Protein AF-A0A8D8Z5U1-F1 (afdb_monomer_lite)

Structure (mmCIF, N/CA/C/O backbone):
data_AF-A0A8D8Z5U1-F1
#
_entry.id   AF-A0A8D8Z5U1-F1
#
loop_
_atom_site.group_PDB
_atom_site.id
_atom_site.type_symbol
_atom_site.label_atom_id
_atom_site.label_alt_id
_atom_site.label_comp_id
_atom_site.label_asym_id
_atom_site.label_entity_id
_atom_site.label_seq_id
_atom_site.pdbx_PDB_ins_code
_atom_site.Cartn_x
_atom_site.Cartn_y
_atom_site.Cartn_z
_atom_site.occupancy
_atom_site.B_iso_or_equiv
_atom_site.auth_seq_id
_atom_site.auth_comp_id
_atom_site.auth_asym_id
_atom_site.auth_atom_id
_atom_site.pdbx_PDB_model_num
ATOM 1 N N . MET A 1 1 ? -35.116 -17.108 78.402 1.00 48.78 1 MET A N 1
ATOM 2 C CA . MET A 1 1 ? -35.406 -17.795 77.124 1.00 48.78 1 MET A CA 1
ATOM 3 C C . MET A 1 1 ? -36.488 -17.093 76.297 1.00 48.78 1 MET A C 1
ATOM 5 O O . MET A 1 1 ? -36.244 -16.897 75.119 1.00 48.78 1 MET A O 1
ATOM 9 N N . GLY A 1 2 ? -37.631 -16.667 76.864 1.00 62.28 2 GLY A N 1
ATOM 10 C CA . GLY A 1 2 ? -38.717 -16.031 76.081 1.00 62.28 2 GLY A CA 1
ATOM 11 C C . GLY A 1 2 ? -38.448 -14.607 75.559 1.00 62.28 2 GLY A C 1
ATOM 12 O O . GLY A 1 2 ? -38.815 -14.288 74.435 1.00 62.28 2 GLY A O 1
ATOM 13 N N . TYR A 1 3 ? -37.748 -13.762 76.324 1.00 72.00 3 TYR A N 1
ATOM 14 C CA . TYR A 1 3 ? -37.498 -12.361 75.933 1.00 72.00 3 TYR A CA 1
ATOM 15 C C . TYR A 1 3 ? -36.635 -12.203 74.670 1.00 72.00 3 TYR A C 1
ATOM 17 O O . TYR A 1 3 ? -36.807 -11.266 73.894 1.00 72.00 3 TYR A O 1
ATOM 25 N N . GLU A 1 4 ? -35.706 -13.130 74.447 1.00 79.31 4 GLU A N 1
ATOM 26 C CA . GLU A 1 4 ? -34.761 -13.072 73.330 1.00 79.31 4 GLU A CA 1
ATOM 27 C C . GLU A 1 4 ? -35.419 -13.520 72.016 1.00 79.31 4 GLU A C 1
ATOM 29 O O . GLU A 1 4 ? -35.236 -12.895 70.973 1.00 79.31 4 GLU A O 1
ATOM 34 N N . THR A 1 5 ? -36.270 -14.548 72.080 1.00 81.56 5 THR A N 1
ATOM 35 C CA . THR A 1 5 ? -37.083 -15.020 70.947 1.00 81.56 5 THR A CA 1
ATOM 36 C C . THR A 1 5 ? -38.137 -13.996 70.544 1.00 81.56 5 THR A C 1
ATOM 38 O O . THR A 1 5 ? -38.339 -13.766 69.354 1.00 81.56 5 THR A O 1
ATOM 41 N N . GLU A 1 6 ? -38.760 -13.325 71.515 1.00 84.50 6 GLU A N 1
ATOM 42 C CA . GLU A 1 6 ? -39.739 -12.267 71.257 1.00 84.50 6 GLU A CA 1
ATOM 43 C C . GLU A 1 6 ? -39.106 -11.047 70.563 1.00 84.50 6 GLU A C 1
ATOM 45 O O . GLU A 1 6 ? -39.680 -10.494 69.624 1.00 84.50 6 GLU A O 1
ATOM 50 N N . SER A 1 7 ? -37.891 -10.663 70.971 1.00 85.25 7 SER A N 1
ATOM 51 C CA . SER A 1 7 ? -37.119 -9.592 70.328 1.00 85.25 7 SER A CA 1
ATOM 52 C C . SER A 1 7 ? -36.749 -9.938 68.879 1.00 85.25 7 SER A C 1
ATOM 54 O O . SER A 1 7 ? -36.952 -9.137 67.963 1.00 85.25 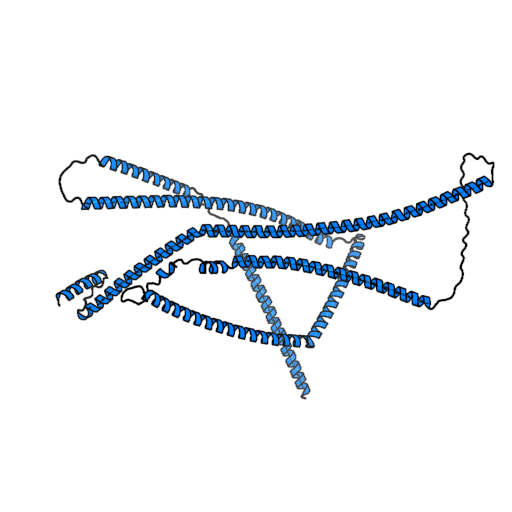7 SER A O 1
ATOM 56 N N . ILE A 1 8 ? -36.288 -11.173 68.644 1.00 86.19 8 ILE A N 1
ATOM 57 C CA . ILE A 1 8 ? -35.963 -11.677 67.303 1.00 86.19 8 ILE A CA 1
ATOM 58 C C . ILE A 1 8 ? -37.204 -11.709 66.406 1.00 86.19 8 ILE A C 1
ATOM 60 O O . ILE A 1 8 ? -37.123 -11.295 65.250 1.00 86.19 8 ILE A O 1
ATOM 64 N N . TYR A 1 9 ? -38.344 -12.164 66.931 1.00 89.25 9 TYR A N 1
ATOM 65 C CA . TYR A 1 9 ? -39.606 -12.193 66.197 1.00 89.25 9 TYR A CA 1
ATOM 66 C C . TYR A 1 9 ? -40.064 -10.788 65.807 1.00 89.25 9 TYR A C 1
ATOM 68 O O . TYR A 1 9 ? -40.373 -10.559 64.643 1.00 89.25 9 TYR A O 1
ATOM 76 N N . LYS A 1 10 ? -40.051 -9.827 66.741 1.00 88.88 10 LYS A N 1
ATOM 77 C CA . LYS A 1 10 ? -40.430 -8.429 66.468 1.00 88.88 10 LYS A CA 1
ATOM 78 C C . LYS A 1 10 ? -39.545 -7.791 65.394 1.00 88.88 10 LYS A C 1
ATOM 80 O O . LYS A 1 10 ? -40.064 -7.165 64.474 1.00 88.88 10 LYS A O 1
ATOM 85 N N . SER A 1 11 ? -38.228 -7.992 65.480 1.00 89.25 11 SER A N 1
ATOM 86 C CA . SER A 1 11 ? -37.275 -7.480 64.489 1.00 89.25 11 SER A CA 1
ATOM 87 C C . SER A 1 11 ? -37.485 -8.112 63.112 1.00 89.25 11 SER A C 1
ATOM 89 O O . SER A 1 11 ? -37.640 -7.384 62.136 1.00 89.25 11 SER A O 1
ATOM 91 N N . LEU A 1 12 ? -37.557 -9.445 63.032 1.00 91.25 12 LEU A N 1
ATOM 92 C CA . LEU A 1 12 ? -37.777 -10.147 61.767 1.00 91.25 12 LEU A CA 1
ATOM 93 C C . LEU A 1 12 ? -39.132 -9.786 61.155 1.00 91.25 12 LEU A C 1
ATOM 95 O O . LEU A 1 12 ? -39.240 -9.634 59.941 1.00 91.25 12 LEU A O 1
ATOM 99 N N . ARG A 1 13 ? -40.159 -9.629 61.994 1.00 92.50 13 ARG A N 1
ATOM 100 C CA . ARG A 1 13 ? -41.497 -9.260 61.550 1.00 92.50 13 ARG A CA 1
ATOM 101 C C . ARG A 1 13 ? -41.521 -7.871 60.923 1.00 92.50 13 ARG A C 1
ATOM 103 O O . ARG A 1 13 ? -42.068 -7.747 59.837 1.00 92.50 13 ARG A O 1
ATOM 110 N N . SER A 1 14 ? -40.877 -6.882 61.550 1.00 91.81 14 SER A N 1
ATOM 111 C CA . SER A 1 14 ? -40.728 -5.537 60.972 1.00 91.81 14 SER A CA 1
ATOM 112 C C . SER A 1 14 ? -40.068 -5.600 59.596 1.00 91.81 14 SER A C 1
ATOM 114 O O . SER A 1 14 ? -40.591 -5.049 58.635 1.00 91.81 14 SER A O 1
ATOM 116 N N . THR A 1 15 ? -38.966 -6.347 59.470 1.00 91.19 15 THR A N 1
ATOM 117 C CA . THR A 1 15 ? -38.246 -6.492 58.196 1.00 91.19 15 THR A CA 1
ATOM 118 C C . THR A 1 15 ? -39.082 -7.200 57.125 1.00 91.19 15 THR A C 1
ATOM 120 O O . THR A 1 15 ? -39.044 -6.815 55.962 1.00 91.19 15 THR A O 1
ATOM 123 N N . LEU A 1 16 ? -39.856 -8.226 57.487 1.00 91.81 16 LEU A N 1
ATOM 124 C CA . LEU A 1 16 ? -40.752 -8.916 56.553 1.00 91.81 16 LEU A CA 1
ATOM 125 C C . LEU A 1 16 ? -41.936 -8.038 56.132 1.00 91.81 16 LEU A C 1
ATOM 127 O O . LEU A 1 16 ? -42.289 -8.039 54.955 1.00 91.81 16 LEU A O 1
ATOM 131 N N . ASP A 1 17 ? -42.508 -7.263 57.056 1.00 92.94 17 ASP A N 1
ATOM 132 C CA . ASP A 1 17 ? -43.575 -6.305 56.758 1.00 92.94 17 ASP A CA 1
ATOM 133 C C . ASP A 1 17 ? -43.077 -5.180 55.834 1.00 92.94 17 ASP A C 1
ATOM 135 O O . ASP A 1 17 ? -43.774 -4.829 54.884 1.00 92.94 17 ASP A O 1
ATOM 139 N N . GLU A 1 18 ? -41.853 -4.675 56.036 1.00 92.00 18 GLU A N 1
ATOM 140 C CA . GLU A 1 18 ? -41.188 -3.723 55.127 1.00 92.00 18 GLU A CA 1
ATOM 141 C C . GLU A 1 18 ? -40.965 -4.306 53.722 1.00 92.00 18 GLU A C 1
ATOM 143 O O . GLU A 1 18 ? -41.016 -3.584 52.725 1.00 92.00 18 GLU A O 1
ATOM 148 N N . LEU A 1 19 ? -40.752 -5.621 53.630 1.00 90.06 19 LEU A N 1
ATOM 149 C CA . LEU A 1 19 ? -40.649 -6.361 52.370 1.00 90.06 19 LEU A CA 1
ATOM 150 C C . LEU A 1 19 ? -42.023 -6.742 51.776 1.00 90.06 19 LEU A C 1
ATOM 152 O O . LEU A 1 19 ? -42.067 -7.326 50.694 1.00 90.06 19 LEU A O 1
ATOM 156 N N . GLY A 1 20 ? -43.131 -6.415 52.453 1.00 91.81 20 GLY A N 1
ATOM 157 C CA . GLY A 1 20 ? -44.506 -6.680 52.008 1.00 91.81 20 GLY A CA 1
ATOM 158 C C . GLY A 1 20 ? -45.048 -8.076 52.343 1.00 91.81 20 GLY A C 1
ATOM 159 O O . GLY A 1 20 ? -46.109 -8.466 51.851 1.00 91.81 20 GLY A O 1
ATOM 160 N N . TYR A 1 21 ? -44.346 -8.851 53.173 1.00 92.06 21 TYR A N 1
ATOM 161 C CA . TYR A 1 21 ? -44.763 -10.191 53.592 1.00 92.06 21 TYR A CA 1
ATOM 162 C C . TYR A 1 21 ? -45.572 -10.138 54.887 1.00 92.06 21 TYR A C 1
ATOM 164 O O . TYR A 1 21 ? -45.038 -10.230 55.992 1.00 92.06 21 TYR A O 1
ATOM 172 N N . HIS A 1 22 ? -46.894 -10.042 54.747 1.00 91.38 22 HIS A N 1
ATOM 173 C CA . HIS A 1 22 ? -47.791 -9.878 55.891 1.00 91.38 22 HIS A CA 1
ATOM 174 C C . HIS A 1 22 ? -48.322 -11.192 56.495 1.00 91.38 22 HIS A C 1
ATOM 176 O O . HIS A 1 22 ? -49.024 -11.144 57.506 1.00 91.38 22 HIS A O 1
ATOM 182 N N . GLN A 1 23 ? -47.993 -12.366 55.940 1.00 89.88 23 GLN A N 1
ATOM 183 C CA . GLN A 1 23 ? -48.498 -13.657 56.441 1.00 89.88 23 GLN A CA 1
ATOM 184 C C . GLN A 1 23 ? -47.981 -13.971 57.854 1.00 89.88 23 GLN A C 1
ATOM 186 O O . GLN A 1 23 ? -46.846 -13.636 58.187 1.00 89.88 23 GLN A O 1
ATOM 191 N N . ALA A 1 24 ? -48.802 -14.609 58.695 1.00 84.19 24 ALA A N 1
ATOM 192 C CA . ALA A 1 24 ? -48.405 -14.993 60.051 1.00 84.19 24 ALA A CA 1
ATOM 193 C C . ALA A 1 24 ? -47.241 -16.003 60.025 1.00 84.19 24 ALA A C 1
ATOM 195 O O . ALA A 1 24 ? -47.270 -16.967 59.261 1.00 84.19 24 ALA A O 1
ATOM 196 N N . LEU A 1 25 ? -46.222 -15.783 60.862 1.00 83.75 25 LEU A N 1
ATOM 197 C CA . LEU A 1 25 ? -45.007 -16.597 60.898 1.00 83.75 25 LEU A CA 1
ATOM 198 C C . LEU A 1 25 ? -45.088 -17.639 62.023 1.00 83.75 25 LEU A C 1
ATOM 200 O O . LEU A 1 25 ? -45.347 -17.290 63.173 1.00 83.75 25 LEU A O 1
ATOM 204 N N . SER A 1 26 ? -44.833 -18.910 61.699 1.00 87.81 26 SER A N 1
ATOM 205 C CA . SER A 1 26 ? -44.782 -19.984 62.699 1.00 87.81 26 SER A CA 1
ATOM 206 C C . SER A 1 26 ? -43.502 -19.913 63.534 1.00 87.81 26 SER A C 1
ATOM 208 O O . SER A 1 26 ? -42.414 -19.669 63.001 1.00 87.81 26 SER A O 1
ATOM 210 N N . PHE A 1 27 ? -43.622 -20.190 64.834 1.00 83.50 27 PHE A N 1
ATOM 211 C CA . PHE A 1 27 ? -42.517 -20.132 65.793 1.00 83.50 27 PHE A CA 1
ATOM 212 C C . PHE A 1 27 ? -41.374 -21.100 65.439 1.00 83.50 27 PHE A C 1
ATOM 214 O O . PHE A 1 27 ? -40.207 -20.723 65.527 1.00 83.50 27 PHE A O 1
ATOM 221 N N . ASP A 1 28 ? -41.695 -22.294 64.929 1.00 87.19 28 ASP A N 1
ATOM 222 C CA . ASP A 1 28 ? -40.705 -23.323 64.564 1.00 87.19 28 ASP A CA 1
ATOM 223 C C . ASP A 1 28 ? -39.802 -22.901 63.392 1.00 87.19 28 ASP A C 1
ATOM 225 O O . ASP A 1 28 ? -38.666 -23.353 63.261 1.00 87.19 28 ASP A O 1
ATOM 229 N N . SER A 1 29 ? -40.291 -21.995 62.542 1.00 89.69 29 SER A N 1
ATOM 230 C CA . SER A 1 29 ? -39.574 -21.502 61.358 1.00 89.69 29 SER A CA 1
ATOM 231 C C . SER A 1 29 ? -38.756 -20.229 61.609 1.00 89.69 29 SER A C 1
ATOM 233 O O . SER A 1 29 ? -38.003 -19.795 60.736 1.00 89.69 29 SER A O 1
ATOM 235 N N . LEU A 1 30 ? -38.870 -19.637 62.804 1.00 88.69 30 LEU A N 1
ATOM 236 C CA . LEU A 1 30 ? -38.370 -18.297 63.122 1.00 88.69 30 LEU A CA 1
ATOM 237 C C . LEU A 1 30 ? -36.874 -18.116 62.821 1.00 88.69 30 LEU A C 1
ATOM 239 O O . LEU A 1 30 ? -36.477 -17.163 62.150 1.00 88.69 30 LEU A O 1
ATOM 243 N N . TYR A 1 31 ? -36.034 -19.034 63.300 1.00 90.00 31 TYR A N 1
ATOM 244 C CA . TYR A 1 31 ? -34.581 -18.927 63.147 1.00 90.00 31 TYR A CA 1
ATOM 245 C C . TYR A 1 31 ? -34.111 -19.165 61.710 1.00 90.00 31 TYR A C 1
ATOM 247 O O . TYR A 1 31 ? -33.179 -18.499 61.259 1.00 90.00 31 TYR A O 1
ATOM 255 N N . LEU A 1 32 ? -34.776 -20.062 60.979 1.00 91.44 32 LEU A N 1
ATOM 256 C CA . LEU A 1 32 ? -34.470 -20.320 59.574 1.00 91.44 32 LEU A CA 1
ATOM 257 C C . LEU A 1 32 ? -34.806 -19.100 58.714 1.00 91.44 32 LEU A C 1
ATOM 259 O O . LEU A 1 32 ? -33.978 -18.655 57.924 1.00 91.44 32 LEU A O 1
ATOM 263 N N . VAL A 1 33 ? -35.993 -18.518 58.905 1.00 92.94 33 VAL A N 1
ATOM 264 C CA . VAL A 1 33 ? -36.406 -17.323 58.159 1.00 92.94 33 VAL A CA 1
ATOM 265 C C . VAL A 1 33 ? -35.507 -16.134 58.500 1.00 92.94 33 VAL A C 1
ATOM 267 O O . VAL A 1 33 ? -35.115 -15.399 57.599 1.00 92.94 33 VAL A O 1
ATOM 270 N N . LYS A 1 34 ? -35.078 -15.988 59.761 1.00 90.75 34 LYS A N 1
ATOM 271 C CA . LYS A 1 34 ? -34.077 -14.981 60.146 1.00 90.75 34 LYS A CA 1
ATOM 272 C C . LYS A 1 34 ? -32.761 -15.144 59.381 1.00 90.75 34 LYS A C 1
ATOM 274 O O . LYS A 1 34 ? -32.233 -14.150 58.890 1.00 90.75 34 LYS A O 1
ATOM 279 N N . ALA A 1 35 ? -32.235 -16.367 59.293 1.00 92.44 35 ALA A N 1
ATOM 280 C CA . ALA A 1 35 ? -30.993 -16.644 58.574 1.00 92.44 35 ALA A CA 1
ATOM 281 C C . ALA A 1 35 ? -31.132 -16.339 57.074 1.00 92.44 35 ALA A C 1
ATOM 283 O O . ALA A 1 35 ? -30.309 -15.621 56.519 1.00 92.44 35 ALA A O 1
ATOM 284 N N . LEU A 1 36 ? -32.230 -16.773 56.447 1.00 94.06 36 LEU A N 1
ATOM 285 C CA . LEU A 1 36 ? -32.492 -16.515 55.027 1.00 94.06 36 LEU A CA 1
ATOM 286 C C . LEU A 1 36 ? -32.657 -15.025 54.714 1.00 94.06 36 LEU A C 1
ATOM 288 O O . LEU A 1 36 ? -32.159 -14.549 53.697 1.00 94.06 36 LEU A O 1
ATOM 292 N N . VAL A 1 37 ? -33.339 -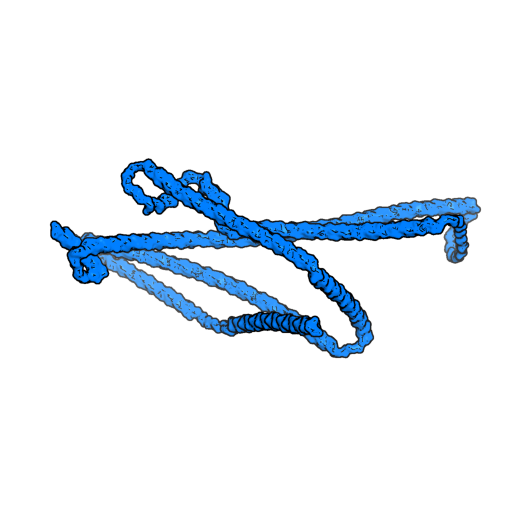14.272 55.580 1.00 92.69 37 VAL A N 1
ATOM 293 C CA . VAL A 1 37 ? -33.476 -12.817 55.422 1.00 92.69 37 VAL A CA 1
ATOM 294 C C . VAL A 1 37 ? -32.121 -12.128 55.593 1.00 92.69 37 VAL A C 1
ATOM 296 O O . VAL A 1 37 ? -31.803 -11.229 54.817 1.00 92.69 37 VAL A O 1
ATOM 299 N N . ALA A 1 38 ? -31.294 -12.566 56.547 1.00 92.56 38 ALA A N 1
ATOM 300 C CA . ALA A 1 38 ? -29.937 -12.047 56.710 1.00 92.56 38 ALA A CA 1
ATOM 301 C C . ALA A 1 38 ? -29.066 -12.316 55.467 1.00 92.56 38 ALA A C 1
ATOM 303 O O . ALA A 1 38 ? -28.442 -11.384 54.953 1.00 92.56 38 ALA A O 1
ATOM 304 N N . ASP A 1 39 ? -29.099 -13.539 54.927 1.00 96.31 39 ASP A N 1
ATOM 305 C CA . ASP A 1 39 ? -28.391 -13.913 53.697 1.00 96.31 39 ASP A CA 1
ATOM 306 C C . ASP A 1 39 ? -28.888 -13.102 52.492 1.00 96.31 39 ASP A C 1
ATOM 308 O O . ASP A 1 39 ? -28.094 -12.618 51.679 1.00 96.31 39 ASP A O 1
ATOM 312 N N . LEU A 1 40 ? -30.203 -12.888 52.378 1.00 94.25 40 LEU A N 1
ATOM 313 C CA . LEU A 1 40 ? -30.799 -12.085 51.309 1.00 94.25 40 LEU A CA 1
ATOM 314 C C . LEU A 1 40 ? -30.363 -10.617 51.392 1.00 94.25 40 LEU A C 1
ATOM 316 O O . LEU A 1 40 ? -30.019 -10.009 50.376 1.00 94.25 40 LEU A O 1
ATOM 320 N N . ILE A 1 41 ? -30.339 -10.042 52.595 1.00 92.12 41 ILE A N 1
ATOM 321 C CA . ILE A 1 41 ? -29.855 -8.677 52.819 1.00 92.12 41 ILE A CA 1
ATOM 322 C C . ILE A 1 41 ? -28.373 -8.583 52.439 1.00 92.12 41 ILE A C 1
ATOM 324 O O . ILE A 1 41 ? -27.999 -7.693 51.672 1.00 92.12 41 ILE A O 1
ATOM 328 N N . GLN A 1 42 ? -27.538 -9.518 52.902 1.00 95.94 42 GLN A N 1
ATOM 329 C CA . GLN A 1 42 ? -26.101 -9.528 52.620 1.00 95.94 42 GLN A CA 1
ATOM 330 C C . GLN A 1 42 ? -25.801 -9.691 51.123 1.00 95.94 42 GLN A C 1
ATOM 332 O O . GLN A 1 42 ? -24.988 -8.947 50.563 1.00 95.94 42 GLN A O 1
ATOM 337 N N . THR A 1 43 ? -26.463 -10.637 50.453 1.00 96.31 43 THR A N 1
ATOM 338 C CA . THR A 1 43 ? -26.307 -10.866 49.007 1.00 96.31 43 THR A CA 1
ATOM 339 C C . THR A 1 43 ? -26.789 -9.666 48.199 1.00 96.31 43 THR A C 1
ATOM 341 O O . THR A 1 43 ? -26.100 -9.244 47.270 1.00 96.31 43 THR A O 1
ATOM 344 N N . THR A 1 44 ? -27.898 -9.032 48.592 1.00 94.50 44 THR A N 1
ATOM 345 C CA . THR A 1 44 ? -28.399 -7.811 47.943 1.00 94.50 44 THR A CA 1
ATOM 346 C C . THR A 1 44 ? -27.445 -6.629 48.133 1.00 94.50 44 THR A C 1
ATOM 348 O O . THR A 1 44 ? -27.205 -5.874 47.189 1.00 94.50 44 THR A O 1
ATOM 351 N N . GLN A 1 45 ? -26.863 -6.461 49.324 1.00 95.00 45 GLN A N 1
ATOM 352 C CA . GLN A 1 45 ? -25.864 -5.420 49.595 1.00 95.00 45 GLN A CA 1
ATOM 353 C C . GLN A 1 45 ? -24.576 -5.650 48.797 1.00 95.00 45 GLN A C 1
ATOM 355 O O . GLN A 1 45 ? -24.063 -4.718 48.179 1.00 95.00 45 GLN A O 1
ATOM 360 N N . SER A 1 46 ? -24.100 -6.895 48.737 1.00 95.00 46 SER A N 1
ATOM 361 C CA . SER A 1 46 ? -22.938 -7.273 47.928 1.00 95.00 46 SER A CA 1
ATOM 362 C C . SER A 1 46 ? -23.199 -7.044 46.439 1.00 95.00 46 SER A C 1
ATOM 364 O O . SER A 1 46 ? -22.367 -6.462 45.749 1.00 95.00 46 SER A O 1
ATOM 366 N N . LEU A 1 47 ? -24.382 -7.412 45.940 1.00 95.88 47 LEU A N 1
ATOM 367 C CA . LEU A 1 47 ? -24.773 -7.162 44.554 1.00 95.88 47 LEU A CA 1
ATOM 368 C C . LEU A 1 47 ? -24.813 -5.662 44.234 1.00 95.88 47 LEU A C 1
ATOM 370 O O . LEU A 1 47 ? -24.288 -5.250 43.200 1.00 95.88 47 LEU A O 1
ATOM 374 N N . LYS A 1 48 ? -25.390 -4.835 45.119 1.00 96.44 48 LYS A N 1
ATOM 375 C CA . LYS A 1 48 ? -25.373 -3.369 44.976 1.00 96.44 48 LYS A CA 1
ATOM 376 C C . LYS A 1 48 ? -23.940 -2.836 44.917 1.00 96.44 48 LYS A C 1
ATOM 378 O O . LYS A 1 48 ? -23.621 -2.081 44.002 1.00 96.44 48 LYS A O 1
ATOM 383 N N . HIS A 1 49 ? -23.069 -3.293 45.818 1.00 95.50 49 HIS A N 1
ATOM 384 C CA . HIS A 1 49 ? -21.659 -2.909 45.840 1.00 95.50 49 HIS A CA 1
ATOM 385 C C . HIS A 1 49 ? -20.935 -3.259 44.529 1.00 95.50 49 HIS A C 1
ATOM 387 O O . HIS A 1 49 ? -20.297 -2.396 43.925 1.00 95.50 49 HIS A O 1
ATOM 393 N N . TYR A 1 50 ? -21.072 -4.496 44.039 1.00 95.31 50 TYR A N 1
ATOM 394 C CA . TYR A 1 50 ? -20.443 -4.913 42.782 1.00 95.31 50 TYR A CA 1
ATOM 395 C C . TYR A 1 50 ? -21.024 -4.191 41.567 1.00 95.31 50 TYR A C 1
ATOM 397 O O . TYR A 1 50 ? -20.279 -3.848 40.648 1.00 95.31 50 TYR A O 1
ATOM 405 N N . LYS A 1 51 ? -22.328 -3.897 41.568 1.00 95.81 51 LYS A N 1
ATOM 406 C CA . LYS A 1 51 ? -22.961 -3.099 40.516 1.0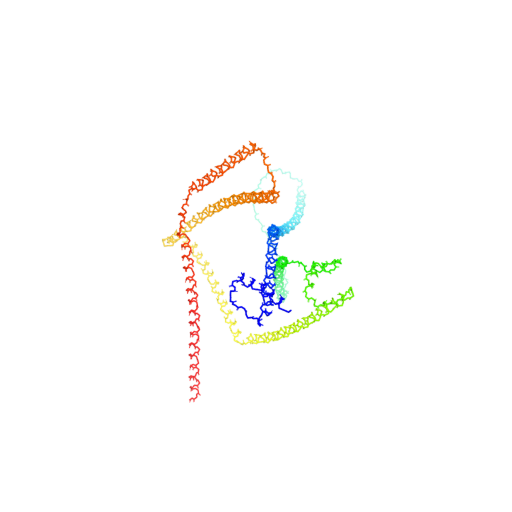0 95.81 51 LYS A CA 1
ATOM 407 C C . LYS A 1 51 ? -22.368 -1.691 40.467 1.00 95.81 51 LYS A C 1
ATOM 409 O O . LYS A 1 51 ? -21.942 -1.261 39.398 1.00 95.81 51 LYS A O 1
ATOM 414 N N . GLU A 1 52 ? -22.257 -1.010 41.605 1.00 96.12 52 GLU A N 1
ATOM 415 C CA . GLU A 1 52 ? -21.626 0.313 41.685 1.00 96.12 52 GLU A CA 1
ATOM 416 C C . GLU A 1 52 ? -20.150 0.284 41.279 1.00 96.12 52 GLU A C 1
ATOM 418 O O . GLU A 1 52 ? -19.690 1.167 40.555 1.00 96.12 52 GLU A O 1
ATOM 423 N N . LEU A 1 53 ? -19.399 -0.734 41.711 1.00 94.81 53 LEU A N 1
ATOM 424 C CA . LEU A 1 53 ? -17.998 -0.898 41.331 1.00 94.81 53 LEU A CA 1
ATOM 425 C C . LEU A 1 53 ? -17.850 -1.118 39.820 1.00 94.81 53 LEU A C 1
ATOM 427 O O . LEU A 1 53 ? -16.982 -0.506 39.195 1.00 94.81 53 LEU A O 1
ATOM 431 N N . SER A 1 54 ? -18.714 -1.945 39.225 1.00 93.62 54 SER A N 1
ATOM 432 C CA . SER A 1 54 ? -18.736 -2.177 37.778 1.00 93.62 54 SER A CA 1
ATOM 433 C C . SER A 1 54 ? -19.042 -0.891 37.014 1.00 93.62 54 SER A C 1
ATOM 435 O O . SER A 1 54 ? -18.327 -0.559 36.074 1.00 93.62 54 SER A O 1
ATOM 437 N N . GLN A 1 55 ? -20.019 -0.108 37.479 1.00 96.44 55 GLN A N 1
ATOM 438 C CA . GLN A 1 55 ? -20.399 1.156 36.863 1.00 96.44 55 GLN A CA 1
ATOM 439 C C . GLN A 1 55 ? -19.266 2.182 36.957 1.00 96.44 55 GLN A C 1
ATOM 441 O O . GLN A 1 55 ? -18.914 2.789 35.952 1.00 96.44 55 GLN A O 1
ATOM 446 N N . LYS A 1 56 ? -18.626 2.318 38.126 1.00 95.44 56 LYS A N 1
ATOM 447 C CA . LYS A 1 56 ? -17.448 3.184 38.308 1.00 95.44 56 LYS A CA 1
ATOM 448 C C . LYS A 1 56 ? -16.283 2.768 37.412 1.00 95.44 56 LYS A C 1
ATOM 450 O O . LYS A 1 56 ? -15.584 3.626 36.882 1.00 95.44 56 LYS A O 1
ATOM 455 N N . THR A 1 57 ? -16.061 1.465 37.255 1.00 93.69 57 THR A N 1
ATOM 456 C CA . THR A 1 57 ? -15.003 0.935 36.385 1.00 93.69 57 THR A CA 1
ATOM 457 C C . THR A 1 57 ? -15.310 1.246 34.923 1.00 93.69 57 THR A C 1
ATOM 459 O O . THR A 1 57 ? -14.435 1.735 34.218 1.00 93.69 57 THR A O 1
ATOM 462 N N . LEU A 1 58 ? -16.560 1.057 34.493 1.00 93.81 58 LEU A N 1
ATOM 463 C CA . LEU A 1 58 ? -17.001 1.364 33.135 1.00 93.81 58 LEU A CA 1
ATOM 464 C C . LEU A 1 58 ? -16.870 2.862 32.818 1.00 93.81 58 LEU A C 1
ATOM 466 O O . LEU A 1 58 ? -16.346 3.216 31.768 1.00 93.81 58 LEU A O 1
ATOM 470 N N . SER A 1 59 ? -17.267 3.741 33.746 1.00 94.25 59 SER A N 1
ATOM 471 C CA . SER A 1 59 ? -17.093 5.192 33.605 1.00 94.25 59 SER A CA 1
ATOM 472 C C . SER A 1 59 ? -15.624 5.577 33.436 1.00 94.25 59 SER A C 1
ATOM 474 O O . SER A 1 59 ? -15.298 6.308 32.508 1.00 94.25 59 SER A O 1
ATOM 476 N N . LYS A 1 60 ? -14.720 5.016 34.252 1.00 93.75 60 LYS A N 1
ATOM 477 C CA . LYS A 1 60 ? -13.274 5.250 34.108 1.00 93.75 60 LYS A CA 1
ATOM 478 C C . LYS A 1 60 ? -12.723 4.726 32.782 1.00 93.75 60 LYS A C 1
ATOM 480 O O . LYS A 1 60 ? -11.876 5.377 32.181 1.00 93.75 60 LYS A O 1
ATOM 485 N N . CYS A 1 61 ? -13.183 3.564 32.316 1.00 91.50 61 CYS A N 1
ATOM 486 C CA . CYS A 1 61 ? -12.805 3.045 31.001 1.00 91.50 61 CYS A CA 1
ATOM 487 C C . CYS A 1 61 ? -13.256 3.986 29.878 1.00 91.50 61 CYS A C 1
ATOM 489 O O . CYS A 1 61 ? -12.458 4.274 28.992 1.00 91.50 61 CYS A O 1
ATOM 491 N N . ASN A 1 62 ? -14.479 4.513 29.951 1.00 92.88 62 ASN A N 1
ATOM 492 C CA . ASN A 1 62 ? -14.992 5.472 28.972 1.00 92.88 62 ASN A CA 1
ATOM 493 C C . ASN A 1 62 ? -14.210 6.793 29.004 1.00 92.88 62 ASN A C 1
ATOM 495 O O . ASN A 1 62 ? -13.852 7.314 27.955 1.00 92.88 62 ASN A O 1
ATOM 499 N N . GLU A 1 63 ? -13.894 7.320 30.189 1.00 94.12 63 GLU A N 1
ATOM 500 C CA . GLU A 1 63 ? -13.055 8.519 30.340 1.00 94.12 63 GLU A CA 1
ATOM 501 C C . GLU A 1 63 ? -11.663 8.318 29.726 1.00 94.12 63 GLU A C 1
ATOM 503 O O . GLU A 1 63 ? -11.174 9.177 28.991 1.00 94.12 63 GLU A O 1
ATOM 508 N N . LEU A 1 64 ? -11.039 7.162 29.976 1.00 93.25 64 LEU A N 1
ATOM 509 C CA . LEU A 1 64 ? -9.763 6.800 29.360 1.00 93.25 64 LEU A CA 1
ATOM 510 C C . LEU A 1 64 ? -9.887 6.668 27.841 1.00 93.25 64 LEU A C 1
ATOM 512 O O . LEU A 1 64 ? -8.998 7.112 27.121 1.00 93.25 64 LEU A O 1
ATOM 516 N N . GLU A 1 65 ? -10.971 6.084 27.335 1.00 91.62 65 GLU A N 1
ATOM 517 C CA . GLU A 1 65 ? -11.196 5.948 25.898 1.00 91.62 65 GLU A CA 1
ATOM 518 C C . GLU A 1 65 ? -11.352 7.308 25.208 1.00 91.62 65 GLU A C 1
ATOM 520 O O . GLU A 1 65 ? -10.710 7.542 24.182 1.00 91.62 65 GLU A O 1
ATOM 525 N N . VAL A 1 66 ? -12.105 8.231 25.814 1.00 92.38 66 VAL A N 1
ATOM 526 C CA . VAL A 1 66 ? -12.222 9.621 25.347 1.00 92.38 66 VAL A CA 1
ATOM 527 C C . VAL A 1 66 ? -10.863 10.326 25.392 1.00 92.38 66 VAL A C 1
ATOM 529 O O . VAL A 1 66 ? -10.493 11.000 24.433 1.00 92.38 66 VAL A O 1
ATOM 532 N N . GLY A 1 67 ? -10.074 10.125 26.452 1.00 90.06 67 GLY A N 1
ATOM 533 C CA . GLY A 1 67 ? -8.717 10.672 26.556 1.00 90.06 67 GLY A CA 1
ATOM 534 C C . GLY A 1 67 ? -7.726 10.092 25.536 1.00 90.06 67 GLY A C 1
ATOM 535 O O . GLY A 1 67 ? -6.806 10.785 25.105 1.00 90.06 67 GLY A O 1
ATOM 536 N N . LEU A 1 68 ? -7.913 8.839 25.109 1.00 92.12 68 LEU A N 1
ATOM 537 C CA . LEU A 1 68 ? -7.086 8.173 24.094 1.00 92.12 68 LEU A CA 1
ATOM 538 C C . LEU A 1 68 ? -7.479 8.539 22.658 1.00 92.12 68 LEU A C 1
ATOM 540 O O . LEU A 1 68 ? -6.654 8.403 21.753 1.00 92.12 68 LEU A O 1
ATOM 544 N N . GLN A 1 69 ? -8.710 8.995 22.437 1.00 90.44 69 GLN A N 1
ATOM 545 C CA . GLN A 1 69 ? -9.226 9.368 21.124 1.00 90.44 69 GLN A CA 1
ATOM 546 C C . GLN A 1 69 ? -8.332 10.356 20.344 1.00 90.44 69 GLN A C 1
ATOM 548 O O . GLN A 1 69 ? -7.986 10.033 19.204 1.00 90.44 69 GLN A O 1
ATOM 553 N N . PRO A 1 70 ? -7.856 11.485 20.915 1.00 91.62 70 PRO A N 1
ATOM 554 C CA . PRO A 1 70 ? -6.970 12.397 20.189 1.00 91.62 70 PRO A CA 1
ATOM 555 C C . PRO A 1 70 ? -5.658 11.727 19.763 1.00 91.62 70 PRO A C 1
ATOM 557 O O . PRO A 1 70 ? -5.182 11.957 18.655 1.00 91.62 70 PRO A O 1
ATOM 560 N N . TYR A 1 71 ? -5.101 10.839 20.592 1.00 90.88 71 TYR A N 1
ATOM 561 C CA . TYR A 1 71 ? -3.887 10.094 20.250 1.00 90.88 71 TYR A CA 1
ATOM 562 C C . TYR A 1 71 ? -4.127 9.054 19.154 1.00 90.88 71 TYR A C 1
ATOM 564 O O . TYR A 1 71 ? -3.259 8.844 18.310 1.00 90.88 71 TYR A O 1
ATOM 572 N N . LYS A 1 72 ? -5.294 8.395 19.139 1.00 90.38 72 LYS A N 1
ATOM 573 C CA . LYS A 1 72 ? -5.679 7.480 18.052 1.00 90.38 72 LYS A CA 1
ATOM 574 C C . LYS A 1 72 ? -5.800 8.236 16.728 1.00 90.38 72 LYS A C 1
ATOM 576 O O . LYS A 1 72 ? -5.285 7.771 15.714 1.00 90.38 72 LYS A O 1
ATOM 581 N N . GLU A 1 73 ? -6.440 9.402 16.743 1.00 89.25 73 GLU A N 1
ATOM 582 C CA . GLU A 1 73 ? -6.615 10.249 15.561 1.00 89.25 73 GLU A CA 1
ATOM 583 C C . GLU A 1 73 ? -5.297 10.833 15.054 1.00 89.25 73 GLU A C 1
ATOM 585 O O . GLU A 1 73 ? -5.072 10.890 13.844 1.00 89.25 73 GLU A O 1
ATOM 590 N N . ASP A 1 74 ? -4.418 11.263 15.958 1.00 92.75 74 ASP A N 1
ATOM 591 C CA . ASP A 1 74 ? -3.109 11.795 15.592 1.00 92.75 74 ASP A CA 1
ATOM 592 C C . ASP A 1 74 ? -2.188 10.691 15.058 1.00 92.75 74 ASP A C 1
ATOM 594 O O . ASP A 1 74 ? -1.616 10.830 13.980 1.00 92.75 74 ASP A O 1
ATOM 598 N N . ASN A 1 75 ? -2.148 9.521 15.707 1.00 90.12 75 ASN A N 1
ATOM 599 C CA . ASN A 1 75 ? -1.421 8.363 15.181 1.00 90.12 75 ASN A CA 1
ATOM 600 C C . ASN A 1 75 ? -1.954 7.922 13.813 1.00 90.12 75 ASN A C 1
ATOM 602 O O . ASN A 1 75 ? -1.162 7.618 12.922 1.00 90.12 75 ASN A O 1
ATOM 606 N N . ALA A 1 76 ? -3.274 7.916 13.605 1.00 87.12 76 ALA A N 1
ATOM 607 C CA . ALA A 1 76 ? -3.853 7.605 12.300 1.00 87.12 76 ALA A CA 1
ATOM 608 C C . ALA A 1 76 ? -3.394 8.607 11.227 1.00 87.12 76 ALA A C 1
ATOM 610 O O . ALA A 1 76 ? -2.984 8.195 10.138 1.00 87.12 76 ALA A O 1
ATOM 611 N N . ARG A 1 77 ? -3.388 9.908 11.548 1.00 93.56 77 ARG A N 1
ATOM 612 C CA . ARG A 1 77 ? -2.876 10.968 10.665 1.00 93.56 77 ARG A CA 1
ATOM 613 C C . ARG A 1 77 ? -1.385 10.805 10.370 1.00 93.56 77 ARG A C 1
ATOM 615 O O . ARG A 1 77 ? -0.990 10.837 9.206 1.00 93.56 77 ARG A O 1
ATOM 622 N N . LEU A 1 78 ? -0.563 10.571 11.390 1.00 92.12 78 LEU A N 1
ATOM 623 C CA . LEU A 1 78 ? 0.881 10.373 11.245 1.00 92.12 78 LEU A CA 1
ATOM 624 C C . LEU A 1 78 ? 1.207 9.136 10.406 1.00 92.12 78 LEU A C 1
ATOM 626 O O . LEU A 1 78 ? 2.077 9.194 9.540 1.00 92.12 78 LEU A O 1
ATOM 630 N N . VAL A 1 79 ? 0.490 8.029 10.604 1.00 87.81 79 VAL A N 1
ATOM 631 C CA . VAL A 1 79 ? 0.663 6.811 9.801 1.00 87.81 79 VAL A CA 1
ATOM 632 C C . VAL A 1 79 ? 0.278 7.060 8.342 1.00 87.81 79 VAL A C 1
ATOM 634 O O . VAL A 1 79 ? 1.001 6.631 7.439 1.00 87.81 79 VAL A O 1
ATOM 637 N N . GLN A 1 80 ? -0.817 7.781 8.083 1.00 89.81 80 GLN A N 1
ATOM 638 C CA . GLN A 1 80 ? -1.208 8.165 6.722 1.00 89.81 80 GLN A CA 1
ATOM 639 C C . GLN A 1 80 ? -0.143 9.038 6.053 1.00 89.81 80 GLN A C 1
ATOM 641 O O . GLN A 1 80 ? 0.257 8.756 4.921 1.00 89.81 80 GLN A O 1
ATOM 646 N N . GLU A 1 81 ? 0.356 10.053 6.757 1.00 93.38 81 GLU A N 1
ATOM 647 C CA . GLU A 1 81 ? 1.381 10.957 6.243 1.00 93.38 81 GLU A CA 1
ATOM 648 C C . GLU A 1 81 ? 2.707 10.229 5.998 1.00 93.38 81 GLU A C 1
ATOM 650 O O . GLU A 1 81 ? 3.287 10.349 4.919 1.00 93.38 81 GLU A O 1
ATOM 655 N N . CYS A 1 82 ? 3.145 9.391 6.939 1.00 91.25 82 CYS A N 1
ATOM 656 C CA . CYS A 1 82 ? 4.351 8.577 6.810 1.00 91.25 82 CYS A CA 1
ATOM 657 C C . CYS A 1 82 ? 4.262 7.642 5.595 1.00 91.25 82 CYS A C 1
ATOM 659 O O . CYS A 1 82 ? 5.171 7.602 4.765 1.00 91.25 82 CYS A O 1
ATOM 661 N N . ASN A 1 83 ? 3.124 6.967 5.407 1.00 85.62 83 ASN A N 1
ATOM 662 C CA . ASN A 1 83 ? 2.894 6.118 4.239 1.00 85.62 83 ASN A CA 1
ATOM 663 C C . ASN A 1 83 ? 2.853 6.922 2.932 1.00 85.62 83 ASN A C 1
ATOM 665 O O . ASN A 1 83 ? 3.396 6.483 1.915 1.00 85.62 83 ASN A O 1
ATOM 669 N N . ARG A 1 84 ? 2.234 8.107 2.935 1.00 92.50 84 ARG A N 1
ATOM 670 C CA . ARG A 1 84 ? 2.193 8.997 1.768 1.00 92.50 84 ARG A CA 1
ATOM 671 C C . ARG A 1 84 ? 3.592 9.473 1.384 1.00 92.50 84 ARG A C 1
ATOM 673 O O . ARG A 1 84 ? 3.934 9.463 0.202 1.00 92.50 84 ARG A O 1
ATOM 680 N N . LEU A 1 85 ? 4.389 9.906 2.358 1.00 93.31 85 LEU A N 1
ATOM 681 C CA . LEU A 1 85 ? 5.767 10.346 2.148 1.00 93.31 85 LEU A CA 1
ATOM 682 C C . LEU A 1 85 ? 6.648 9.195 1.670 1.00 93.31 85 LEU A C 1
ATOM 684 O O . LEU A 1 85 ? 7.389 9.374 0.708 1.00 93.31 85 LEU A O 1
ATOM 688 N N . HIS A 1 86 ? 6.507 8.007 2.256 1.00 89.50 86 HIS A N 1
ATOM 689 C CA . HIS A 1 86 ? 7.255 6.828 1.833 1.00 89.50 86 HIS A CA 1
ATOM 690 C C . HIS A 1 86 ? 6.975 6.469 0.365 1.00 89.50 86 HIS A C 1
ATOM 692 O O . HIS A 1 86 ? 7.907 6.302 -0.419 1.00 89.50 86 HIS A O 1
ATOM 698 N N . LYS A 1 87 ? 5.699 6.468 -0.051 1.00 86.50 87 LYS A N 1
ATOM 699 C CA . LYS A 1 87 ? 5.315 6.263 -1.460 1.00 86.50 87 LYS A CA 1
ATOM 700 C C . LYS A 1 87 ? 5.908 7.323 -2.391 1.00 86.50 87 LYS A C 1
ATOM 702 O O . LYS A 1 87 ? 6.398 6.978 -3.463 1.00 86.50 87 LYS A O 1
ATOM 707 N N . LYS A 1 88 ? 5.885 8.601 -1.990 1.00 92.81 88 LYS A N 1
ATOM 708 C CA . LYS A 1 88 ? 6.507 9.689 -2.766 1.00 92.81 88 LYS A CA 1
ATOM 709 C C . LYS A 1 88 ? 8.018 9.500 -2.897 1.00 92.81 88 LYS A C 1
ATOM 711 O O . LYS A 1 88 ? 8.547 9.712 -3.981 1.00 92.81 88 LYS A O 1
ATOM 716 N N . LEU A 1 89 ? 8.690 9.079 -1.826 1.00 92.94 89 LEU A N 1
ATOM 717 C CA . LEU A 1 89 ? 10.133 8.844 -1.816 1.00 92.94 89 LEU A CA 1
ATOM 718 C C . LEU A 1 89 ? 10.511 7.686 -2.744 1.00 92.94 89 LEU A C 1
ATOM 720 O O . LEU A 1 89 ? 11.432 7.837 -3.541 1.00 92.94 89 LEU A O 1
ATOM 724 N N . ILE A 1 90 ? 9.767 6.574 -2.706 1.00 88.19 90 ILE A N 1
ATOM 725 C CA . ILE A 1 90 ? 9.950 5.458 -3.650 1.00 88.19 90 ILE A CA 1
ATOM 726 C C . ILE A 1 90 ? 9.786 5.951 -5.092 1.00 88.19 90 ILE A C 1
ATOM 728 O O . ILE A 1 90 ? 10.676 5.742 -5.907 1.00 88.19 90 ILE A O 1
ATOM 732 N N . ALA A 1 91 ? 8.701 6.668 -5.395 1.00 91.62 91 ALA A N 1
ATOM 733 C CA . ALA A 1 91 ? 8.455 7.169 -6.746 1.00 91.62 91 ALA A CA 1
ATOM 734 C C . ALA A 1 91 ? 9.548 8.140 -7.228 1.00 91.62 91 ALA A C 1
ATOM 736 O O . ALA A 1 91 ? 9.979 8.073 -8.376 1.00 91.62 91 ALA A O 1
ATOM 737 N N . GLN A 1 92 ? 10.027 9.034 -6.357 1.00 94.06 92 GLN A N 1
ATOM 738 C CA . GLN A 1 92 ? 11.146 9.917 -6.686 1.00 94.06 92 GLN A CA 1
ATOM 739 C C . GLN A 1 92 ? 12.431 9.130 -6.939 1.00 94.06 92 GLN A C 1
ATOM 741 O O . GLN A 1 92 ? 13.135 9.430 -7.900 1.00 94.06 92 GLN A O 1
ATOM 746 N N . LYS A 1 93 ? 12.728 8.118 -6.118 1.00 93.81 93 LYS A N 1
ATOM 747 C CA . LYS A 1 93 ? 13.896 7.255 -6.306 1.00 93.81 93 LYS A CA 1
ATOM 748 C C . LYS A 1 93 ? 13.838 6.524 -7.649 1.00 93.81 93 LYS A C 1
ATOM 750 O O . LYS A 1 93 ? 14.810 6.595 -8.392 1.00 93.81 93 LYS A O 1
ATOM 755 N N . ASP A 1 94 ? 12.704 5.912 -7.983 1.00 89.75 94 ASP A N 1
ATOM 756 C CA . ASP A 1 94 ? 12.509 5.218 -9.261 1.00 89.75 94 ASP A CA 1
ATOM 757 C C . ASP A 1 94 ? 12.705 6.182 -10.448 1.00 89.75 94 ASP A C 1
ATOM 759 O O . ASP A 1 94 ? 13.471 5.893 -11.365 1.00 89.75 94 ASP A O 1
ATOM 763 N N . ASN A 1 95 ? 12.114 7.383 -10.386 1.00 93.25 95 ASN A N 1
ATOM 764 C CA . ASN A 1 95 ? 12.290 8.411 -11.418 1.00 93.25 95 ASN A CA 1
ATOM 765 C C . ASN A 1 95 ? 13.756 8.854 -11.565 1.00 93.25 95 ASN A C 1
ATOM 767 O O . ASN A 1 95 ? 14.231 9.079 -12.679 1.00 93.25 95 ASN A O 1
ATOM 771 N N . HIS A 1 96 ? 14.483 8.999 -10.452 1.00 93.19 96 HIS A N 1
ATOM 772 C CA . HIS A 1 96 ? 15.904 9.341 -10.477 1.00 93.19 96 HIS A CA 1
ATOM 773 C C . HIS A 1 96 ? 16.755 8.215 -11.070 1.00 93.19 96 HIS A C 1
ATOM 775 O O . HIS A 1 96 ? 17.665 8.496 -11.850 1.00 93.19 96 HIS A O 1
ATOM 781 N N . GLU A 1 97 ? 16.465 6.958 -10.735 1.00 92.69 97 GLU A N 1
ATOM 782 C CA . GLU A 1 97 ? 17.151 5.798 -11.307 1.00 92.69 97 GLU A CA 1
ATOM 783 C C . GLU A 1 97 ? 16.902 5.684 -12.816 1.00 92.69 97 GLU A C 1
ATOM 785 O O . GLU A 1 97 ? 17.846 5.446 -13.574 1.00 92.69 97 GLU A O 1
ATOM 790 N N . ASP A 1 98 ? 15.671 5.913 -13.272 1.00 91.38 98 ASP A N 1
ATOM 791 C CA . ASP A 1 98 ? 15.325 5.897 -14.695 1.00 91.38 98 ASP A CA 1
ATOM 792 C C . ASP A 1 98 ? 16.003 7.047 -15.456 1.00 91.38 98 ASP A C 1
ATOM 794 O O . ASP A 1 98 ? 16.641 6.811 -16.486 1.00 91.38 98 ASP A O 1
ATOM 798 N N . ALA A 1 99 ? 15.992 8.267 -14.908 1.00 93.56 99 ALA A N 1
ATOM 799 C CA . ALA A 1 99 ? 16.723 9.399 -15.483 1.00 93.56 99 ALA A CA 1
ATOM 800 C C . ALA A 1 99 ? 18.239 9.134 -15.541 1.00 93.56 99 ALA A C 1
ATOM 802 O O . ALA A 1 99 ? 18.903 9.457 -16.529 1.00 93.56 99 ALA A O 1
ATOM 803 N N . GLN A 1 100 ? 18.807 8.503 -14.509 1.00 93.50 100 GLN A N 1
ATOM 804 C CA . GLN A 1 100 ? 20.220 8.133 -14.490 1.00 93.50 100 GLN A CA 1
ATOM 805 C C . GLN A 1 100 ? 20.544 7.079 -15.559 1.00 93.50 100 GLN A C 1
ATOM 807 O O . GLN A 1 100 ? 21.595 7.163 -16.201 1.00 93.50 100 GLN A O 1
ATOM 812 N N . LYS A 1 101 ? 19.664 6.090 -15.768 1.00 91.38 101 LYS A N 1
ATOM 813 C CA . LYS A 1 101 ? 19.808 5.086 -16.835 1.00 91.38 101 LYS A CA 1
ATOM 814 C C . LYS A 1 101 ? 19.758 5.741 -18.215 1.00 91.38 101 LYS A C 1
ATOM 816 O O . LYS A 1 101 ? 20.623 5.454 -19.040 1.00 91.38 101 LYS A O 1
ATOM 821 N N . GLU A 1 102 ? 18.818 6.656 -18.443 1.00 94.38 102 GLU A N 1
ATOM 822 C CA . GLU A 1 102 ? 18.695 7.387 -19.708 1.00 94.38 102 GLU A CA 1
ATOM 823 C C . GLU A 1 102 ? 19.939 8.240 -20.000 1.00 94.38 102 GLU A C 1
ATOM 825 O O . GLU A 1 102 ? 20.484 8.191 -21.103 1.00 94.38 102 GLU A O 1
ATOM 830 N N . LEU A 1 103 ? 20.443 8.976 -19.005 1.00 93.56 103 LEU A N 1
ATOM 831 C CA . LEU A 1 103 ? 21.662 9.776 -19.157 1.00 93.56 103 LEU A CA 1
ATOM 832 C C . LEU A 1 103 ? 22.891 8.907 -19.446 1.00 93.56 103 LEU A C 1
ATOM 834 O O . LEU A 1 103 ? 23.682 9.248 -20.323 1.00 93.56 103 LEU A O 1
ATOM 838 N N . LYS A 1 104 ? 23.041 7.760 -18.769 1.00 95.06 104 LYS A N 1
ATOM 839 C CA . LYS A 1 104 ? 24.127 6.804 -19.055 1.00 95.06 104 LYS A CA 1
ATOM 840 C C . LYS A 1 104 ? 24.024 6.219 -20.463 1.00 95.06 104 LYS A C 1
ATOM 842 O O . LYS A 1 104 ? 25.049 6.019 -21.107 1.00 95.06 104 LYS A O 1
ATOM 847 N N . PHE A 1 105 ? 22.811 5.947 -20.942 1.00 93.62 105 PHE A N 1
ATOM 848 C CA . PHE A 1 105 ? 22.591 5.486 -22.311 1.00 93.62 105 PHE A CA 1
ATOM 849 C C . PHE A 1 105 ? 23.008 6.554 -23.331 1.00 93.62 105 PHE A C 1
ATOM 851 O O . PHE A 1 105 ? 23.804 6.259 -24.221 1.00 93.62 105 PHE A O 1
ATOM 858 N N . LYS A 1 106 ? 22.552 7.803 -23.154 1.00 93.38 106 LYS A N 1
ATOM 859 C CA . LYS A 1 106 ? 22.933 8.936 -24.016 1.00 93.38 106 LYS A CA 1
ATOM 860 C C . LYS A 1 106 ? 24.441 9.187 -24.012 1.00 93.38 106 LYS A C 1
ATOM 862 O O . LYS A 1 106 ? 25.009 9.464 -25.063 1.00 93.38 106 LYS A O 1
ATOM 867 N N . LEU A 1 107 ? 25.092 9.051 -22.855 1.00 94.06 107 LEU A N 1
ATOM 868 C CA . LEU A 1 107 ? 26.545 9.174 -22.738 1.00 94.06 107 LEU A CA 1
ATOM 869 C C . LEU A 1 107 ? 27.258 8.120 -23.594 1.00 94.06 107 LEU A C 1
ATOM 871 O O . LEU A 1 107 ? 28.053 8.486 -24.449 1.00 94.06 107 LEU A O 1
ATOM 875 N N . ARG A 1 108 ? 26.906 6.837 -23.438 1.00 94.81 108 ARG A N 1
ATOM 876 C CA . ARG A 1 108 ? 27.496 5.741 -24.229 1.00 94.81 108 ARG A CA 1
ATOM 877 C C . ARG A 1 108 ? 27.257 5.901 -25.728 1.00 94.81 108 ARG A C 1
ATOM 879 O O . ARG A 1 108 ? 28.132 5.592 -26.529 1.00 94.81 108 ARG A O 1
ATOM 886 N N . GLN A 1 109 ? 26.071 6.375 -26.111 1.00 94.25 109 GLN A N 1
ATOM 887 C CA . GLN A 1 109 ? 25.761 6.670 -27.506 1.00 94.25 109 GLN A CA 1
ATOM 888 C C . GLN A 1 109 ? 26.681 7.770 -28.049 1.00 94.25 109 GLN A C 1
ATOM 890 O O . GLN A 1 109 ? 27.316 7.580 -29.083 1.00 94.25 109 GLN A O 1
ATOM 895 N N . SER A 1 110 ? 26.805 8.885 -27.325 1.00 91.50 110 SER A N 1
ATOM 896 C CA . SER A 1 110 ? 27.678 9.993 -27.719 1.00 91.50 110 SER A CA 1
ATOM 897 C C . SER A 1 110 ? 29.158 9.595 -27.744 1.00 91.50 110 SER A C 1
ATOM 899 O O . SER A 1 110 ? 29.891 10.065 -28.611 1.00 91.50 110 SER A O 1
ATOM 901 N N . GLU A 1 111 ? 29.604 8.734 -26.828 1.00 94.81 111 GLU A N 1
ATOM 902 C CA . GLU A 1 111 ? 30.960 8.172 -26.817 1.00 94.81 111 GLU A CA 1
ATOM 903 C C . GLU A 1 111 ? 31.212 7.309 -28.061 1.00 94.81 111 GLU A C 1
ATOM 905 O O . GLU A 1 111 ? 32.209 7.510 -28.747 1.00 94.81 111 GLU A O 1
ATOM 910 N N . SER A 1 112 ? 30.277 6.425 -28.424 1.00 94.56 112 SER A N 1
ATOM 911 C CA . SER A 1 112 ? 30.391 5.594 -29.631 1.00 94.56 112 SER A CA 1
ATOM 912 C C . SER A 1 112 ? 30.379 6.417 -30.928 1.00 94.56 112 SER A C 1
ATOM 914 O O . SER A 1 112 ? 31.133 6.128 -31.863 1.00 94.56 112 SER A O 1
ATOM 916 N N . GLU A 1 113 ? 29.555 7.466 -30.992 1.00 95.44 113 GLU A N 1
ATOM 917 C CA . GLU A 1 113 ? 29.545 8.415 -32.112 1.00 95.44 113 GLU A CA 1
ATOM 918 C C . GLU A 1 113 ? 30.878 9.169 -32.209 1.00 95.44 113 GLU A C 1
ATOM 920 O O . GLU A 1 113 ? 31.436 9.295 -33.301 1.00 95.44 113 GLU A O 1
ATOM 925 N N . LYS A 1 114 ? 31.430 9.609 -31.070 1.00 95.25 114 LYS A N 1
ATOM 926 C CA . LYS A 1 114 ? 32.747 10.249 -31.002 1.00 95.25 114 LYS A CA 1
ATOM 927 C C . LYS A 1 114 ? 33.851 9.313 -31.496 1.00 95.25 114 LYS A C 1
ATOM 929 O O . LYS A 1 114 ? 34.619 9.719 -32.360 1.00 95.25 114 LYS A O 1
ATOM 934 N N . GLU A 1 115 ? 33.907 8.075 -31.009 1.00 96.12 115 GLU A N 1
ATOM 935 C CA . GLU A 1 115 ? 34.894 7.077 -31.449 1.00 96.12 115 GLU A CA 1
ATOM 936 C C . GLU A 1 115 ? 34.805 6.819 -32.963 1.00 96.12 115 GLU A C 1
ATOM 938 O O . GLU A 1 115 ? 35.821 6.753 -33.655 1.00 96.12 115 GLU A O 1
ATOM 943 N N . SER A 1 116 ? 33.586 6.743 -33.507 1.00 95.75 116 SER A N 1
ATOM 944 C CA . SER A 1 116 ? 33.356 6.559 -34.947 1.00 95.75 116 SER A CA 1
ATOM 945 C C . SER A 1 116 ? 33.834 7.761 -35.772 1.00 95.75 116 SER A C 1
ATOM 947 O O . SER A 1 116 ? 34.422 7.597 -36.843 1.00 95.75 116 SER A O 1
ATOM 949 N N . LEU A 1 117 ? 33.601 8.983 -35.284 1.00 95.19 117 LEU A N 1
ATOM 950 C CA . LEU A 1 117 ? 34.076 10.210 -35.927 1.00 95.19 117 LEU A CA 1
ATOM 951 C C . LEU A 1 117 ? 35.600 10.352 -35.843 1.00 95.19 117 LEU A C 1
ATOM 953 O O . LEU A 1 117 ? 36.223 10.757 -36.826 1.00 95.19 117 LEU A O 1
ATOM 957 N N . GLU A 1 118 ? 36.207 10.003 -34.708 1.00 96.62 118 GLU A N 1
ATOM 958 C CA . GLU A 1 118 ? 37.663 9.976 -34.536 1.00 96.62 118 GLU A CA 1
ATOM 959 C C . GLU A 1 118 ? 38.307 8.970 -35.497 1.00 96.62 118 GLU A C 1
ATOM 961 O O . GLU A 1 118 ? 39.281 9.312 -36.172 1.00 96.62 118 GLU A O 1
ATOM 966 N N . PHE A 1 119 ? 37.713 7.782 -35.650 1.00 96.69 119 PHE A N 1
ATOM 967 C CA . PHE A 1 119 ? 38.148 6.787 -36.631 1.00 96.69 119 PHE A CA 1
ATOM 968 C C . PHE A 1 119 ? 38.087 7.327 -38.070 1.00 96.69 119 PHE A C 1
ATOM 970 O O . PHE A 1 119 ? 39.093 7.301 -38.779 1.00 96.69 119 PHE A O 1
ATOM 977 N N . ASN A 1 120 ? 36.946 7.889 -38.487 1.00 95.50 120 ASN A N 1
ATOM 978 C CA . ASN A 1 120 ? 36.783 8.460 -39.831 1.00 95.50 120 ASN A CA 1
ATOM 979 C C . ASN A 1 120 ? 37.748 9.626 -40.089 1.00 95.50 120 ASN A C 1
ATOM 981 O O . ASN A 1 120 ? 38.289 9.768 -41.185 1.00 95.50 120 ASN A O 1
ATOM 985 N N . THR A 1 121 ? 37.985 10.465 -39.080 1.00 95.69 121 THR A N 1
ATOM 986 C CA . THR A 1 121 ? 38.952 11.566 -39.172 1.00 95.69 121 THR A CA 1
ATOM 987 C C . THR A 1 121 ? 40.372 11.020 -39.333 1.00 95.69 121 THR A C 1
ATOM 989 O O . THR A 1 121 ? 41.134 11.514 -40.165 1.00 95.69 121 THR A O 1
ATOM 992 N N . GLY A 1 122 ? 40.724 9.960 -38.600 1.00 96.25 122 GLY A N 1
ATOM 993 C CA . GLY A 1 122 ? 41.977 9.224 -38.773 1.00 96.25 122 GLY A CA 1
ATOM 994 C C . GLY A 1 122 ? 42.154 8.654 -40.187 1.00 96.25 122 GLY A C 1
ATOM 995 O O . GLY A 1 122 ? 43.215 8.796 -40.790 1.00 96.25 122 GLY A O 1
ATOM 996 N N . GLU A 1 123 ? 41.105 8.070 -40.768 1.00 96.94 123 GLU A N 1
ATOM 997 C CA . GLU A 1 123 ? 41.148 7.537 -42.136 1.00 96.94 123 GLU A CA 1
ATOM 998 C C . GLU A 1 123 ? 41.304 8.650 -43.188 1.00 96.94 123 GLU A C 1
ATOM 1000 O O . GLU A 1 123 ? 42.132 8.554 -44.099 1.00 96.94 123 GLU A O 1
ATOM 1005 N N . LEU A 1 124 ? 40.550 9.745 -43.049 1.00 95.38 124 LEU A N 1
ATOM 1006 C CA . LEU A 1 124 ? 40.629 10.890 -43.959 1.00 95.38 124 LEU A CA 1
ATOM 1007 C C . LEU A 1 124 ? 41.985 11.596 -43.886 1.00 95.38 124 LEU A C 1
ATOM 1009 O O . LEU A 1 124 ? 42.517 11.993 -44.923 1.00 95.38 124 LEU A O 1
ATOM 1013 N N . THR A 1 125 ? 42.564 11.733 -42.692 1.00 97.06 125 THR A N 1
ATOM 1014 C CA . THR A 1 125 ? 43.901 12.323 -42.526 1.00 97.06 125 THR A CA 1
ATOM 1015 C C . THR A 1 125 ? 44.984 11.461 -43.170 1.00 97.06 125 THR A C 1
ATOM 1017 O O . THR A 1 125 ? 45.825 11.997 -43.891 1.00 97.06 125 THR A O 1
ATOM 1020 N N . ALA A 1 126 ? 44.931 10.134 -43.011 1.00 96.38 126 ALA A N 1
ATOM 1021 C CA . ALA A 1 126 ? 45.843 9.224 -43.704 1.00 96.38 126 ALA A CA 1
ATOM 1022 C C . ALA A 1 126 ? 45.711 9.342 -45.233 1.00 96.38 126 ALA A C 1
ATOM 1024 O O . ALA A 1 126 ? 46.707 9.478 -45.946 1.00 96.38 126 ALA A O 1
ATOM 1025 N N . ARG A 1 127 ? 44.474 9.387 -45.742 1.00 96.81 127 ARG A N 1
ATOM 1026 C CA . ARG A 1 127 ? 44.206 9.545 -47.176 1.00 96.81 127 ARG A CA 1
ATOM 1027 C C . ARG A 1 127 ? 44.689 10.887 -47.730 1.00 96.81 127 ARG A C 1
ATOM 1029 O O . ARG A 1 127 ? 45.189 10.929 -48.853 1.00 96.81 127 ARG A O 1
ATOM 1036 N N . LEU A 1 128 ? 44.552 11.976 -46.972 1.00 95.50 128 LEU A N 1
ATOM 1037 C CA . LEU A 1 128 ? 45.109 13.279 -47.348 1.00 95.50 128 LEU A CA 1
ATOM 1038 C C . LEU A 1 128 ? 46.634 13.214 -47.464 1.00 95.50 128 LEU A C 1
ATOM 1040 O O . LEU A 1 128 ? 47.167 13.659 -48.477 1.00 95.50 128 LEU A O 1
ATOM 1044 N N . ALA A 1 129 ? 47.318 12.591 -46.500 1.00 96.75 129 ALA A N 1
ATOM 1045 C CA . ALA A 1 129 ? 48.771 12.427 -46.544 1.00 96.75 129 ALA A CA 1
ATOM 1046 C C . ALA A 1 129 ? 49.236 11.628 -47.780 1.00 96.75 129 ALA A C 1
ATOM 1048 O O . ALA A 1 129 ? 50.233 11.980 -48.419 1.00 96.75 129 ALA A O 1
ATOM 1049 N N . ASP A 1 130 ? 48.495 10.586 -48.169 1.00 95.69 130 ASP A N 1
ATOM 1050 C CA . ASP A 1 130 ? 48.777 9.826 -49.391 1.00 95.69 130 ASP A CA 1
ATOM 1051 C C . ASP A 1 130 ? 48.610 10.681 -50.656 1.00 95.69 130 ASP A C 1
ATOM 1053 O O . ASP A 1 130 ? 49.484 10.678 -51.530 1.00 95.69 130 ASP A O 1
ATOM 1057 N N . VAL A 1 131 ? 47.530 11.466 -50.744 1.00 96.00 131 VAL A N 1
ATOM 1058 C CA . VAL A 1 131 ? 47.287 12.380 -51.873 1.00 96.00 131 VAL A CA 1
ATOM 1059 C C . VAL A 1 131 ? 48.354 13.474 -51.941 1.00 96.00 131 VAL A C 1
ATOM 1061 O O . VAL A 1 131 ? 48.860 13.764 -53.025 1.00 96.00 131 VAL A O 1
ATOM 1064 N N . GLU A 1 132 ? 48.752 14.057 -50.812 1.00 95.50 132 GLU A N 1
ATOM 1065 C CA . GLU A 1 132 ? 49.842 15.037 -50.746 1.00 95.50 132 GLU A CA 1
ATOM 1066 C C . GLU A 1 132 ? 51.157 14.442 -51.262 1.00 95.50 132 GLU A C 1
ATOM 1068 O O . GLU A 1 132 ? 51.845 15.054 -52.085 1.00 95.50 132 GLU A O 1
ATOM 1073 N N . LYS A 1 133 ? 51.476 13.205 -50.864 1.00 95.75 133 LYS A N 1
ATOM 1074 C CA . LYS A 1 133 ? 52.652 12.475 -51.351 1.00 95.75 133 LYS A CA 1
ATOM 1075 C C . LYS A 1 133 ? 52.585 12.211 -52.855 1.00 95.75 133 LYS A C 1
ATOM 1077 O O . LYS A 1 133 ? 53.601 12.338 -53.544 1.00 95.75 133 LYS A O 1
ATOM 1082 N N . GLU A 1 134 ? 51.421 11.854 -53.393 1.00 95.56 134 GLU A N 1
ATOM 1083 C CA . GLU A 1 134 ? 51.228 11.720 -54.840 1.00 95.56 134 GLU A CA 1
ATOM 1084 C C . GLU A 1 134 ? 51.381 13.052 -55.580 1.00 95.56 134 GLU A C 1
ATOM 1086 O O . GLU A 1 134 ? 52.031 13.099 -56.627 1.00 95.56 134 GLU A O 1
ATOM 1091 N N . CYS A 1 135 ? 50.820 14.136 -55.043 1.00 94.25 135 CYS A N 1
ATOM 1092 C CA . CYS A 1 135 ? 50.945 15.482 -55.596 1.00 94.25 135 CYS A CA 1
ATOM 1093 C C . CYS A 1 135 ? 52.408 15.932 -55.642 1.00 94.25 135 CYS A C 1
ATOM 1095 O O . CYS A 1 135 ? 52.861 16.422 -56.677 1.00 94.25 135 CYS A O 1
ATOM 1097 N N . LEU A 1 136 ? 53.177 15.695 -54.574 1.00 96.12 136 LEU A N 1
ATOM 1098 C CA . LEU A 1 136 ? 54.614 15.977 -54.542 1.00 96.12 136 LEU A CA 1
ATOM 1099 C C . LEU A 1 136 ? 55.371 15.199 -55.627 1.00 96.12 136 LEU A C 1
ATOM 1101 O O . LEU A 1 136 ? 56.153 15.797 -56.366 1.00 96.12 136 LEU A O 1
ATOM 1105 N N . LYS A 1 137 ? 55.096 13.898 -55.790 1.00 95.44 137 LYS A N 1
ATOM 1106 C CA . LYS A 1 137 ? 55.700 13.079 -56.859 1.00 95.44 137 LYS A CA 1
ATOM 1107 C C . LYS A 1 137 ? 55.343 13.595 -58.256 1.00 95.44 137 LYS A C 1
ATOM 1109 O O . LYS A 1 137 ? 56.210 13.674 -59.123 1.00 95.44 137 LYS A O 1
ATOM 1114 N N . LYS A 1 138 ? 54.076 13.958 -58.490 1.00 94.38 138 LYS A N 1
ATOM 1115 C CA . LYS A 1 138 ? 53.621 14.519 -59.774 1.00 94.38 138 LYS A CA 1
ATOM 1116 C C . LYS A 1 138 ? 54.292 15.864 -60.061 1.00 94.38 138 LYS A C 1
ATOM 1118 O O . LYS A 1 138 ? 54.769 16.061 -61.173 1.00 94.38 138 LYS A O 1
ATOM 1123 N N . ASN A 1 139 ? 54.406 16.744 -59.066 1.00 94.44 139 ASN A N 1
ATOM 1124 C CA . ASN A 1 139 ? 55.109 18.023 -59.201 1.00 94.44 139 ASN A CA 1
ATOM 1125 C C . ASN A 1 139 ? 56.601 17.834 -59.500 1.00 94.44 139 ASN A C 1
ATOM 1127 O O . ASN A 1 139 ? 57.124 18.470 -60.413 1.00 94.44 139 ASN A O 1
ATOM 1131 N N . GLN A 1 140 ? 57.276 16.915 -58.804 1.00 93.69 140 GLN A N 1
ATOM 1132 C CA . GLN A 1 140 ? 58.662 16.542 -59.115 1.00 93.69 140 GLN A CA 1
ATOM 1133 C C . GLN A 1 140 ? 58.788 16.054 -60.562 1.00 93.69 140 GLN A C 1
ATOM 1135 O O . GLN A 1 140 ? 59.643 16.534 -61.305 1.00 93.69 140 GLN A O 1
ATOM 1140 N N . ARG A 1 141 ? 57.875 15.181 -61.005 1.00 93.31 141 ARG A N 1
ATOM 1141 C CA . ARG A 1 141 ? 57.857 14.683 -62.382 1.00 93.31 141 ARG A CA 1
ATOM 1142 C C . ARG A 1 141 ? 57.635 15.791 -63.412 1.00 93.31 141 ARG A C 1
ATOM 1144 O O . ARG A 1 141 ? 58.271 15.781 -64.463 1.00 93.31 141 ARG A O 1
ATOM 1151 N N . ILE A 1 142 ? 56.757 16.752 -63.129 1.00 91.62 142 ILE A N 1
ATOM 1152 C CA . ILE A 1 142 ? 56.545 17.923 -63.991 1.00 91.62 142 ILE A CA 1
ATOM 1153 C C . ILE A 1 142 ? 57.834 18.739 -64.097 1.00 91.62 142 ILE A C 1
ATOM 1155 O O . ILE A 1 142 ? 58.237 19.072 -65.210 1.00 91.62 142 ILE A O 1
ATOM 1159 N N . HIS A 1 143 ? 58.514 19.013 -62.982 1.00 90.06 143 HIS A N 1
ATOM 1160 C CA . HIS A 1 143 ? 59.784 19.741 -62.994 1.00 90.06 143 HIS A CA 1
ATOM 1161 C C . HIS A 1 143 ? 60.877 19.007 -63.778 1.00 90.06 143 HIS A C 1
ATOM 1163 O O . HIS A 1 143 ? 61.586 19.627 -64.570 1.00 90.06 143 HIS A O 1
ATOM 1169 N N . GLU A 1 144 ? 60.999 17.688 -63.625 1.00 90.81 144 GLU A N 1
ATOM 1170 C CA . GLU A 1 144 ? 61.906 16.873 -64.443 1.00 90.81 144 GLU A CA 1
ATOM 1171 C C . GLU A 1 144 ? 61.607 17.021 -65.939 1.00 90.81 144 GLU A C 1
ATOM 1173 O O . GLU A 1 144 ? 62.516 17.261 -66.735 1.00 90.81 144 GLU A O 1
ATOM 1178 N N . LEU A 1 145 ? 60.334 16.912 -66.329 1.00 87.06 145 LEU A N 1
ATOM 1179 C CA . LEU A 1 145 ? 59.910 17.033 -67.724 1.00 87.06 145 LEU A CA 1
ATOM 1180 C C . LEU A 1 145 ? 60.139 18.448 -68.273 1.00 87.06 145 LEU A C 1
ATOM 1182 O O . LEU A 1 145 ? 60.636 18.589 -69.390 1.00 87.06 145 LEU A O 1
ATOM 1186 N N . GLN A 1 146 ? 59.858 19.492 -67.490 1.00 82.12 146 GLN A N 1
ATOM 1187 C CA . GLN A 1 146 ? 60.171 20.882 -67.841 1.00 82.12 146 GLN A CA 1
ATOM 1188 C C . GLN A 1 146 ? 61.676 21.081 -68.055 1.00 82.12 146 GLN A C 1
ATOM 1190 O O . GLN A 1 146 ? 62.079 21.680 -69.050 1.00 82.12 146 GLN A O 1
ATOM 1195 N N . ASN A 1 147 ? 62.514 20.515 -67.182 1.00 78.31 147 ASN A N 1
ATOM 1196 C CA . ASN A 1 147 ? 63.969 20.561 -67.320 1.00 78.31 147 ASN A CA 1
ATOM 1197 C C . ASN A 1 147 ? 64.460 19.821 -68.576 1.00 78.31 147 ASN A C 1
ATOM 1199 O O . ASN A 1 147 ? 65.401 20.275 -69.228 1.00 78.31 147 ASN A O 1
ATOM 1203 N N . VAL A 1 148 ? 63.824 18.706 -68.953 1.00 78.56 148 VAL A N 1
ATOM 1204 C CA . VAL A 1 148 ? 64.111 17.999 -70.215 1.00 78.56 148 VAL A CA 1
ATOM 1205 C C . VAL A 1 148 ? 63.725 18.847 -71.433 1.00 78.56 148 VAL A C 1
ATOM 1207 O O . VAL A 1 148 ? 64.476 18.880 -72.408 1.00 78.56 148 VAL A O 1
ATOM 1210 N N . ILE A 1 149 ? 62.593 19.556 -71.384 1.00 72.31 149 ILE A N 1
ATOM 1211 C CA . ILE A 1 149 ? 62.150 20.461 -72.458 1.00 72.31 149 ILE A CA 1
ATOM 1212 C C . ILE A 1 149 ? 63.116 21.648 -72.602 1.00 72.31 149 ILE A C 1
ATOM 1214 O O . ILE A 1 149 ? 63.578 21.924 -73.709 1.00 72.31 149 ILE A O 1
ATOM 1218 N N . LEU A 1 150 ? 63.490 22.291 -71.490 1.00 68.38 150 LEU A N 1
ATOM 1219 C CA . LEU A 1 150 ? 64.451 23.403 -71.454 1.00 68.38 150 LEU A CA 1
ATOM 1220 C C . LEU A 1 150 ? 65.832 23.001 -71.993 1.00 68.38 150 LEU A C 1
ATOM 1222 O O . LEU A 1 150 ? 66.452 23.762 -72.732 1.00 68.38 150 LEU A O 1
ATOM 1226 N N . LYS A 1 151 ? 66.301 21.783 -71.690 1.00 64.44 151 LYS A N 1
ATOM 1227 C CA . LYS A 1 151 ? 67.574 21.255 -72.214 1.00 64.44 151 LYS A CA 1
ATOM 1228 C C . LYS A 1 151 ? 67.523 20.882 -73.700 1.00 64.44 151 LYS A C 1
ATOM 1230 O O . LYS A 1 151 ? 68.567 20.871 -74.343 1.00 64.44 151 LYS A O 1
ATOM 1235 N N . ARG A 1 152 ? 66.345 20.572 -74.258 1.00 57.84 152 ARG A N 1
ATOM 1236 C CA . ARG A 1 152 ? 66.178 20.245 -75.689 1.00 57.84 152 ARG A CA 1
ATOM 1237 C C . ARG A 1 152 ? 66.035 21.474 -76.594 1.00 57.84 152 ARG A C 1
ATOM 1239 O O . ARG A 1 152 ? 66.344 21.361 -77.775 1.00 57.84 152 ARG A O 1
ATOM 1246 N N . HIS A 1 153 ? 65.630 22.634 -76.070 1.00 53.59 153 HIS A N 1
ATOM 1247 C CA . HIS A 1 153 ? 65.501 23.873 -76.848 1.00 53.59 153 HIS A CA 1
ATOM 1248 C C . HIS A 1 153 ? 65.931 25.108 -76.027 1.00 53.59 153 HIS A C 1
ATOM 1250 O O . HIS A 1 153 ? 65.092 25.708 -75.357 1.00 53.59 153 HIS A O 1
ATOM 1256 N N . PRO A 1 154 ? 67.208 25.542 -76.096 1.00 51.16 154 PRO A N 1
ATOM 1257 C CA . PRO A 1 154 ? 67.721 26.628 -75.252 1.00 51.16 154 PRO A CA 1
ATOM 1258 C C . PRO A 1 154 ? 67.253 28.033 -75.673 1.00 51.16 154 PRO A C 1
ATOM 1260 O O . PRO A 1 154 ? 67.472 28.995 -74.944 1.00 51.16 154 PRO A O 1
ATOM 1263 N N . HIS A 1 155 ? 66.583 28.176 -76.822 1.00 48.03 155 HIS A N 1
ATOM 1264 C CA . HIS A 1 155 ? 66.133 29.472 -77.329 1.00 48.03 155 HIS A CA 1
ATOM 1265 C C . HIS A 1 155 ? 64.733 29.382 -77.934 1.00 48.03 155 HIS A C 1
ATOM 1267 O O . HIS A 1 155 ? 64.565 29.211 -79.140 1.00 48.03 155 HIS A O 1
ATOM 1273 N N . ARG A 1 156 ? 63.702 29.533 -77.101 1.00 44.47 156 ARG A N 1
ATOM 1274 C CA . ARG A 1 156 ? 62.402 30.005 -77.585 1.00 44.47 156 ARG A CA 1
ATOM 1275 C C . ARG A 1 156 ? 61.664 30.752 -76.478 1.00 44.47 156 ARG A C 1
ATOM 1277 O O . ARG A 1 156 ? 60.976 30.163 -75.654 1.00 44.47 156 ARG A O 1
ATOM 1284 N N . ASN A 1 157 ? 61.819 32.074 -76.488 1.00 47.06 157 ASN A N 1
ATOM 1285 C CA . ASN A 1 157 ? 60.880 32.986 -75.847 1.00 47.06 157 ASN A CA 1
ATOM 1286 C C . ASN A 1 157 ? 59.511 32.779 -76.498 1.00 47.06 157 ASN A C 1
ATOM 1288 O O . ASN A 1 157 ? 59.382 33.046 -77.692 1.00 47.06 157 ASN A O 1
ATOM 1292 N N . LEU A 1 158 ? 58.499 32.339 -75.750 1.00 46.47 158 LEU A N 1
ATOM 1293 C CA . LEU A 1 158 ? 57.114 32.525 -76.172 1.00 46.47 158 LEU A CA 1
ATOM 1294 C C . LEU A 1 158 ? 56.231 32.987 -75.017 1.00 46.47 158 LEU A C 1
ATOM 1296 O O . LEU A 1 158 ? 55.911 32.266 -74.075 1.00 46.47 158 LEU A O 1
ATOM 1300 N N . THR A 1 159 ? 55.839 34.239 -75.189 1.00 37.78 159 THR A N 1
ATOM 1301 C CA . THR A 1 159 ? 54.654 34.913 -74.694 1.00 37.78 159 THR A CA 1
ATOM 1302 C C . THR A 1 159 ? 53.366 34.131 -74.974 1.00 37.78 159 THR A C 1
ATOM 1304 O O . THR A 1 159 ? 53.232 33.475 -76.003 1.00 37.78 159 THR A O 1
ATOM 1307 N N . SER A 1 160 ? 52.408 34.292 -74.058 1.00 41.97 160 SER A N 1
ATOM 1308 C CA . SER A 1 160 ? 50.955 34.101 -74.184 1.00 41.97 160 SER A CA 1
ATOM 1309 C C . SER A 1 160 ? 50.388 33.901 -75.604 1.00 41.97 160 SER A C 1
ATOM 1311 O O . SER A 1 160 ? 50.474 34.811 -76.428 1.00 41.97 160 SER A O 1
ATOM 1313 N N . SER A 1 161 ? 49.694 32.775 -75.843 1.00 35.69 161 SER A N 1
ATOM 1314 C CA . SER A 1 161 ? 48.315 32.755 -76.384 1.00 35.69 161 SER A CA 1
ATOM 1315 C C . SER A 1 161 ? 47.754 31.343 -76.636 1.00 35.69 161 SER A C 1
ATOM 1317 O O . SER A 1 161 ? 48.383 30.500 -77.263 1.00 35.69 161 SER A O 1
ATOM 1319 N N . LYS A 1 162 ? 46.516 31.153 -76.156 1.00 43.41 162 LYS A N 1
ATOM 1320 C CA . LYS A 1 162 ? 45.371 30.388 -76.707 1.00 43.41 162 LYS A CA 1
ATOM 1321 C C . LYS A 1 162 ? 45.579 29.494 -77.955 1.00 43.41 162 LYS A C 1
ATOM 1323 O O . LYS A 1 162 ? 45.824 30.001 -79.041 1.00 43.41 162 LYS A O 1
ATOM 1328 N N . SER A 1 163 ? 45.243 28.205 -77.826 1.00 37.41 163 SER A N 1
ATOM 1329 C CA . SER A 1 163 ? 44.351 27.394 -78.707 1.00 37.41 163 SER A CA 1
ATOM 1330 C C . SER A 1 163 ? 44.211 25.995 -78.060 1.00 37.41 163 SER A C 1
ATOM 1332 O O . SER A 1 163 ? 45.172 25.516 -77.474 1.00 37.41 163 SER A O 1
ATOM 1334 N N . THR A 1 164 ? 43.028 25.434 -77.770 1.00 38.09 164 THR A N 1
ATOM 1335 C CA . THR A 1 164 ? 42.006 24.770 -78.619 1.00 38.09 164 THR A CA 1
ATOM 1336 C C . THR A 1 164 ? 42.526 23.575 -79.433 1.00 38.09 164 THR A C 1
ATOM 1338 O O . THR A 1 164 ? 43.552 23.698 -80.087 1.00 38.09 164 THR A O 1
ATOM 1341 N N . TRP A 1 165 ? 41.728 22.489 -79.431 1.00 34.19 165 TRP A N 1
ATOM 1342 C CA . TRP A 1 165 ? 41.866 21.183 -80.120 1.00 34.19 165 TRP A CA 1
ATOM 1343 C C . TRP A 1 165 ? 42.771 20.181 -79.372 1.00 34.19 165 TRP A C 1
ATOM 1345 O O . TRP A 1 165 ? 43.889 20.506 -79.011 1.00 34.19 165 TRP A O 1
ATOM 1355 N N . GLY A 1 166 ? 42.357 18.968 -78.989 1.00 32.44 166 GLY A N 1
ATOM 1356 C CA . GLY A 1 166 ? 41.425 18.027 -79.612 1.00 32.44 166 GLY A CA 1
ATOM 1357 C C . GLY A 1 166 ? 42.247 16.893 -80.240 1.00 32.44 166 GLY A C 1
ATOM 1358 O O . GLY A 1 166 ? 43.022 17.165 -81.146 1.00 32.44 166 GLY A O 1
ATOM 1359 N N . GLY A 1 167 ? 42.103 15.643 -79.782 1.00 32.69 167 GLY A N 1
ATOM 1360 C CA . GLY A 1 167 ? 42.735 14.501 -80.460 1.00 32.69 167 GLY A CA 1
ATOM 1361 C C . GLY A 1 167 ? 43.032 13.281 -79.587 1.00 32.69 167 GLY A C 1
ATOM 1362 O O . GLY A 1 167 ? 43.829 13.347 -78.663 1.00 32.69 167 GLY A O 1
ATOM 1363 N N . LYS A 1 168 ? 42.367 12.177 -79.939 1.00 41.41 168 LYS A N 1
ATOM 1364 C CA . LYS A 1 168 ? 42.481 10.789 -79.462 1.00 41.41 168 LYS A CA 1
ATOM 1365 C C . LYS A 1 168 ? 43.901 10.204 -79.535 1.00 41.41 168 LYS A C 1
ATOM 1367 O O . LYS A 1 168 ? 44.693 10.613 -80.378 1.00 41.41 168 LYS A O 1
ATOM 1372 N N . GLY A 1 169 ? 44.133 9.133 -78.774 1.00 34.06 169 GLY A N 1
ATOM 1373 C CA . GLY A 1 169 ? 45.226 8.190 -79.018 1.00 34.06 169 GLY A CA 1
ATOM 1374 C C . GLY A 1 169 ? 45.280 7.071 -77.981 1.00 34.06 169 GLY A C 1
ATOM 1375 O O . GLY A 1 169 ? 45.831 7.265 -76.903 1.00 34.06 169 GLY A O 1
ATOM 1376 N N . ASP A 1 170 ? 44.687 5.929 -78.325 1.00 34.88 170 ASP A N 1
ATOM 1377 C CA . ASP A 1 170 ? 44.788 4.639 -77.637 1.00 34.88 170 ASP A CA 1
ATOM 1378 C C . ASP A 1 170 ? 46.244 4.174 -77.466 1.00 34.88 170 ASP A C 1
ATOM 1380 O O . ASP A 1 170 ? 47.077 4.440 -78.330 1.00 34.88 170 ASP A O 1
ATOM 1384 N N . SER A 1 171 ? 46.526 3.385 -76.422 1.00 36.66 171 SER A N 1
ATOM 1385 C CA . SER A 1 171 ? 47.124 2.050 -76.602 1.00 36.66 171 SER A CA 1
ATOM 1386 C C . SER A 1 171 ? 47.183 1.293 -75.273 1.00 36.66 171 SER A C 1
ATOM 1388 O O . SER A 1 171 ? 47.908 1.661 -74.347 1.00 36.66 171 SER A O 1
ATOM 1390 N N . ALA A 1 172 ? 46.396 0.222 -75.192 1.00 35.12 172 ALA A N 1
ATOM 1391 C CA . ALA A 1 172 ? 46.468 -0.793 -74.156 1.00 35.12 172 ALA A CA 1
ATOM 1392 C C . ALA A 1 172 ? 47.654 -1.731 -74.425 1.00 35.12 172 ALA A C 1
ATOM 1394 O O . ALA A 1 172 ? 47.848 -2.183 -75.551 1.00 35.12 172 ALA A O 1
ATOM 1395 N N . VAL A 1 173 ? 48.406 -2.081 -73.380 1.00 36.81 173 VAL A N 1
ATOM 1396 C CA . VAL A 1 173 ? 49.340 -3.214 -73.409 1.00 36.81 173 VAL A CA 1
ATOM 1397 C C . VAL A 1 173 ? 48.975 -4.148 -72.262 1.00 36.81 173 VAL A C 1
ATOM 1399 O O . VAL A 1 173 ? 49.279 -3.897 -71.099 1.00 36.81 173 VAL A O 1
ATOM 1402 N N . THR A 1 174 ? 48.272 -5.218 -72.615 1.00 33.31 174 THR A N 1
ATOM 1403 C CA . THR A 1 174 ? 47.981 -6.387 -71.783 1.00 33.31 174 THR A CA 1
ATOM 1404 C C . THR A 1 174 ? 49.160 -7.355 -71.834 1.00 33.31 174 THR A C 1
ATOM 1406 O O . THR A 1 174 ? 49.531 -7.819 -72.911 1.00 33.31 174 THR A O 1
ATOM 1409 N N . PHE A 1 175 ? 49.729 -7.689 -70.675 1.00 36.38 175 PHE A N 1
ATOM 1410 C CA . PHE A 1 175 ? 50.718 -8.756 -70.522 1.00 36.38 175 PHE A CA 1
ATOM 1411 C C . PHE A 1 175 ? 50.079 -9.903 -69.732 1.00 36.38 175 PHE A C 1
ATOM 1413 O O . PHE A 1 175 ? 50.017 -9.867 -68.506 1.00 36.38 175 PHE A O 1
ATOM 1420 N N . GLU A 1 176 ? 49.571 -10.913 -70.438 1.00 34.69 176 GLU A N 1
ATOM 1421 C CA . GLU A 1 176 ? 49.157 -12.183 -69.841 1.00 34.69 176 GLU A CA 1
ATOM 1422 C C . GLU A 1 176 ? 50.306 -13.190 -69.936 1.00 34.69 176 GLU A C 1
ATOM 1424 O O . GLU A 1 176 ? 50.753 -13.550 -71.025 1.00 34.69 176 GLU A O 1
ATOM 1429 N N . SER A 1 177 ? 50.764 -13.683 -68.784 1.00 38.59 177 SER A N 1
ATOM 1430 C CA . SER A 1 177 ? 51.644 -14.848 -68.689 1.00 38.59 177 SER A CA 1
ATOM 1431 C C . SER A 1 177 ? 50.901 -16.001 -68.023 1.00 38.59 177 SER A C 1
ATOM 1433 O O . SER A 1 177 ? 50.439 -15.909 -66.889 1.00 38.59 177 SER A O 1
ATOM 1435 N N . LYS A 1 178 ? 50.789 -17.090 -68.784 1.00 42.00 178 LYS A N 1
ATOM 1436 C CA . LYS A 1 178 ? 50.165 -18.370 -68.448 1.00 42.00 178 LYS A CA 1
ATOM 1437 C C . LYS A 1 178 ? 50.899 -19.073 -67.300 1.00 42.00 178 LYS A C 1
ATOM 1439 O O . LYS A 1 178 ? 52.063 -19.422 -67.455 1.00 42.00 178 LYS A O 1
ATOM 1444 N N . LEU A 1 179 ? 50.171 -19.436 -66.246 1.00 42.34 179 LEU A N 1
ATOM 1445 C CA . LEU A 1 179 ? 50.506 -20.553 -65.357 1.00 42.34 179 LEU A CA 1
ATOM 1446 C C . LEU A 1 179 ? 49.248 -21.412 -65.173 1.00 42.34 179 LEU A C 1
ATOM 1448 O O . LEU A 1 179 ? 48.337 -21.068 -64.430 1.00 42.34 179 LEU A O 1
ATOM 1452 N N . LYS A 1 180 ? 49.183 -22.526 -65.911 1.00 46.62 180 LYS A N 1
ATOM 1453 C CA . LYS A 1 180 ? 48.192 -23.592 -65.723 1.00 46.62 180 LYS A CA 1
ATOM 1454 C C . LYS A 1 180 ? 48.763 -24.605 -64.734 1.00 46.62 180 LYS A C 1
ATOM 1456 O O . LYS A 1 180 ? 49.451 -25.535 -65.136 1.00 46.62 180 LYS A O 1
ATOM 1461 N N . ALA A 1 181 ? 48.468 -24.417 -63.458 1.00 47.59 181 ALA A N 1
ATOM 1462 C CA . ALA A 1 181 ? 48.579 -25.451 -62.440 1.00 47.59 181 ALA A CA 1
ATOM 1463 C C . ALA A 1 181 ? 47.584 -25.107 -61.333 1.00 47.59 181 ALA A C 1
ATOM 1465 O O . ALA A 1 181 ? 47.864 -24.217 -60.543 1.00 47.59 181 ALA A O 1
ATOM 1466 N N . SER A 1 182 ? 46.420 -25.768 -61.342 1.00 47.22 182 SER A N 1
ATOM 1467 C CA . SER A 1 182 ? 45.492 -25.934 -60.213 1.00 47.22 182 SER A CA 1
ATOM 1468 C C . SER A 1 182 ? 44.037 -25.948 -60.694 1.00 47.22 182 SER A C 1
ATOM 1470 O O . SER A 1 182 ? 43.397 -24.913 -60.803 1.00 47.22 182 SER A O 1
ATOM 1472 N N . THR A 1 183 ? 43.469 -27.126 -60.916 1.00 55.03 183 THR A N 1
ATOM 1473 C CA . THR A 1 183 ? 42.010 -27.317 -60.799 1.00 55.03 183 THR A CA 1
ATOM 1474 C C . THR A 1 183 ? 41.635 -27.954 -59.454 1.00 55.03 183 THR A C 1
ATOM 1476 O O . THR A 1 183 ? 40.468 -27.972 -59.079 1.00 55.03 183 THR A O 1
ATOM 1479 N N . SER A 1 184 ? 42.629 -28.429 -58.689 1.00 53.75 184 SER A N 1
ATOM 1480 C CA . SER A 1 184 ? 42.461 -29.029 -57.356 1.00 53.75 184 SER A CA 1
ATOM 1481 C C . SER A 1 184 ? 42.527 -27.996 -56.216 1.00 53.75 184 SER A C 1
ATOM 1483 O O . SER A 1 184 ? 41.760 -28.097 -55.259 1.00 53.75 184 SER A O 1
ATOM 1485 N N . LEU A 1 185 ? 43.368 -26.954 -56.330 1.00 56.16 185 LEU A N 1
ATOM 1486 C CA . LEU A 1 185 ? 43.455 -25.880 -55.327 1.00 56.16 185 LEU A CA 1
ATOM 1487 C C . LEU A 1 185 ? 42.232 -24.948 -55.390 1.00 56.16 185 LEU A C 1
ATOM 1489 O O . LEU A 1 185 ? 41.821 -24.422 -54.369 1.00 56.16 185 LEU A O 1
ATOM 1493 N N . ASP A 1 186 ? 41.605 -24.768 -56.556 1.00 61.47 186 ASP A N 1
ATOM 1494 C CA . ASP A 1 186 ? 40.436 -23.881 -56.691 1.00 61.47 186 ASP A CA 1
ATOM 1495 C C . ASP A 1 186 ? 39.197 -24.442 -55.974 1.00 61.47 186 ASP A C 1
ATOM 1497 O O . ASP A 1 186 ? 38.439 -23.693 -55.355 1.00 61.47 186 ASP A O 1
ATOM 1501 N N . SER A 1 187 ? 39.026 -25.769 -55.984 1.00 67.25 187 SER A N 1
ATOM 1502 C CA . SER A 1 187 ? 37.947 -26.452 -55.258 1.00 67.25 187 SER A CA 1
ATOM 1503 C C . SER A 1 187 ? 38.154 -26.388 -53.739 1.00 67.25 187 SER A C 1
ATOM 1505 O O . SER A 1 187 ? 37.223 -26.084 -52.989 1.00 67.25 187 SER A O 1
ATOM 1507 N N . THR A 1 188 ? 39.392 -26.580 -53.266 1.00 72.00 188 THR A N 1
ATOM 1508 C CA . THR A 1 188 ? 39.725 -26.451 -51.838 1.00 72.00 188 THR A CA 1
ATOM 1509 C C . THR A 1 188 ? 39.669 -25.000 -51.358 1.00 72.00 188 THR A C 1
ATOM 1511 O O . THR A 1 188 ? 39.167 -24.747 -50.267 1.00 72.00 188 THR A O 1
ATOM 1514 N N . VAL A 1 189 ? 40.074 -24.027 -52.179 1.00 77.81 189 VAL A N 1
ATOM 1515 C CA . VAL A 1 189 ? 39.929 -22.590 -51.888 1.00 77.81 189 VAL A CA 1
ATOM 1516 C C . VAL A 1 189 ? 38.455 -22.176 -51.831 1.00 77.81 189 VAL A C 1
ATOM 1518 O O . VAL A 1 189 ? 38.085 -21.374 -50.974 1.00 77.81 189 VAL A O 1
ATOM 1521 N N . HIS A 1 190 ? 37.591 -22.720 -52.692 1.00 78.06 190 HIS A N 1
ATOM 1522 C CA . HIS A 1 190 ? 36.152 -22.449 -52.641 1.00 78.06 190 HIS A CA 1
ATOM 1523 C C . HIS A 1 190 ? 35.494 -23.042 -51.383 1.00 78.06 190 HIS A C 1
ATOM 1525 O O . HIS A 1 190 ? 34.726 -22.353 -50.712 1.00 78.06 190 HIS A O 1
ATOM 1531 N N . LEU A 1 191 ? 35.842 -24.280 -51.012 1.00 81.38 191 LEU A N 1
ATOM 1532 C CA . LEU A 1 191 ? 35.394 -24.913 -49.765 1.00 81.38 191 LEU A CA 1
ATOM 1533 C C . LEU A 1 191 ? 35.873 -24.155 -48.521 1.00 81.38 191 LEU A C 1
ATOM 1535 O O . LEU A 1 191 ? 35.093 -23.965 -47.591 1.00 81.38 191 LEU A O 1
ATOM 1539 N N . LEU A 1 192 ? 37.116 -23.666 -48.516 1.00 82.88 192 LEU A N 1
ATOM 1540 C CA . LEU A 1 192 ? 37.648 -22.834 -47.433 1.00 82.88 192 LEU A CA 1
ATOM 1541 C C . LEU A 1 192 ? 36.916 -21.493 -47.335 1.00 82.88 192 LEU A C 1
ATOM 1543 O O . LEU A 1 192 ? 36.497 -21.114 -46.249 1.00 82.88 192 LEU A O 1
ATOM 1547 N N . LYS A 1 193 ? 36.658 -20.812 -48.460 1.00 84.44 193 LYS A N 1
ATOM 1548 C CA . LYS A 1 193 ? 35.855 -19.575 -48.477 1.00 84.44 193 LYS A CA 1
ATOM 1549 C C . LYS A 1 193 ? 34.429 -19.799 -47.975 1.00 84.44 193 LYS A C 1
ATOM 1551 O O . LYS A 1 193 ? 33.883 -18.947 -47.276 1.00 84.44 193 LYS A O 1
ATOM 1556 N N . GLN A 1 194 ? 33.825 -20.937 -48.314 1.00 87.56 194 GLN A N 1
ATOM 1557 C CA . GLN A 1 194 ? 32.500 -21.308 -47.829 1.00 87.56 194 GLN A CA 1
ATOM 1558 C C . GLN A 1 194 ? 32.518 -21.628 -46.327 1.00 87.56 194 GLN A C 1
ATOM 1560 O O . GLN A 1 194 ? 31.641 -21.172 -45.597 1.00 87.56 194 GLN A O 1
ATOM 1565 N N . ALA A 1 195 ? 33.541 -22.338 -45.844 1.00 85.00 195 ALA A N 1
ATOM 1566 C CA . ALA A 1 195 ? 33.747 -22.585 -44.422 1.00 85.00 195 ALA A CA 1
ATOM 1567 C C . ALA A 1 195 ? 33.988 -21.278 -43.646 1.00 85.00 195 ALA A C 1
ATOM 1569 O O . ALA A 1 195 ? 33.382 -21.080 -42.596 1.00 85.00 195 ALA A O 1
ATOM 1570 N N . ASP A 1 196 ? 34.779 -20.345 -44.175 1.00 89.12 196 ASP A N 1
ATOM 1571 C CA . ASP A 1 196 ? 35.013 -19.027 -43.576 1.00 89.12 196 ASP A CA 1
ATOM 1572 C C . ASP A 1 196 ? 33.740 -18.178 -43.542 1.00 89.12 196 ASP A C 1
ATOM 1574 O O . ASP A 1 196 ? 33.449 -17.534 -42.530 1.00 89.12 196 ASP A O 1
ATOM 1578 N N . SER A 1 197 ? 32.945 -18.209 -44.616 1.00 87.88 197 SER A N 1
ATOM 1579 C CA . SER A 1 197 ? 31.642 -17.542 -44.680 1.00 87.88 197 SER A CA 1
ATOM 1580 C C . SER A 1 197 ? 30.676 -18.106 -43.634 1.00 87.88 197 SER A C 1
ATOM 1582 O O . SER A 1 197 ? 30.107 -17.340 -42.855 1.00 87.88 197 SER A O 1
ATOM 1584 N N . ASN A 1 198 ? 30.580 -19.434 -43.526 1.00 90.50 198 ASN A N 1
ATOM 1585 C CA . ASN A 1 198 ? 29.768 -20.107 -42.512 1.00 90.50 198 ASN A CA 1
ATOM 1586 C C . ASN A 1 198 ? 30.261 -19.798 -41.096 1.00 90.50 198 ASN A C 1
ATOM 1588 O O . ASN A 1 198 ? 29.465 -19.499 -40.213 1.00 90.50 198 ASN A O 1
ATOM 1592 N N . THR A 1 199 ? 31.576 -19.800 -40.871 1.00 91.00 199 THR A N 1
ATOM 1593 C CA . THR A 1 199 ? 32.144 -19.488 -39.555 1.00 91.00 199 THR A CA 1
ATOM 1594 C C . THR A 1 199 ? 31.916 -18.018 -39.194 1.00 91.00 199 THR A C 1
ATOM 1596 O O . THR A 1 199 ? 31.709 -17.693 -38.028 1.00 91.00 199 THR A O 1
ATOM 1599 N N . LYS A 1 200 ? 31.910 -17.104 -40.171 1.00 89.88 200 LYS A N 1
ATOM 1600 C CA . LYS A 1 200 ? 31.550 -15.694 -39.965 1.00 89.88 200 LYS A CA 1
ATOM 1601 C C . LYS A 1 200 ? 30.060 -15.528 -39.651 1.00 89.88 200 LYS A C 1
ATOM 1603 O O . LYS A 1 200 ? 29.737 -14.758 -38.751 1.00 89.88 200 LYS A O 1
ATOM 1608 N N . ALA A 1 201 ? 29.183 -16.260 -40.338 1.00 90.31 201 ALA A N 1
ATOM 1609 C CA . ALA A 1 201 ? 27.744 -16.262 -40.074 1.00 90.31 201 ALA A CA 1
ATOM 1610 C C . ALA A 1 201 ? 27.431 -16.807 -38.671 1.00 90.31 201 ALA A C 1
ATOM 1612 O O . ALA A 1 201 ? 26.778 -16.123 -37.889 1.00 90.31 201 ALA A O 1
ATOM 1613 N N . LEU A 1 202 ? 28.002 -17.961 -38.308 1.00 90.56 202 LEU A N 1
ATOM 1614 C CA . LEU A 1 202 ? 27.866 -18.554 -36.974 1.00 90.56 202 LEU A CA 1
ATOM 1615 C C . LEU A 1 202 ? 28.437 -17.645 -35.880 1.00 90.56 202 LEU A C 1
ATOM 1617 O O . LEU A 1 202 ? 27.826 -17.492 -34.830 1.00 90.56 202 LEU A O 1
ATOM 1621 N N . ARG A 1 203 ? 29.576 -16.977 -36.116 1.00 89.94 203 ARG A N 1
ATOM 1622 C CA . ARG A 1 203 ? 30.100 -15.962 -35.183 1.00 89.94 203 ARG A CA 1
ATOM 1623 C C . ARG A 1 203 ? 29.150 -14.770 -35.022 1.00 89.94 203 ARG A C 1
ATOM 1625 O O . ARG A 1 203 ? 29.054 -14.227 -33.925 1.00 89.94 203 ARG A O 1
ATOM 1632 N N . GLY A 1 204 ? 28.465 -14.366 -36.092 1.00 91.31 204 GLY A N 1
ATOM 1633 C CA . GLY A 1 204 ? 27.422 -13.340 -36.048 1.00 91.31 204 GLY A CA 1
ATOM 1634 C C . GLY A 1 204 ? 26.224 -13.776 -35.208 1.00 91.31 204 GLY A C 1
ATOM 1635 O O . GLY A 1 204 ? 25.817 -13.044 -34.312 1.00 91.31 204 GLY A O 1
ATOM 1636 N N . GLU A 1 205 ? 25.731 -14.993 -35.429 1.00 93.31 205 GLU A N 1
ATOM 1637 C CA . GLU A 1 205 ? 24.611 -15.570 -34.681 1.00 93.31 205 GLU A CA 1
ATOM 1638 C C . GLU A 1 205 ? 24.948 -15.758 -33.195 1.00 93.31 205 GLU A C 1
ATOM 1640 O O . GLU A 1 205 ? 24.161 -15.379 -32.334 1.00 93.31 205 GLU A O 1
ATOM 1645 N N . VAL A 1 206 ? 26.153 -16.240 -32.871 1.00 92.12 206 VAL A N 1
ATOM 1646 C CA . VAL A 1 206 ? 26.640 -16.323 -31.483 1.00 92.12 206 VAL A CA 1
ATOM 1647 C C . VAL A 1 206 ? 26.674 -14.940 -30.832 1.00 92.12 206 VAL A C 1
ATOM 1649 O O . VAL A 1 206 ? 26.254 -14.797 -29.688 1.00 92.12 206 VAL A O 1
ATOM 1652 N N . LYS A 1 207 ? 27.121 -13.904 -31.552 1.00 90.62 207 LYS A N 1
ATOM 1653 C CA . LYS A 1 207 ? 27.141 -12.528 -31.038 1.00 90.62 207 LYS A CA 1
ATOM 1654 C C . LYS A 1 207 ? 25.728 -11.977 -30.814 1.00 90.62 207 LYS A C 1
ATOM 1656 O O . LYS A 1 207 ? 25.493 -11.302 -29.815 1.00 90.62 207 LYS A O 1
ATOM 1661 N N . GLU A 1 208 ? 24.790 -12.275 -31.707 1.00 91.38 208 GLU A N 1
ATOM 1662 C CA . GLU A 1 208 ? 23.390 -11.865 -31.575 1.00 91.38 208 GLU A CA 1
ATOM 1663 C C . GLU A 1 208 ? 22.688 -12.593 -30.419 1.00 91.38 208 GLU A C 1
ATOM 1665 O O . GLU A 1 208 ? 21.983 -11.970 -29.623 1.00 91.38 208 GLU A O 1
ATOM 1670 N N . LEU A 1 209 ? 22.921 -13.900 -30.274 1.00 90.50 209 LEU A N 1
ATOM 1671 C CA . LEU A 1 209 ? 22.424 -14.690 -29.149 1.00 90.50 209 LEU A CA 1
ATOM 1672 C C . LEU A 1 209 ? 23.013 -14.208 -27.821 1.00 90.50 209 LEU A C 1
ATOM 1674 O O . LEU A 1 209 ? 22.261 -14.079 -26.857 1.00 90.50 209 LEU A O 1
ATOM 1678 N N . GLN A 1 210 ? 24.304 -13.869 -27.784 1.00 92.00 210 GLN A N 1
ATOM 1679 C CA . GLN A 1 210 ? 24.943 -13.279 -26.608 1.00 92.00 210 GLN A CA 1
ATOM 1680 C C . GLN A 1 210 ? 24.293 -11.939 -26.244 1.00 92.00 210 GLN A C 1
ATOM 1682 O O . GLN A 1 210 ? 23.863 -11.752 -25.113 1.00 92.00 210 GLN A O 1
ATOM 1687 N N . GLN A 1 211 ? 24.093 -11.044 -27.215 1.00 89.62 211 GLN A N 1
ATOM 1688 C CA . GLN A 1 211 ? 23.425 -9.763 -26.976 1.00 89.62 211 GLN A CA 1
ATOM 1689 C C . GLN A 1 211 ? 21.974 -9.938 -26.495 1.00 89.62 211 GLN A C 1
ATOM 1691 O O . GLN A 1 211 ? 21.481 -9.177 -25.659 1.00 89.62 211 GLN A O 1
ATOM 1696 N N . ARG A 1 212 ? 21.260 -10.947 -27.010 1.00 88.75 212 ARG A N 1
ATOM 1697 C CA . ARG A 1 212 ? 19.914 -11.295 -26.534 1.00 88.75 212 ARG A CA 1
ATOM 1698 C C . ARG A 1 212 ? 19.938 -11.838 -25.109 1.00 88.75 212 ARG A C 1
ATOM 1700 O O . ARG A 1 212 ? 19.020 -11.506 -24.363 1.00 88.75 212 ARG A O 1
ATOM 1707 N N . LEU A 1 213 ? 20.935 -12.642 -24.743 1.00 91.19 213 LEU A N 1
ATOM 1708 C CA . LEU A 1 213 ? 21.112 -13.151 -23.384 1.00 91.19 213 LEU A CA 1
ATOM 1709 C C . LEU A 1 213 ? 21.375 -11.998 -22.410 1.00 91.19 213 LEU A C 1
ATOM 1711 O O . LEU A 1 213 ? 20.600 -11.835 -21.471 1.00 91.19 213 LEU A O 1
ATOM 1715 N N . ASP A 1 214 ? 22.340 -11.130 -22.715 1.00 90.00 214 ASP A N 1
ATOM 1716 C CA . ASP A 1 214 ? 22.694 -9.969 -21.889 1.00 90.00 214 ASP A CA 1
ATOM 1717 C C . ASP A 1 214 ? 21.475 -9.046 -21.665 1.00 90.00 214 ASP A C 1
ATOM 1719 O O . ASP A 1 214 ? 21.207 -8.578 -20.557 1.00 90.00 214 ASP A O 1
ATOM 1723 N N . ASN A 1 215 ? 20.659 -8.827 -22.705 1.00 89.06 215 ASN A N 1
ATOM 1724 C CA . ASN A 1 215 ? 19.415 -8.058 -22.594 1.00 89.06 215 ASN A CA 1
ATOM 1725 C C . ASN A 1 215 ? 18.380 -8.728 -21.677 1.00 89.06 215 ASN A C 1
ATOM 1727 O O . ASN A 1 215 ? 17.635 -8.043 -20.974 1.00 89.06 215 ASN A O 1
ATOM 1731 N N . LYS A 1 216 ? 18.280 -10.062 -21.702 1.00 88.44 216 LYS A N 1
ATOM 1732 C CA . LYS A 1 216 ? 17.349 -10.807 -20.843 1.00 88.44 216 LYS A CA 1
ATOM 1733 C C . LYS A 1 216 ? 17.826 -10.819 -19.395 1.00 88.44 216 LYS A C 1
ATOM 1735 O O . LYS A 1 216 ? 16.999 -10.593 -18.516 1.00 88.44 216 LYS A O 1
ATOM 1740 N N . GLU A 1 217 ? 19.121 -10.998 -19.161 1.00 91.88 217 GLU A N 1
ATOM 1741 C CA . GLU A 1 217 ? 19.742 -10.893 -17.836 1.00 91.88 217 GLU A CA 1
ATOM 1742 C C . GLU A 1 217 ? 19.524 -9.498 -17.236 1.00 91.88 217 GLU A C 1
ATOM 1744 O O . GLU A 1 217 ? 19.015 -9.379 -16.124 1.00 91.88 217 GLU A O 1
ATOM 1749 N N . TYR A 1 218 ? 19.729 -8.434 -18.020 1.00 89.62 218 TYR A N 1
ATOM 1750 C CA . TYR A 1 218 ? 19.445 -7.060 -17.591 1.00 89.62 218 TYR A CA 1
ATOM 1751 C C . TYR A 1 218 ? 17.976 -6.832 -17.181 1.00 89.62 218 TYR A C 1
ATOM 1753 O O . TYR A 1 218 ? 17.680 -6.121 -16.214 1.00 89.62 218 TYR A O 1
ATOM 1761 N N . VAL A 1 219 ? 17.023 -7.419 -17.914 1.00 89.00 219 VAL A N 1
ATOM 1762 C CA . VAL A 1 219 ? 15.594 -7.333 -17.568 1.00 89.00 219 VAL A CA 1
ATOM 1763 C C . VAL A 1 219 ? 15.293 -8.114 -16.288 1.00 89.00 219 VAL A C 1
ATOM 1765 O O . VAL A 1 219 ? 14.536 -7.620 -15.450 1.00 89.00 219 VAL A O 1
ATOM 1768 N N . ILE A 1 220 ? 15.888 -9.297 -16.117 1.00 90.00 220 ILE A N 1
ATOM 1769 C CA . ILE A 1 220 ? 15.739 -10.116 -14.909 1.00 90.00 220 ILE A CA 1
ATOM 1770 C C . ILE A 1 220 ? 16.255 -9.355 -13.684 1.00 90.00 220 ILE A C 1
ATOM 1772 O O . ILE A 1 220 ? 15.514 -9.241 -12.710 1.00 90.00 220 ILE A O 1
ATOM 1776 N N . ASP A 1 221 ? 17.440 -8.752 -13.753 1.00 90.25 221 ASP A N 1
ATOM 1777 C CA . ASP A 1 221 ? 18.021 -7.981 -12.645 1.00 90.25 221 ASP A CA 1
ATOM 1778 C C . ASP A 1 221 ? 17.157 -6.771 -12.257 1.00 90.25 221 ASP A C 1
ATOM 1780 O O . ASP A 1 221 ? 16.903 -6.510 -11.074 1.00 90.25 221 ASP A O 1
ATOM 1784 N N . ASN A 1 222 ? 16.621 -6.045 -13.245 1.00 85.38 222 ASN A N 1
ATOM 1785 C CA . ASN A 1 222 ? 15.683 -4.948 -12.990 1.00 85.38 222 ASN A CA 1
ATOM 1786 C C . ASN A 1 222 ? 14.402 -5.443 -12.296 1.00 85.38 222 ASN A C 1
ATOM 1788 O O . ASN A 1 222 ? 13.910 -4.799 -11.365 1.00 85.38 222 ASN A O 1
ATOM 1792 N N . LEU A 1 223 ? 13.847 -6.575 -12.736 1.00 87.69 223 LEU A N 1
ATOM 1793 C CA . LEU A 1 223 ? 12.652 -7.161 -12.125 1.00 87.69 223 LEU A CA 1
ATOM 1794 C C . LEU A 1 223 ? 12.930 -7.678 -10.711 1.00 87.69 223 LEU A C 1
ATOM 1796 O O . LEU A 1 223 ? 12.119 -7.442 -9.819 1.00 87.69 223 LEU A O 1
ATOM 1800 N N . GLN A 1 224 ? 14.079 -8.312 -10.475 1.00 92.00 224 GLN A N 1
ATOM 1801 C CA . GLN A 1 224 ? 14.509 -8.741 -9.143 1.00 92.00 224 GLN A CA 1
ATOM 1802 C C . GLN A 1 224 ? 14.662 -7.550 -8.192 1.00 92.00 224 GLN A C 1
ATOM 1804 O O . GLN A 1 224 ? 14.181 -7.597 -7.062 1.00 92.00 224 GLN A O 1
ATOM 1809 N N . THR A 1 225 ? 15.236 -6.441 -8.661 1.00 87.69 225 THR A N 1
ATOM 1810 C CA . THR A 1 225 ? 15.353 -5.207 -7.867 1.00 87.69 225 THR A CA 1
ATOM 1811 C C . THR A 1 225 ? 13.974 -4.638 -7.500 1.00 87.69 225 THR A C 1
ATOM 1813 O O . THR A 1 225 ? 13.728 -4.274 -6.345 1.00 87.69 225 THR A O 1
ATOM 1816 N N . LYS A 1 226 ? 13.023 -4.636 -8.444 1.00 87.06 226 LYS A N 1
ATOM 1817 C CA . LYS A 1 226 ? 11.624 -4.234 -8.193 1.00 87.06 226 LYS A CA 1
ATOM 1818 C C . LYS A 1 226 ? 10.889 -5.187 -7.243 1.00 87.06 226 LYS A C 1
ATOM 1820 O O . LYS A 1 226 ? 10.104 -4.741 -6.410 1.00 87.06 226 LYS A O 1
ATOM 1825 N N . LEU A 1 227 ? 11.139 -6.491 -7.332 1.00 90.94 227 LEU A N 1
ATOM 1826 C CA . LEU A 1 227 ? 10.576 -7.472 -6.403 1.00 90.94 227 LEU A CA 1
ATOM 1827 C C . LEU A 1 227 ? 11.132 -7.291 -4.991 1.00 90.94 227 LEU A C 1
ATOM 1829 O O . LEU A 1 227 ? 10.367 -7.311 -4.032 1.00 90.94 227 LEU A O 1
ATOM 1833 N N . ASN A 1 228 ? 12.433 -7.045 -4.853 1.00 90.31 228 ASN A N 1
ATOM 1834 C CA . ASN A 1 228 ? 13.062 -6.821 -3.555 1.00 90.31 228 ASN A CA 1
ATOM 1835 C C . ASN A 1 228 ? 12.509 -5.569 -2.867 1.00 90.31 228 ASN A C 1
ATOM 1837 O O . ASN A 1 228 ? 12.149 -5.637 -1.696 1.00 90.31 228 ASN A O 1
ATOM 1841 N N . THR A 1 229 ? 12.354 -4.457 -3.592 1.00 84.69 229 THR A N 1
ATOM 1842 C CA . THR A 1 229 ? 11.746 -3.229 -3.041 1.00 84.69 229 THR A CA 1
ATOM 1843 C C . THR A 1 229 ? 10.284 -3.435 -2.628 1.00 84.69 229 THR A C 1
ATOM 1845 O O . THR A 1 229 ? 9.860 -2.974 -1.565 1.00 84.69 229 THR A O 1
ATOM 1848 N N . ARG A 1 230 ? 9.509 -4.193 -3.413 1.00 87.69 230 ARG A N 1
ATOM 1849 C CA . ARG A 1 230 ? 8.139 -4.595 -3.051 1.00 87.69 230 ARG A CA 1
ATOM 1850 C C . ARG A 1 230 ? 8.114 -5.482 -1.807 1.00 87.69 230 ARG A C 1
ATOM 1852 O O . ARG A 1 230 ? 7.318 -5.222 -0.913 1.00 87.69 230 ARG A O 1
ATOM 1859 N N . ASN A 1 231 ? 8.997 -6.473 -1.710 1.00 89.12 231 ASN A N 1
ATOM 1860 C CA . ASN A 1 231 ? 9.093 -7.362 -0.551 1.00 89.12 231 ASN A CA 1
ATOM 1861 C C . ASN A 1 231 ? 9.493 -6.607 0.719 1.00 89.12 231 ASN A C 1
ATOM 1863 O O . ASN A 1 231 ? 8.897 -6.836 1.766 1.00 89.12 231 ASN A O 1
ATOM 1867 N N . THR A 1 232 ? 10.433 -5.660 0.637 1.00 88.75 232 THR A N 1
ATOM 1868 C CA . THR A 1 232 ? 10.772 -4.807 1.787 1.00 88.75 232 THR A CA 1
ATOM 1869 C C . THR A 1 232 ? 9.580 -3.975 2.251 1.00 88.75 232 THR A C 1
ATOM 1871 O O . THR A 1 232 ? 9.374 -3.821 3.453 1.00 88.75 232 THR A O 1
ATOM 1874 N N . GLU A 1 233 ? 8.758 -3.493 1.315 1.00 85.44 233 GLU A N 1
ATOM 1875 C CA . GLU A 1 233 ? 7.553 -2.736 1.650 1.00 85.44 233 GLU A CA 1
ATOM 1876 C C . GLU A 1 233 ? 6.456 -3.630 2.234 1.00 85.44 233 GLU A C 1
ATOM 1878 O O . GLU A 1 233 ? 5.795 -3.236 3.190 1.00 85.44 233 GLU A O 1
ATOM 1883 N N . ILE A 1 234 ? 6.298 -4.858 1.732 1.00 86.06 234 ILE A N 1
ATOM 1884 C CA . ILE A 1 234 ? 5.394 -5.850 2.326 1.00 86.06 234 ILE A CA 1
ATOM 1885 C C . ILE A 1 234 ? 5.806 -6.129 3.770 1.00 86.06 234 ILE A C 1
ATOM 1887 O O . ILE A 1 234 ? 4.951 -6.086 4.649 1.00 86.06 234 ILE A O 1
ATOM 1891 N N . THR A 1 235 ? 7.094 -6.339 4.050 1.00 84.88 235 THR A N 1
ATOM 1892 C CA . THR A 1 235 ? 7.584 -6.554 5.420 1.00 84.88 235 THR A CA 1
ATOM 1893 C C . THR A 1 235 ? 7.316 -5.342 6.316 1.00 84.88 235 THR A C 1
ATOM 1895 O O . THR A 1 235 ? 6.816 -5.508 7.426 1.00 84.88 235 THR A O 1
ATOM 1898 N N . ARG A 1 236 ? 7.573 -4.116 5.832 1.00 86.62 236 ARG A N 1
ATOM 1899 C CA . ARG A 1 236 ? 7.301 -2.874 6.580 1.00 86.62 236 ARG A CA 1
ATOM 1900 C C . ARG A 1 236 ? 5.809 -2.685 6.869 1.00 86.62 236 ARG A C 1
ATOM 1902 O O . ARG A 1 236 ? 5.430 -2.325 7.981 1.00 86.62 236 ARG A O 1
ATOM 1909 N N . LEU A 1 237 ? 4.950 -2.902 5.875 1.00 83.75 237 LEU A N 1
ATOM 1910 C CA . LEU A 1 237 ? 3.500 -2.804 6.045 1.00 83.75 237 LEU A CA 1
ATOM 1911 C C . LEU A 1 237 ? 2.985 -3.899 6.980 1.00 83.75 237 LEU A C 1
ATOM 1913 O O . LEU A 1 237 ? 2.172 -3.611 7.849 1.00 83.75 237 LEU A O 1
ATOM 1917 N N . THR A 1 238 ? 3.506 -5.121 6.864 1.00 81.38 238 THR A N 1
ATOM 1918 C CA . THR A 1 238 ? 3.165 -6.236 7.759 1.00 81.38 238 THR A CA 1
ATOM 1919 C C . THR A 1 238 ? 3.524 -5.896 9.205 1.00 81.38 238 THR A C 1
ATOM 1921 O O . THR A 1 238 ? 2.669 -6.022 10.075 1.00 81.38 238 THR A O 1
ATOM 1924 N N . SER A 1 239 ? 4.713 -5.334 9.464 1.00 79.12 239 SER A N 1
ATOM 1925 C CA . SER A 1 239 ? 5.098 -4.927 10.824 1.00 79.12 239 SER A CA 1
ATOM 1926 C C . SER A 1 239 ? 4.233 -3.793 11.390 1.00 79.12 239 SER A C 1
ATOM 1928 O O . SER A 1 239 ? 4.065 -3.692 12.600 1.00 79.12 239 SER A O 1
ATOM 1930 N N . LEU A 1 240 ? 3.688 -2.917 10.537 1.00 75.62 240 LEU A N 1
ATOM 1931 C CA . LEU A 1 240 ? 2.745 -1.870 10.956 1.00 75.62 240 LEU A CA 1
ATOM 1932 C C . LEU A 1 240 ? 1.337 -2.420 11.228 1.00 75.62 240 LEU A C 1
ATOM 1934 O O . LEU A 1 240 ? 0.611 -1.856 12.045 1.00 75.62 240 LEU A O 1
ATOM 1938 N N . LEU A 1 241 ? 0.951 -3.498 10.543 1.00 74.06 241 LEU A N 1
ATOM 1939 C CA . LEU A 1 241 ? -0.357 -4.144 10.674 1.00 74.06 241 LEU A CA 1
ATOM 1940 C C . LEU A 1 241 ? -0.427 -5.145 11.837 1.00 74.06 241 LEU A C 1
ATOM 1942 O O . LEU A 1 241 ? -1.527 -5.444 12.293 1.00 74.06 241 LEU A O 1
ATOM 1946 N N . GLU A 1 242 ? 0.708 -5.636 12.339 1.00 73.69 242 GLU A N 1
ATOM 1947 C CA . GLU A 1 242 ? 0.766 -6.632 13.420 1.00 73.69 242 GLU A CA 1
ATOM 1948 C C . GLU A 1 242 ? 0.199 -6.158 14.768 1.00 73.69 242 GLU A C 1
ATOM 1950 O O . GLU A 1 242 ? -0.061 -7.004 15.613 1.00 73.69 242 GLU A O 1
ATOM 1955 N N . GLY A 1 243 ? -0.054 -4.855 14.959 1.00 61.06 243 GLY A N 1
ATOM 1956 C CA . GLY A 1 243 ? -0.879 -4.315 16.049 1.00 61.06 243 GLY A CA 1
ATOM 1957 C C . GLY A 1 243 ? -0.532 -4.817 17.461 1.00 61.06 243 GLY A C 1
ATOM 1958 O O . GLY A 1 243 ? -1.021 -5.845 17.915 1.00 61.06 243 GLY A O 1
ATOM 1959 N N . GLY A 1 244 ? 0.226 -4.036 18.230 1.00 60.47 244 GLY A N 1
ATOM 1960 C CA . GLY A 1 244 ? 0.549 -4.353 19.626 1.00 60.47 244 GLY A CA 1
ATOM 1961 C C . GLY A 1 244 ? 1.926 -3.840 20.032 1.00 60.47 244 GLY A C 1
ATOM 1962 O O . GLY A 1 244 ? 2.648 -3.260 19.220 1.00 60.47 244 GLY A O 1
ATOM 1963 N N . ARG A 1 245 ? 2.302 -4.023 21.306 1.00 59.06 245 ARG A N 1
ATOM 1964 C CA . ARG A 1 245 ? 3.674 -3.727 21.752 1.00 59.06 245 ARG A CA 1
ATOM 1965 C C . ARG A 1 245 ? 4.643 -4.733 21.113 1.00 59.06 245 ARG A C 1
ATOM 1967 O O . ARG A 1 245 ? 4.363 -5.930 21.167 1.00 59.06 245 ARG A O 1
ATOM 1974 N N . PRO A 1 246 ? 5.792 -4.286 20.575 1.00 63.09 246 PRO A N 1
ATOM 1975 C CA . PRO A 1 246 ? 6.812 -5.185 20.051 1.00 63.09 246 PRO A CA 1
ATOM 1976 C C . PRO A 1 246 ? 7.245 -6.194 21.115 1.00 63.09 246 PRO A C 1
ATOM 1978 O O . PRO A 1 246 ? 7.490 -5.815 22.262 1.00 63.09 246 PRO A O 1
ATOM 1981 N N . VAL A 1 247 ? 7.408 -7.461 20.729 1.00 60.78 247 VAL A N 1
ATOM 1982 C CA . VAL A 1 247 ? 7.847 -8.543 21.632 1.00 60.78 247 VAL A CA 1
ATOM 1983 C C . VAL A 1 247 ? 9.150 -8.178 22.357 1.00 60.78 247 VAL A C 1
ATOM 1985 O O . VAL A 1 247 ? 9.306 -8.475 23.536 1.00 60.78 247 VAL A O 1
ATOM 1988 N N . ALA A 1 248 ? 10.047 -7.444 21.695 1.00 65.19 248 ALA A N 1
ATOM 1989 C CA . ALA A 1 248 ? 11.278 -6.934 22.296 1.00 65.19 248 ALA A CA 1
ATOM 1990 C C . ALA A 1 248 ? 11.037 -5.961 23.471 1.00 65.19 248 ALA A C 1
ATOM 1992 O O . ALA A 1 248 ? 11.733 -6.045 24.479 1.00 65.19 248 ALA A O 1
ATOM 1993 N N . ALA A 1 249 ? 10.034 -5.082 23.373 1.00 60.12 249 ALA A N 1
ATOM 1994 C CA . ALA A 1 249 ? 9.676 -4.151 24.445 1.00 60.12 249 ALA A CA 1
ATOM 1995 C C . ALA A 1 249 ? 9.018 -4.880 25.628 1.00 60.12 249 ALA A C 1
ATOM 1997 O O . ALA A 1 249 ? 9.312 -4.584 26.780 1.00 60.12 249 ALA A O 1
ATOM 1998 N N . VAL A 1 250 ? 8.192 -5.893 25.343 1.00 59.50 250 VAL A N 1
ATOM 1999 C CA . VAL A 1 250 ? 7.584 -6.755 26.371 1.00 59.50 250 VAL A CA 1
ATOM 2000 C C . VAL A 1 250 ? 8.657 -7.512 27.159 1.00 59.50 250 VAL A C 1
ATOM 2002 O O . VAL A 1 250 ? 8.572 -7.610 28.376 1.00 59.50 250 VAL A O 1
ATOM 2005 N N . ILE A 1 251 ? 9.702 -8.002 26.489 1.00 63.31 251 ILE A N 1
ATOM 2006 C CA . ILE A 1 251 ? 10.814 -8.703 27.145 1.00 63.31 251 ILE A CA 1
ATOM 2007 C C . ILE A 1 251 ? 11.639 -7.750 28.026 1.00 63.31 251 ILE A C 1
ATOM 2009 O O . ILE A 1 251 ? 12.031 -8.136 29.126 1.00 63.31 251 ILE A O 1
ATOM 2013 N N . GLN A 1 252 ? 11.870 -6.507 27.588 1.00 56.53 252 GLN A N 1
ATOM 2014 C CA . GLN A 1 252 ? 12.631 -5.521 28.366 1.00 56.53 252 GLN A CA 1
ATOM 2015 C C . 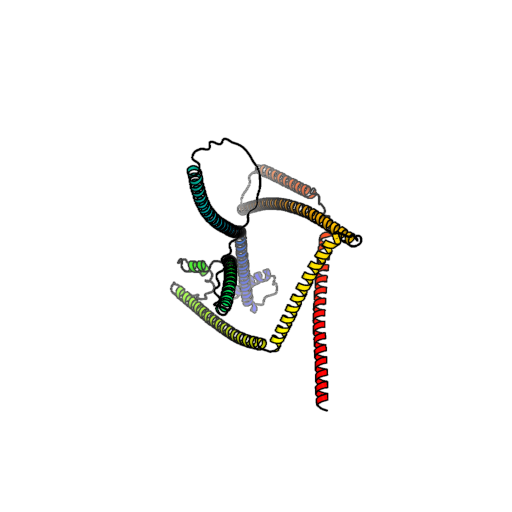GLN A 1 252 ? 11.920 -5.103 29.661 1.00 56.53 252 GLN A C 1
ATOM 2017 O O . GLN A 1 252 ? 12.569 -5.061 30.709 1.00 56.53 252 GLN A O 1
ATOM 2022 N N . ASP A 1 253 ? 10.597 -4.918 29.620 1.00 55.44 253 ASP A N 1
ATOM 2023 C CA . ASP A 1 253 ? 9.763 -4.603 30.793 1.00 55.44 253 ASP A CA 1
ATOM 2024 C C . ASP A 1 253 ? 9.769 -5.721 31.860 1.00 55.44 253 ASP A C 1
ATOM 2026 O O . ASP A 1 253 ? 9.301 -5.522 32.977 1.00 55.44 253 ASP A O 1
ATOM 2030 N N . HIS A 1 254 ? 10.239 -6.931 31.530 1.00 53.31 254 HIS A N 1
ATOM 2031 C CA . HIS A 1 254 ? 10.284 -8.079 32.452 1.00 53.31 254 HIS A CA 1
ATOM 2032 C C . HIS A 1 254 ? 11.667 -8.294 33.074 1.00 53.31 254 HIS A C 1
ATOM 2034 O O . HIS A 1 254 ? 11.811 -9.085 34.006 1.00 53.31 254 HIS A O 1
ATOM 2040 N N . THR A 1 255 ? 12.685 -7.607 32.554 1.00 48.22 255 THR A N 1
ATOM 2041 C CA . THR A 1 255 ? 14.080 -7.736 33.000 1.00 48.22 255 THR A CA 1
ATOM 2042 C C . THR A 1 255 ? 14.616 -6.485 33.692 1.00 48.22 255 THR A C 1
ATOM 2044 O O . THR A 1 255 ? 15.628 -6.573 34.384 1.00 48.22 255 THR A O 1
ATOM 2047 N N . GLY A 1 256 ? 13.943 -5.343 33.533 1.00 45.16 256 GLY A N 1
ATOM 2048 C CA . GLY A 1 256 ? 14.233 -4.109 34.254 1.00 45.16 256 GLY A CA 1
ATOM 2049 C C . GLY A 1 256 ? 13.257 -3.916 35.410 1.00 45.16 256 GLY A C 1
ATOM 2050 O O . GLY A 1 256 ? 12.052 -3.893 35.206 1.00 45.16 256 GLY A O 1
ATOM 2051 N N . ASP A 1 257 ? 13.806 -3.740 36.603 1.00 40.97 257 ASP A N 1
ATOM 2052 C CA . ASP A 1 257 ? 13.159 -3.210 37.801 1.00 40.97 257 ASP A CA 1
ATOM 2053 C C . ASP A 1 257 ? 12.341 -4.172 38.680 1.00 40.97 257 ASP A C 1
ATOM 2055 O O . ASP A 1 257 ? 11.161 -4.477 38.506 1.00 40.97 257 ASP A O 1
ATOM 2059 N N . THR A 1 258 ? 13.006 -4.534 39.778 1.00 49.44 258 THR A N 1
ATOM 2060 C CA . THR A 1 258 ? 12.442 -4.666 41.121 1.00 49.44 258 THR A CA 1
ATOM 2061 C C . THR A 1 258 ? 11.489 -3.511 41.455 1.00 49.44 258 THR A C 1
ATOM 2063 O O . THR A 1 258 ? 11.864 -2.579 42.159 1.00 49.44 258 THR A O 1
ATOM 2066 N N . VAL A 1 259 ? 10.237 -3.578 41.013 1.00 44.84 259 VAL A N 1
ATOM 2067 C CA . VAL A 1 259 ? 9.143 -2.797 41.592 1.00 44.84 259 VAL A CA 1
ATOM 2068 C C . VAL A 1 259 ? 7.920 -3.694 41.715 1.00 44.84 259 VAL A C 1
ATOM 2070 O O . VAL A 1 259 ? 7.400 -4.260 40.760 1.00 44.84 259 VAL A O 1
ATOM 2073 N N . THR A 1 260 ? 7.498 -3.837 42.965 1.00 44.59 260 THR A N 1
ATOM 2074 C CA . THR A 1 260 ? 6.176 -4.260 43.425 1.00 44.59 260 THR A CA 1
ATOM 2075 C C . THR A 1 260 ? 5.075 -4.083 42.379 1.00 44.59 260 THR A C 1
ATOM 2077 O O . THR A 1 260 ? 4.582 -2.982 42.150 1.00 44.59 260 THR A O 1
ATOM 2080 N N . HIS A 1 261 ? 4.668 -5.203 41.786 1.00 38.53 261 HIS A N 1
ATOM 2081 C CA . HIS A 1 261 ? 3.556 -5.313 40.850 1.00 38.53 261 HIS A CA 1
ATOM 2082 C C . HIS A 1 261 ? 2.233 -4.921 41.555 1.00 38.53 261 HIS A C 1
ATOM 2084 O O . HIS A 1 261 ? 1.803 -5.645 42.463 1.00 38.53 261 HIS A O 1
ATOM 2090 N N . PRO A 1 262 ? 1.536 -3.837 41.154 1.00 46.53 262 PRO A N 1
ATOM 2091 C CA . PRO A 1 262 ? 0.268 -3.416 41.772 1.00 46.53 262 PRO A CA 1
ATOM 2092 C C . PRO A 1 262 ? -0.866 -4.438 41.594 1.00 46.53 262 PRO A C 1
ATOM 2094 O O . PRO A 1 262 ? -1.845 -4.446 42.333 1.00 46.53 262 PRO A O 1
ATOM 2097 N N . THR A 1 263 ? -0.723 -5.361 40.647 1.00 42.25 263 THR A N 1
ATOM 2098 C CA . THR A 1 263 ? -1.721 -6.403 40.355 1.00 42.25 263 THR A CA 1
ATOM 2099 C C . THR A 1 263 ? -1.687 -7.579 41.337 1.00 42.25 263 THR A C 1
ATOM 2101 O O . THR A 1 263 ? -2.585 -8.415 41.309 1.00 42.25 263 THR A O 1
ATOM 2104 N N . CYS A 1 264 ? -0.701 -7.644 42.243 1.00 42.59 264 CYS A N 1
ATOM 2105 C CA . CYS A 1 264 ? -0.665 -8.668 43.295 1.00 42.59 264 CYS A CA 1
ATOM 2106 C C . CYS A 1 264 ? -1.503 -8.292 44.537 1.00 42.59 264 CYS A C 1
ATOM 2108 O O . CYS A 1 264 ? -1.737 -9.135 45.396 1.00 42.59 264 CYS A O 1
ATOM 2110 N N . ILE A 1 265 ? -2.011 -7.055 44.625 1.00 44.00 265 ILE A N 1
ATOM 2111 C CA . ILE A 1 265 ? -2.884 -6.627 45.735 1.00 44.00 265 ILE A CA 1
ATOM 2112 C C . ILE A 1 265 ? -4.342 -7.072 45.503 1.00 44.00 265 ILE A C 1
ATOM 2114 O O . ILE A 1 265 ? -5.071 -7.336 46.453 1.00 44.00 265 ILE A O 1
ATOM 2118 N N . GLN A 1 266 ? -4.774 -7.260 44.252 1.00 41.53 266 GLN A N 1
ATOM 2119 C CA . GLN A 1 266 ? -6.164 -7.633 43.945 1.00 41.53 266 GLN A CA 1
ATOM 2120 C C . GLN A 1 266 ? -6.481 -9.128 44.072 1.00 41.53 266 GLN A C 1
ATOM 2122 O O . GLN A 1 266 ? -7.651 -9.499 44.086 1.00 41.53 266 GLN A O 1
ATOM 2127 N N . SER A 1 267 ? -5.472 -9.990 44.221 1.00 41.31 267 SER A N 1
ATOM 2128 C CA . SER A 1 267 ? -5.672 -11.434 44.409 1.00 41.31 267 SER A CA 1
ATOM 2129 C C . SER A 1 267 ? -5.501 -11.878 45.867 1.00 41.31 267 SER A C 1
ATOM 2131 O O . SER A 1 267 ? -5.243 -13.050 46.128 1.00 41.31 267 SER A O 1
ATOM 2133 N N . GLN A 1 268 ? -5.646 -10.962 46.830 1.00 42.09 268 GLN A N 1
ATOM 2134 C CA . GLN A 1 268 ? -5.648 -11.298 48.259 1.00 42.09 268 GLN A CA 1
ATOM 2135 C C . GLN A 1 268 ? -7.001 -11.826 48.759 1.00 42.09 268 GLN A C 1
ATOM 2137 O O . GLN A 1 268 ? -7.106 -12.246 49.905 1.00 42.09 268 GLN A O 1
ATOM 2142 N N . MET A 1 269 ? -8.032 -11.852 47.910 1.00 43.25 269 MET A N 1
ATOM 2143 C CA . MET A 1 269 ? -9.400 -12.147 48.342 1.00 43.25 269 MET A CA 1
ATOM 2144 C C . MET A 1 269 ? -9.851 -13.607 48.137 1.00 43.25 269 MET A C 1
ATOM 2146 O O . MET A 1 269 ? -11.029 -13.904 48.304 1.00 43.25 269 MET A O 1
ATOM 2150 N N . PHE A 1 270 ? -8.947 -14.529 47.777 1.00 41.75 270 PHE A N 1
ATOM 2151 C CA . PHE A 1 270 ? -9.302 -15.942 47.545 1.00 41.75 270 PHE A CA 1
ATOM 2152 C C . PHE A 1 270 ? -8.345 -16.963 48.175 1.00 41.75 270 PHE A C 1
ATOM 2154 O O . PHE A 1 270 ? -8.328 -18.125 47.777 1.00 41.75 270 PHE A O 1
ATOM 2161 N N . CYS A 1 271 ? -7.543 -16.556 49.161 1.00 42.50 271 CYS A N 1
ATOM 2162 C CA . CYS A 1 271 ? -6.731 -17.504 49.916 1.00 42.50 271 CYS A CA 1
ATOM 2163 C C . CYS A 1 271 ? -7.375 -17.767 51.280 1.00 42.50 271 CYS A C 1
ATOM 2165 O O . CYS A 1 271 ? -7.378 -16.901 52.148 1.00 42.50 271 CYS A O 1
ATOM 2167 N N . THR A 1 272 ? -7.925 -18.966 51.472 1.00 41.94 272 THR A N 1
ATOM 2168 C CA . THR A 1 272 ? -8.652 -19.397 52.682 1.00 41.94 272 THR A CA 1
ATOM 2169 C C . THR A 1 272 ? -7.737 -19.726 53.870 1.00 41.94 272 THR A C 1
ATOM 2171 O O . THR A 1 272 ? -8.092 -20.534 54.722 1.00 41.94 272 THR A O 1
ATOM 2174 N N . CYS A 1 273 ? -6.550 -19.127 53.954 1.00 40.91 273 CYS A N 1
ATOM 2175 C CA . CYS A 1 273 ? -5.640 -19.304 55.084 1.00 40.91 273 CYS A CA 1
ATOM 2176 C C . CYS A 1 273 ? -5.889 -18.225 56.151 1.00 40.91 273 CYS A C 1
ATOM 2178 O O . CYS A 1 273 ? -5.053 -17.353 56.380 1.00 40.91 273 CYS A O 1
ATOM 2180 N N . ASN A 1 274 ? -7.052 -18.280 56.798 1.00 37.53 274 ASN A N 1
ATOM 2181 C CA . ASN A 1 274 ? -7.245 -17.611 58.081 1.00 37.53 274 ASN A CA 1
ATOM 2182 C C . ASN A 1 274 ? -6.829 -18.587 59.182 1.00 37.53 274 ASN A C 1
ATOM 2184 O O . ASN A 1 274 ? -7.483 -19.609 59.350 1.00 37.53 274 ASN A O 1
ATOM 2188 N N . ASP A 1 275 ? -5.697 -18.313 59.841 1.00 40.38 275 ASP A N 1
ATOM 2189 C CA . ASP A 1 275 ? -5.590 -18.229 61.307 1.00 40.38 275 ASP A CA 1
ATOM 2190 C C . ASP A 1 275 ? -4.118 -18.076 61.764 1.00 40.38 275 ASP A C 1
ATOM 2192 O O . ASP A 1 275 ? -3.289 -18.956 61.544 1.00 40.38 275 ASP A O 1
ATOM 2196 N N . LYS A 1 276 ? -3.850 -16.980 62.501 1.00 37.53 276 LYS A N 1
ATOM 2197 C CA . LYS A 1 276 ? -2.646 -16.626 63.307 1.00 37.53 276 LYS A CA 1
ATOM 2198 C C . LYS A 1 276 ? -1.430 -15.974 62.601 1.00 37.53 276 LYS A C 1
ATOM 2200 O O . LYS A 1 276 ? -1.279 -16.075 61.388 1.00 37.53 276 LYS A O 1
ATOM 2205 N N . PRO A 1 277 ? -0.621 -15.176 63.347 1.00 50.12 277 PRO A N 1
ATOM 2206 C CA . PRO A 1 277 ? 0.131 -14.063 62.774 1.00 50.12 277 PRO A CA 1
ATOM 2207 C C . PRO A 1 277 ? 1.564 -14.425 62.358 1.00 50.12 277 PRO A C 1
ATOM 2209 O O . PRO A 1 277 ? 2.126 -15.427 62.787 1.00 50.12 277 PRO A O 1
ATOM 2212 N N . ALA A 1 278 ? 2.157 -13.473 61.631 1.00 43.47 278 ALA A N 1
ATOM 2213 C CA . ALA A 1 278 ? 3.583 -13.260 61.368 1.00 43.47 278 ALA A CA 1
ATOM 2214 C C . ALA A 1 278 ? 4.182 -13.942 60.121 1.00 43.47 278 ALA A C 1
ATOM 2216 O O . ALA A 1 278 ? 4.497 -15.125 60.116 1.00 43.47 278 ALA A O 1
ATOM 2217 N N . ALA A 1 279 ? 4.390 -13.105 59.093 1.00 47.03 279 ALA A N 1
ATOM 2218 C CA . ALA A 1 279 ? 5.483 -13.002 58.106 1.00 47.03 279 ALA A CA 1
ATOM 2219 C C . ALA A 1 279 ? 6.117 -14.251 57.442 1.00 47.03 279 ALA A C 1
ATOM 2221 O O . ALA A 1 279 ? 6.486 -14.165 56.274 1.00 47.03 279 ALA A O 1
ATOM 2222 N N . ALA A 1 280 ? 6.222 -15.405 58.098 1.00 45.06 280 ALA A N 1
ATOM 2223 C CA . ALA A 1 280 ? 6.827 -16.620 57.550 1.00 45.06 280 ALA A CA 1
ATOM 2224 C C . ALA A 1 280 ? 5.883 -17.410 56.615 1.00 45.06 280 ALA A C 1
ATOM 2226 O O . ALA A 1 280 ? 6.342 -18.115 55.719 1.00 45.06 280 ALA A O 1
ATOM 2227 N N . GLN A 1 281 ? 4.558 -17.265 56.755 1.00 46.41 281 GLN A N 1
ATOM 2228 C CA . GLN A 1 281 ? 3.585 -18.057 55.983 1.00 46.41 281 GLN A CA 1
ATOM 2229 C C . GLN A 1 281 ? 3.175 -17.431 54.637 1.00 46.41 281 GLN A C 1
ATOM 2231 O O . GLN A 1 281 ? 2.779 -18.148 53.716 1.00 46.41 281 GLN A O 1
ATOM 2236 N N . ALA A 1 282 ? 3.359 -16.117 54.462 1.00 51.41 282 ALA A N 1
ATOM 2237 C CA . ALA A 1 282 ? 3.135 -15.449 53.175 1.00 51.41 282 ALA A CA 1
ATOM 2238 C C . ALA A 1 282 ? 4.090 -15.972 52.083 1.00 51.41 282 ALA A C 1
ATOM 2240 O O . ALA A 1 282 ? 3.725 -16.053 50.909 1.00 51.41 282 ALA A O 1
ATOM 2241 N N . GLN A 1 283 ? 5.296 -16.390 52.478 1.00 51.44 283 GLN A N 1
ATOM 2242 C CA . GLN A 1 283 ? 6.291 -16.966 51.577 1.00 51.44 283 GLN A CA 1
ATOM 2243 C C . GLN A 1 283 ? 5.943 -18.415 51.193 1.00 51.44 283 GLN A C 1
ATOM 2245 O O . GLN A 1 283 ? 6.049 -18.767 50.021 1.00 51.44 283 GLN A O 1
ATOM 2250 N N . GLY A 1 284 ? 5.421 -19.218 52.131 1.00 49.72 284 GLY A N 1
ATOM 2251 C CA . GLY A 1 284 ? 4.947 -20.586 51.866 1.00 49.72 284 GLY A CA 1
ATOM 2252 C C . GLY A 1 284 ? 3.680 -20.644 51.002 1.00 49.72 284 GLY A C 1
ATOM 2253 O O . GLY A 1 284 ? 3.571 -21.477 50.101 1.00 49.72 284 GLY A O 1
ATOM 2254 N N . CYS A 1 285 ? 2.748 -19.709 51.194 1.00 53.75 285 CYS A N 1
ATOM 2255 C CA . CYS A 1 285 ? 1.560 -19.602 50.346 1.00 53.75 285 CYS A CA 1
ATOM 2256 C C . CYS A 1 285 ? 1.897 -19.103 48.928 1.00 53.75 285 CYS A C 1
ATOM 2258 O O . CYS A 1 285 ? 1.328 -19.563 47.940 1.00 53.75 285 CYS A O 1
ATOM 2260 N N . ARG A 1 286 ? 2.870 -18.191 48.800 1.00 57.44 286 ARG A N 1
ATOM 2261 C CA . ARG A 1 286 ? 3.380 -17.748 47.496 1.00 57.44 286 ARG A CA 1
ATOM 2262 C C . ARG A 1 286 ? 4.113 -18.874 46.768 1.00 57.44 286 ARG A C 1
ATOM 2264 O O . ARG A 1 286 ? 3.928 -19.022 45.565 1.00 57.44 286 ARG A O 1
ATOM 2271 N N . PHE A 1 287 ? 4.909 -19.667 47.482 1.00 62.12 287 PHE A N 1
ATOM 2272 C CA . PHE A 1 287 ? 5.627 -20.807 46.916 1.00 62.12 287 PHE A CA 1
ATOM 2273 C C . PHE A 1 287 ? 4.664 -21.882 46.397 1.00 62.12 287 PHE A C 1
ATOM 2275 O O . PHE A 1 287 ? 4.757 -22.260 45.237 1.00 62.12 287 PHE A O 1
ATOM 2282 N N . THR A 1 288 ? 3.654 -22.264 47.181 1.00 64.69 288 THR A N 1
ATOM 2283 C CA . THR A 1 288 ? 2.643 -23.259 46.767 1.00 64.69 288 THR A CA 1
ATOM 2284 C C . THR A 1 288 ? 1.769 -22.784 45.597 1.00 64.69 288 THR A C 1
ATOM 2286 O O . THR A 1 288 ? 1.509 -23.553 44.670 1.00 64.69 288 THR A O 1
ATOM 2289 N N . CYS A 1 289 ? 1.374 -21.506 45.560 1.00 69.56 289 CYS A N 1
ATOM 2290 C CA . CYS A 1 289 ? 0.676 -20.925 44.404 1.00 69.56 289 CYS A CA 1
ATOM 2291 C C . CYS A 1 289 ? 1.562 -20.865 43.146 1.00 69.56 289 CYS A C 1
ATOM 2293 O O . CYS A 1 289 ? 1.080 -21.093 42.032 1.00 69.56 289 CYS A O 1
ATOM 2295 N N . LEU A 1 290 ? 2.859 -20.577 43.301 1.00 69.94 290 LEU A N 1
ATOM 2296 C CA . LEU A 1 290 ? 3.820 -20.594 42.196 1.00 69.94 290 LEU A CA 1
ATOM 2297 C C . LEU A 1 290 ? 4.099 -22.017 41.704 1.00 69.94 290 LEU A C 1
ATOM 2299 O O . LEU A 1 290 ? 4.150 -22.224 40.496 1.00 69.94 290 LEU A O 1
ATOM 2303 N N . GLU A 1 291 ? 4.198 -23.003 42.593 1.00 73.25 291 GLU A N 1
ATOM 2304 C CA . GLU A 1 291 ? 4.343 -24.418 42.237 1.00 73.25 291 GLU A CA 1
ATOM 2305 C C . GLU A 1 291 ? 3.114 -24.950 41.501 1.00 73.25 291 GLU A C 1
ATOM 2307 O O . GLU A 1 291 ? 3.251 -25.620 40.478 1.00 73.25 291 GLU A O 1
ATOM 2312 N N . GLN A 1 292 ? 1.901 -24.602 41.945 1.00 74.38 292 GLN A N 1
ATOM 2313 C CA . GLN A 1 292 ? 0.680 -24.956 41.218 1.00 74.38 292 GLN A CA 1
ATOM 2314 C C . GLN A 1 292 ? 0.640 -24.313 39.831 1.00 74.38 292 GLN A C 1
ATOM 2316 O O . GLN A 1 292 ? 0.276 -24.974 38.855 1.00 74.38 292 GLN A O 1
ATOM 2321 N N . ARG A 1 293 ? 1.044 -23.043 39.710 1.00 74.94 293 ARG A N 1
ATOM 2322 C CA . ARG A 1 293 ? 1.102 -22.349 38.419 1.00 74.94 293 ARG A CA 1
ATOM 2323 C C . ARG A 1 293 ? 2.184 -22.931 37.508 1.00 74.94 293 ARG A C 1
ATOM 2325 O O . ARG A 1 293 ? 1.905 -23.137 36.331 1.00 74.94 293 ARG A O 1
ATOM 2332 N N . ASN A 1 294 ? 3.360 -23.267 38.035 1.00 79.25 294 ASN A N 1
ATOM 2333 C CA . ASN A 1 294 ? 4.411 -23.965 37.294 1.00 79.25 294 ASN A CA 1
ATOM 2334 C C . ASN A 1 294 ? 3.942 -25.350 36.841 1.00 79.25 294 ASN A C 1
ATOM 2336 O O . ASN A 1 294 ? 4.074 -25.673 35.667 1.00 79.25 294 ASN A O 1
ATOM 2340 N N . SER A 1 295 ? 3.274 -26.118 37.705 1.00 86.69 295 SER A N 1
ATOM 2341 C CA . SER A 1 295 ? 2.690 -27.413 37.337 1.00 86.69 295 SER A CA 1
ATOM 2342 C C . SER A 1 295 ? 1.627 -27.281 36.236 1.00 86.69 295 SER A C 1
ATOM 2344 O O . SER A 1 295 ? 1.569 -28.091 35.307 1.00 86.69 295 SER A O 1
ATOM 2346 N N . GLN A 1 296 ? 0.792 -26.238 36.280 1.00 82.88 296 GLN A N 1
ATOM 2347 C CA . GLN A 1 296 ? -0.173 -25.949 35.214 1.00 82.88 296 GLN A CA 1
ATOM 2348 C C . GLN A 1 296 ? 0.510 -25.528 33.906 1.00 82.88 296 GLN A C 1
ATOM 2350 O O . GLN A 1 296 ? 0.072 -25.944 32.832 1.00 82.88 296 GLN A O 1
ATOM 2355 N N . LEU A 1 297 ? 1.572 -24.725 33.978 1.00 86.94 297 LEU A N 1
ATOM 2356 C CA . LEU A 1 297 ? 2.351 -24.311 32.811 1.00 86.94 297 LEU A CA 1
ATOM 2357 C C . LEU A 1 297 ? 3.087 -25.495 32.180 1.00 86.94 297 LEU A C 1
ATOM 2359 O O . LEU A 1 297 ? 3.038 -25.647 30.964 1.00 86.94 297 LEU A O 1
ATOM 2363 N N . GLU A 1 298 ? 3.668 -26.389 32.977 1.00 88.88 298 GLU A N 1
ATOM 2364 C CA . GLU A 1 298 ? 4.286 -27.627 32.496 1.00 88.88 298 GLU A CA 1
ATOM 2365 C C . GLU A 1 298 ? 3.274 -28.546 31.807 1.00 88.88 298 GLU A C 1
ATOM 2367 O O . GLU A 1 298 ? 3.566 -29.110 30.750 1.00 88.88 298 GLU A O 1
ATOM 2372 N N . LYS A 1 299 ? 2.059 -28.675 32.357 1.00 91.81 299 LYS A N 1
ATOM 2373 C CA . LYS A 1 299 ? 0.971 -29.431 31.714 1.00 91.81 299 LYS A CA 1
ATOM 2374 C C . LYS A 1 299 ? 0.577 -28.813 30.373 1.00 91.81 299 LYS A C 1
ATOM 2376 O O . LYS A 1 299 ? 0.482 -29.537 29.383 1.00 91.81 299 LYS A O 1
ATOM 2381 N N . LYS A 1 300 ? 0.409 -27.488 30.318 1.00 88.56 300 LYS A N 1
ATOM 2382 C CA . LYS A 1 300 ? 0.100 -26.766 29.072 1.00 88.56 300 LYS A CA 1
ATOM 2383 C C . LYS A 1 300 ? 1.224 -26.883 28.043 1.00 88.56 300 LYS A C 1
ATOM 2385 O O . LYS A 1 300 ? 0.940 -27.066 26.863 1.00 88.56 300 LYS A O 1
ATOM 2390 N N . LEU A 1 301 ? 2.482 -26.831 28.477 1.00 91.81 301 LEU A N 1
ATOM 2391 C CA . LEU A 1 301 ? 3.644 -26.999 27.607 1.00 91.81 301 LEU A CA 1
ATOM 2392 C C . LEU A 1 301 ? 3.690 -28.411 27.013 1.00 91.81 301 LEU A C 1
ATOM 2394 O O . LEU A 1 301 ? 3.830 -28.557 25.800 1.00 91.81 301 LEU A O 1
ATOM 2398 N N . LYS A 1 302 ? 3.492 -29.447 27.839 1.00 92.88 302 LYS A N 1
ATOM 2399 C CA . LYS A 1 302 ? 3.411 -30.844 27.377 1.00 92.88 302 LYS A CA 1
ATOM 2400 C C . LYS A 1 302 ? 2.264 -31.053 26.389 1.00 92.88 302 LYS A C 1
ATOM 2402 O O . LYS A 1 302 ? 2.439 -31.735 25.383 1.00 92.88 302 LYS A O 1
ATOM 2407 N N . GLU A 1 303 ? 1.105 -30.450 26.641 1.00 92.75 303 GLU A N 1
ATOM 2408 C CA . GLU A 1 303 ? -0.032 -30.535 25.726 1.00 92.75 303 GLU A CA 1
ATOM 2409 C C . GLU A 1 303 ? 0.237 -29.818 24.395 1.00 92.75 303 GLU A C 1
ATOM 2411 O O . GLU A 1 303 ? -0.087 -30.356 23.335 1.00 92.75 303 GLU A O 1
ATOM 2416 N N . CYS A 1 304 ? 0.870 -28.643 24.428 1.00 89.56 304 CYS A N 1
ATOM 2417 C CA . CYS A 1 304 ? 1.234 -27.899 23.225 1.00 89.56 304 CYS A CA 1
ATOM 2418 C C . CYS A 1 304 ? 2.259 -28.668 22.377 1.00 89.56 304 CYS A C 1
ATOM 2420 O O . CYS A 1 304 ? 2.069 -28.817 21.172 1.00 89.56 304 CYS A O 1
ATOM 2422 N N . LEU A 1 305 ? 3.279 -29.253 23.016 1.00 91.06 305 LEU A N 1
ATOM 2423 C CA . LEU A 1 305 ? 4.259 -30.118 22.354 1.00 91.06 305 LEU A CA 1
ATOM 2424 C C . LEU A 1 305 ? 3.603 -31.354 21.725 1.00 91.06 305 LEU A C 1
ATOM 2426 O O . LEU A 1 305 ? 3.937 -31.715 20.598 1.00 91.06 305 LEU A O 1
ATOM 2430 N N . ARG A 1 306 ? 2.621 -31.970 22.400 1.00 93.31 306 ARG A N 1
ATOM 2431 C CA . ARG A 1 306 ? 1.850 -33.081 21.821 1.00 93.31 306 ARG A CA 1
ATOM 2432 C C . ARG A 1 306 ? 1.080 -32.638 20.575 1.00 93.31 306 ARG A C 1
ATOM 2434 O O . ARG A 1 306 ? 1.174 -33.291 19.544 1.00 93.31 306 ARG A O 1
ATOM 2441 N N . ARG A 1 307 ? 0.377 -31.500 20.639 1.00 91.19 307 ARG A N 1
ATOM 2442 C CA . ARG A 1 307 ? -0.356 -30.946 19.484 1.00 91.19 307 ARG A CA 1
ATOM 2443 C C . ARG A 1 307 ? 0.579 -30.599 18.323 1.00 91.19 307 ARG A C 1
ATOM 2445 O O . ARG A 1 307 ? 0.228 -30.836 17.172 1.00 91.19 307 ARG A O 1
ATOM 2452 N N . GLN A 1 308 ? 1.769 -30.076 18.617 1.00 88.94 308 GLN A N 1
ATOM 2453 C CA . GLN A 1 308 ? 2.784 -29.782 17.608 1.00 88.94 308 GLN A CA 1
ATOM 2454 C C . GLN A 1 308 ? 3.296 -31.062 16.937 1.00 88.94 308 GLN A C 1
ATOM 2456 O O . GLN A 1 308 ? 3.410 -31.107 15.714 1.00 88.94 308 GLN A O 1
ATOM 2461 N N . HIS A 1 309 ? 3.554 -32.115 17.714 1.00 93.00 309 HIS A N 1
ATOM 2462 C CA . HIS A 1 309 ? 3.947 -33.416 17.182 1.00 93.00 309 HIS A CA 1
ATOM 2463 C C . HIS A 1 309 ? 2.851 -34.027 16.292 1.00 93.00 309 HIS A C 1
ATOM 2465 O O . HIS A 1 309 ? 3.149 -34.486 15.190 1.00 93.00 309 HIS A O 1
ATOM 2471 N N . ASP A 1 310 ? 1.583 -33.959 16.703 1.00 93.00 310 ASP A N 1
ATOM 2472 C CA . ASP A 1 310 ? 0.454 -34.461 15.907 1.00 93.00 310 ASP A CA 1
ATOM 2473 C C . ASP A 1 310 ? 0.285 -33.677 14.591 1.00 93.00 310 ASP A C 1
ATOM 2475 O O . ASP A 1 310 ? 0.097 -34.270 13.524 1.00 93.00 310 ASP A O 1
ATOM 2479 N N . ALA A 1 311 ? 0.427 -32.348 14.634 1.00 90.75 311 ALA A N 1
ATOM 2480 C CA . ALA A 1 311 ? 0.411 -31.500 13.442 1.00 90.75 311 ALA A CA 1
ATOM 2481 C C . ALA A 1 311 ? 1.585 -31.811 12.498 1.00 90.75 311 ALA A C 1
ATOM 2483 O O . ALA A 1 311 ? 1.401 -31.882 11.281 1.00 90.75 311 ALA A O 1
ATOM 2484 N N . MET A 1 312 ? 2.777 -32.060 13.047 1.00 93.19 312 MET A N 1
ATOM 2485 C CA . MET A 1 312 ? 3.958 -32.446 12.273 1.00 93.19 312 MET A CA 1
ATOM 2486 C C . MET A 1 312 ? 3.772 -33.812 11.601 1.00 93.19 312 MET A C 1
ATOM 2488 O O . MET A 1 312 ? 4.076 -33.964 10.419 1.00 93.19 312 MET A O 1
ATOM 2492 N N . GLN A 1 313 ? 3.199 -34.792 12.304 1.00 94.19 313 GLN A N 1
ATOM 2493 C CA . GLN A 1 313 ? 2.848 -36.080 11.702 1.00 94.19 313 GLN A CA 1
ATOM 2494 C C . GLN A 1 313 ? 1.807 -35.931 10.586 1.00 94.19 313 GLN A C 1
ATOM 2496 O O . GLN A 1 313 ? 1.906 -36.602 9.558 1.00 94.19 313 GLN A O 1
ATOM 2501 N N . HIS A 1 314 ? 0.818 -35.051 10.758 1.00 92.56 314 HIS A N 1
ATOM 2502 C CA . HIS A 1 314 ? -0.165 -34.764 9.717 1.00 92.56 314 HIS A CA 1
ATOM 2503 C C . HIS A 1 314 ? 0.482 -34.122 8.479 1.00 92.56 314 HIS A C 1
ATOM 2505 O O . HIS A 1 314 ? 0.202 -34.543 7.355 1.00 92.56 314 HIS A O 1
ATOM 2511 N N . ALA A 1 315 ? 1.395 -33.167 8.676 1.00 89.75 315 ALA A N 1
ATOM 2512 C CA . ALA A 1 315 ? 2.157 -32.542 7.597 1.00 89.75 315 ALA A CA 1
ATOM 2513 C C . ALA A 1 315 ? 3.026 -33.558 6.834 1.00 89.75 315 ALA A C 1
ATOM 2515 O O . ALA A 1 315 ? 3.042 -33.542 5.605 1.00 89.75 315 ALA A O 1
ATOM 2516 N N . LEU A 1 316 ? 3.678 -34.492 7.537 1.00 91.69 316 LEU A N 1
ATOM 2517 C CA . LEU A 1 316 ? 4.440 -35.578 6.908 1.00 91.69 316 LEU A CA 1
ATOM 2518 C C . LEU A 1 316 ? 3.545 -36.484 6.050 1.00 91.69 316 LEU A C 1
ATOM 2520 O O . LEU A 1 316 ? 3.856 -36.717 4.886 1.00 91.69 316 LEU A O 1
ATOM 2524 N N . ARG A 1 317 ? 2.381 -36.909 6.563 1.00 95.00 317 ARG A N 1
ATOM 2525 C CA . ARG A 1 317 ? 1.424 -37.718 5.780 1.00 95.00 317 ARG A CA 1
ATOM 2526 C C . ARG A 1 317 ? 0.903 -36.980 4.545 1.00 95.00 317 ARG A C 1
ATOM 2528 O O . ARG A 1 317 ? 0.664 -37.607 3.515 1.00 95.00 317 ARG A O 1
ATOM 2535 N N . LEU A 1 318 ? 0.682 -35.668 4.644 1.00 91.94 318 LEU A N 1
ATOM 2536 C CA . LEU A 1 318 ? 0.296 -34.838 3.499 1.00 91.94 318 LEU A CA 1
ATOM 2537 C C . LEU A 1 318 ? 1.426 -34.733 2.472 1.00 91.94 318 LEU A C 1
ATOM 2539 O O . LEU A 1 318 ? 1.160 -34.853 1.280 1.00 91.94 318 LEU A O 1
ATOM 2543 N N . SER A 1 319 ? 2.671 -34.574 2.923 1.00 92.12 319 SER A N 1
ATOM 2544 C CA . SER A 1 319 ? 3.853 -34.575 2.055 1.00 92.12 319 SER A CA 1
ATOM 2545 C C . SER A 1 319 ? 3.981 -35.891 1.280 1.00 92.12 319 SER A C 1
ATOM 2547 O O . SER A 1 319 ? 4.123 -35.879 0.058 1.00 92.12 319 SER A O 1
ATOM 2549 N N . ASP A 1 320 ? 3.806 -37.033 1.953 1.00 93.75 320 ASP A N 1
ATOM 2550 C CA . ASP A 1 320 ? 3.830 -38.349 1.304 1.00 93.75 320 ASP A CA 1
ATOM 2551 C C . ASP A 1 320 ? 2.702 -38.505 0.275 1.00 93.75 320 ASP A C 1
ATOM 2553 O O . ASP A 1 320 ? 2.928 -38.989 -0.837 1.00 93.75 320 ASP A O 1
ATOM 2557 N N . LYS A 1 321 ? 1.484 -38.044 0.598 1.00 93.50 321 LYS A N 1
ATOM 2558 C CA . LYS A 1 321 ? 0.364 -38.024 -0.358 1.00 93.50 321 LYS A CA 1
ATOM 2559 C C . LYS A 1 321 ? 0.663 -37.141 -1.568 1.00 93.50 321 LYS A C 1
ATOM 2561 O O . LYS A 1 321 ? 0.395 -37.566 -2.689 1.00 93.50 321 LYS A O 1
ATOM 2566 N N . ASN A 1 322 ? 1.236 -35.957 -1.363 1.00 90.38 322 ASN A N 1
ATOM 2567 C CA . ASN A 1 322 ? 1.614 -35.060 -2.454 1.00 90.38 322 ASN A CA 1
ATOM 2568 C C . ASN A 1 322 ? 2.676 -35.698 -3.350 1.00 90.38 322 ASN A C 1
ATOM 2570 O O . ASN A 1 322 ? 2.515 -35.706 -4.566 1.00 90.38 322 ASN A O 1
ATOM 2574 N N . LYS A 1 323 ? 3.685 -36.351 -2.769 1.00 93.31 323 LYS A N 1
ATOM 2575 C CA . LYS A 1 323 ? 4.699 -37.093 -3.527 1.00 93.31 323 LYS A CA 1
ATOM 2576 C C . LYS A 1 323 ? 4.085 -38.224 -4.361 1.00 93.31 323 LYS A C 1
ATOM 2578 O O . LYS A 1 323 ? 4.455 -38.418 -5.517 1.00 93.31 323 LYS A O 1
ATOM 2583 N N . MET A 1 324 ? 3.108 -38.950 -3.814 1.00 90.19 324 MET A N 1
ATOM 2584 C CA . MET A 1 324 ? 2.364 -39.977 -4.557 1.00 90.19 324 MET A CA 1
ATOM 2585 C C . MET A 1 324 ? 1.534 -39.385 -5.704 1.00 90.19 324 MET A C 1
ATOM 2587 O O . MET A 1 324 ? 1.452 -39.984 -6.778 1.00 90.19 324 MET A O 1
ATOM 2591 N N . LEU A 1 325 ? 0.923 -38.216 -5.496 1.00 88.69 325 LEU A N 1
ATOM 2592 C CA . LEU A 1 325 ? 0.180 -37.501 -6.534 1.00 88.69 325 LEU A CA 1
ATOM 2593 C C . LEU A 1 325 ? 1.105 -36.981 -7.638 1.00 88.69 325 LEU A C 1
ATOM 2595 O O . LEU A 1 325 ? 0.772 -37.139 -8.806 1.00 88.69 325 LEU A O 1
ATOM 2599 N N . GLU A 1 326 ? 2.284 -36.458 -7.303 1.00 87.94 326 GLU A N 1
ATOM 2600 C CA . GLU A 1 326 ? 3.297 -36.051 -8.285 1.00 87.94 326 GLU A CA 1
ATOM 2601 C C . GLU A 1 326 ? 3.755 -37.223 -9.157 1.00 87.94 326 GLU A C 1
ATOM 2603 O O . GLU A 1 326 ? 3.877 -37.084 -10.373 1.00 87.94 326 GLU A O 1
ATOM 2608 N N . VAL A 1 327 ? 3.975 -38.400 -8.562 1.00 89.00 327 VAL A N 1
ATOM 2609 C CA . VAL A 1 327 ? 4.321 -39.614 -9.319 1.00 89.00 327 VAL A CA 1
ATOM 2610 C C . VAL A 1 327 ? 3.178 -40.022 -10.253 1.00 89.00 327 VAL A C 1
ATOM 2612 O O . VAL A 1 327 ? 3.425 -40.395 -11.400 1.00 89.00 327 VAL A O 1
ATOM 2615 N N . ARG A 1 328 ? 1.921 -39.919 -9.803 1.00 84.38 328 ARG A N 1
ATOM 2616 C CA . ARG A 1 328 ? 0.750 -40.191 -10.653 1.00 84.38 328 ARG A CA 1
ATOM 2617 C C . ARG A 1 328 ? 0.608 -39.179 -11.786 1.00 84.38 328 ARG A C 1
ATOM 2619 O O . ARG A 1 328 ? 0.349 -39.598 -12.906 1.00 84.38 328 ARG A O 1
ATOM 2626 N N . LEU A 1 329 ? 0.817 -37.889 -11.525 1.00 80.31 329 LEU A N 1
ATOM 2627 C CA . LEU A 1 329 ? 0.784 -36.844 -12.552 1.00 80.31 329 LEU A CA 1
ATOM 2628 C C . LEU A 1 329 ? 1.850 -37.086 -13.622 1.00 80.31 329 LEU A C 1
ATOM 2630 O O . LEU A 1 329 ? 1.516 -37.116 -14.801 1.00 80.31 329 LEU A O 1
ATOM 2634 N N . LYS A 1 330 ? 3.087 -37.393 -13.220 1.00 80.94 330 LYS A N 1
ATOM 2635 C CA . LYS A 1 330 ? 4.165 -37.753 -14.157 1.00 80.94 330 LYS A CA 1
ATOM 2636 C C . LYS A 1 330 ? 3.835 -38.997 -14.986 1.00 80.94 330 LYS A C 1
ATOM 2638 O O . LYS A 1 330 ? 4.170 -39.060 -16.162 1.00 80.94 330 LYS A O 1
ATOM 2643 N N . SER A 1 331 ? 3.159 -39.984 -14.396 1.00 76.31 331 SER A N 1
ATOM 2644 C CA . SER A 1 331 ? 2.695 -41.178 -15.118 1.00 76.31 331 SER A CA 1
ATOM 2645 C C . SER A 1 331 ? 1.591 -40.856 -16.137 1.00 76.31 331 SER A C 1
ATOM 2647 O O . SER A 1 331 ? 1.596 -41.382 -17.248 1.00 76.31 331 SER A O 1
ATOM 2649 N N . VAL A 1 332 ? 0.678 -39.939 -15.804 1.00 69.75 332 VAL A N 1
ATOM 2650 C CA . VAL A 1 332 ? -0.364 -39.457 -16.727 1.00 69.75 332 VAL A CA 1
ATOM 2651 C C . VAL A 1 332 ? 0.239 -38.621 -17.861 1.00 69.75 332 VAL A C 1
ATOM 2653 O O . VAL A 1 332 ? -0.154 -38.801 -19.011 1.00 69.75 332 VAL A O 1
ATOM 2656 N N . GLU A 1 333 ? 1.237 -37.779 -17.585 1.00 63.16 333 GLU A N 1
ATOM 2657 C CA . GLU A 1 333 ? 1.997 -37.050 -18.615 1.00 63.16 333 GLU A CA 1
ATOM 2658 C C . GLU A 1 333 ? 2.725 -37.996 -19.582 1.00 63.16 333 GLU A C 1
ATOM 2660 O O . GLU A 1 333 ? 2.802 -37.714 -20.775 1.00 63.16 333 GLU A O 1
ATOM 2665 N N . GLN A 1 334 ? 3.203 -39.142 -19.090 1.00 63.81 334 GLN A N 1
ATOM 2666 C CA . GLN A 1 334 ? 3.841 -40.189 -19.896 1.00 63.81 334 GLN A CA 1
ATOM 2667 C C . GLN A 1 334 ? 2.842 -41.103 -20.630 1.00 63.81 334 GLN A C 1
ATOM 2669 O O . GLN A 1 334 ? 3.253 -41.971 -21.406 1.00 63.81 334 GLN A O 1
ATOM 2674 N N . SER A 1 335 ? 1.533 -40.943 -20.411 1.00 62.91 335 SER A N 1
ATOM 2675 C CA . SER A 1 335 ? 0.521 -41.715 -21.133 1.00 62.91 335 SER A CA 1
ATOM 2676 C C . SER A 1 335 ? 0.373 -41.206 -22.576 1.00 62.91 335 SER A C 1
ATOM 2678 O O . SER A 1 335 ? 0.318 -40.005 -22.844 1.00 62.91 335 SER A O 1
ATOM 2680 N N . LYS A 1 336 ? 0.304 -42.142 -23.533 1.00 57.66 336 LYS A N 1
ATOM 2681 C CA . LYS A 1 336 ? 0.328 -41.882 -24.990 1.00 57.66 336 LYS A CA 1
ATOM 2682 C C . LYS A 1 336 ? -0.806 -40.982 -25.503 1.00 57.66 336 LYS A C 1
ATOM 2684 O O . LYS A 1 336 ? -0.720 -40.483 -26.625 1.00 57.66 336 LYS A O 1
ATOM 2689 N N . ASP A 1 337 ? -1.849 -40.772 -24.708 1.00 60.97 337 ASP A N 1
ATOM 2690 C CA . ASP A 1 337 ? -2.995 -39.940 -25.074 1.00 60.97 337 ASP A CA 1
ATOM 2691 C C . ASP A 1 337 ? -2.699 -38.438 -24.900 1.00 60.97 337 ASP A C 1
ATOM 2693 O O . ASP A 1 337 ? -3.203 -37.623 -25.672 1.00 60.97 337 ASP A O 1
ATOM 2697 N N . SER A 1 338 ? -1.791 -38.070 -23.984 1.00 57.53 338 SER A N 1
ATOM 2698 C CA . SER A 1 338 ? -1.317 -36.685 -23.811 1.00 57.53 338 SER A CA 1
ATOM 2699 C C . SER A 1 338 ? -0.380 -36.249 -24.947 1.00 57.53 338 SER A C 1
ATOM 2701 O O . SER A 1 338 ? -0.507 -35.150 -25.488 1.00 57.53 338 SER A O 1
ATOM 2703 N N . GLU A 1 339 ? 0.511 -37.139 -25.402 1.00 60.50 339 GLU A N 1
ATOM 2704 C CA . GLU A 1 339 ? 1.391 -36.874 -26.552 1.00 60.50 339 GLU A CA 1
ATOM 2705 C C . GLU A 1 339 ? 0.617 -36.673 -27.862 1.00 60.50 339 GLU A C 1
ATOM 2707 O O . GLU A 1 339 ? 1.010 -35.845 -28.684 1.00 60.50 339 GLU A O 1
ATOM 2712 N N . LYS A 1 340 ? -0.481 -37.413 -28.071 1.00 66.06 340 LYS A N 1
ATOM 2713 C CA . LYS A 1 340 ? -1.354 -37.226 -29.241 1.00 66.06 340 LYS A CA 1
ATOM 2714 C C . LYS A 1 340 ? -2.083 -35.886 -29.183 1.00 66.06 340 LYS A C 1
ATOM 2716 O O . LYS A 1 340 ? -2.008 -35.130 -30.142 1.00 66.06 340 LYS A O 1
ATOM 2721 N N . ALA A 1 341 ? -2.675 -35.543 -28.037 1.00 68.50 341 ALA A N 1
ATOM 2722 C CA . ALA A 1 341 ? -3.325 -34.245 -27.850 1.00 68.50 341 ALA A CA 1
ATOM 2723 C C . ALA A 1 341 ? -2.342 -33.065 -28.001 1.00 68.50 341 ALA A C 1
ATOM 2725 O O . ALA A 1 341 ? -2.697 -32.022 -28.548 1.00 68.50 341 ALA A O 1
ATOM 2726 N N . SER A 1 342 ? -1.089 -33.234 -27.565 1.00 70.75 342 SER A N 1
ATOM 2727 C CA . SER A 1 342 ? -0.025 -32.244 -27.754 1.00 70.75 342 SER A CA 1
ATOM 2728 C C . SER A 1 342 ? 0.362 -32.085 -29.230 1.00 70.75 342 SER A C 1
ATOM 2730 O O . SER A 1 342 ? 0.470 -30.957 -29.711 1.00 70.75 342 SER A O 1
ATOM 2732 N N . LYS A 1 343 ? 0.488 -33.189 -29.980 1.00 74.69 343 LYS A N 1
ATOM 2733 C CA . LYS A 1 343 ? 0.746 -33.155 -31.430 1.00 74.69 343 LYS A CA 1
ATOM 2734 C C . LYS A 1 343 ? -0.395 -32.483 -32.194 1.00 74.69 343 LYS A C 1
ATOM 2736 O O . LYS A 1 343 ? -0.130 -31.564 -32.969 1.00 74.69 343 LYS A O 1
ATOM 2741 N N . ASP A 1 344 ? -1.641 -32.837 -31.893 1.00 77.12 344 ASP A N 1
ATOM 2742 C CA . ASP A 1 344 ? -2.825 -32.235 -32.517 1.00 77.12 344 ASP A CA 1
ATOM 2743 C C . ASP A 1 344 ? -2.910 -30.727 -32.222 1.00 77.12 344 ASP A C 1
ATOM 2745 O O . ASP A 1 344 ? -3.202 -29.920 -33.108 1.00 77.12 344 ASP A O 1
ATOM 2749 N N . MET A 1 345 ? -2.567 -30.312 -30.996 1.00 75.75 345 MET A N 1
ATOM 2750 C CA . MET A 1 345 ? -2.474 -28.896 -30.631 1.00 75.75 345 MET A CA 1
ATOM 2751 C C . MET A 1 345 ? -1.386 -28.176 -31.438 1.00 75.75 345 MET A C 1
ATOM 2753 O O . MET A 1 345 ? -1.627 -27.085 -31.952 1.00 75.75 345 MET A O 1
ATOM 2757 N N . THR A 1 346 ? -0.205 -28.781 -31.610 1.00 80.69 346 THR A N 1
ATOM 2758 C CA . THR A 1 346 ? 0.869 -28.177 -32.417 1.00 80.69 346 THR A CA 1
ATOM 2759 C C . THR A 1 346 ? 0.518 -28.082 -33.904 1.00 80.69 346 THR A C 1
ATOM 2761 O O . THR A 1 346 ? 0.845 -27.081 -34.543 1.00 80.69 346 THR A O 1
ATOM 2764 N N . GLU A 1 347 ? -0.204 -29.058 -34.461 1.00 85.69 347 GLU A N 1
ATOM 2765 C CA . GLU A 1 347 ? -0.702 -28.997 -35.840 1.00 85.69 347 GLU A CA 1
ATOM 2766 C C . GLU A 1 347 ? -1.748 -27.894 -36.023 1.00 85.69 347 GLU A C 1
ATOM 2768 O O . GLU A 1 347 ? -1.673 -27.120 -36.984 1.00 85.69 347 GLU A O 1
ATOM 2773 N N . LEU A 1 348 ? -2.682 -27.756 -35.076 1.00 85.19 348 LEU A N 1
ATOM 2774 C CA . LEU A 1 348 ? -3.650 -26.660 -35.073 1.00 85.19 348 LEU A CA 1
ATOM 2775 C C . LEU A 1 348 ? -2.957 -25.299 -34.946 1.00 85.19 348 LEU A C 1
ATOM 2777 O O . LEU A 1 348 ? -3.311 -24.363 -35.666 1.00 85.19 348 LEU A O 1
ATOM 2781 N N . GLN A 1 349 ? -1.923 -25.193 -34.110 1.00 82.88 349 GLN A N 1
ATOM 2782 C CA . GLN A 1 349 ? -1.139 -23.970 -33.942 1.00 82.88 349 GLN A CA 1
ATOM 2783 C C . GLN A 1 349 ? -0.406 -23.580 -35.235 1.00 82.88 349 GLN A C 1
ATOM 2785 O O . GLN A 1 349 ? -0.466 -22.424 -35.658 1.00 82.88 349 GLN A O 1
ATOM 2790 N N . ASN A 1 350 ? 0.200 -24.551 -35.925 1.00 87.62 350 ASN A N 1
ATOM 2791 C CA . ASN A 1 350 ? 0.843 -24.340 -37.223 1.00 87.62 350 ASN A CA 1
ATOM 2792 C C . ASN A 1 350 ? -0.167 -23.913 -38.298 1.00 87.62 350 ASN A C 1
ATOM 2794 O O . ASN A 1 350 ? 0.110 -23.017 -39.103 1.00 87.62 350 ASN A O 1
ATOM 2798 N N . LYS A 1 351 ? -1.373 -24.495 -38.282 1.00 90.00 351 LYS A N 1
ATOM 2799 C CA . LYS A 1 351 ? -2.456 -24.120 -39.196 1.00 90.00 351 LYS A CA 1
ATOM 2800 C C . LYS A 1 351 ? -2.933 -22.692 -38.939 1.00 90.00 351 LYS A C 1
ATOM 2802 O O . LYS A 1 351 ? -3.058 -21.923 -39.891 1.00 90.00 351 LYS A O 1
ATOM 2807 N N . ILE A 1 352 ? -3.085 -22.293 -37.676 1.00 86.00 352 ILE A N 1
ATOM 2808 C CA . ILE A 1 352 ? -3.399 -20.910 -37.287 1.00 86.00 352 ILE A CA 1
ATOM 2809 C C . ILE A 1 352 ? -2.308 -19.946 -37.776 1.00 86.00 352 ILE A C 1
ATOM 2811 O O . ILE A 1 352 ? -2.627 -18.917 -38.375 1.00 86.00 352 ILE A O 1
ATOM 2815 N N . SER A 1 353 ? -1.025 -20.283 -37.610 1.00 88.44 353 SER A N 1
ATOM 2816 C CA . SER A 1 353 ? 0.081 -19.454 -38.110 1.00 88.44 353 SER A CA 1
ATOM 2817 C C . SER A 1 353 ? 0.083 -19.323 -39.637 1.00 88.44 353 SER A C 1
ATOM 2819 O O . SER A 1 353 ? 0.320 -18.231 -40.155 1.00 88.44 353 SER A O 1
ATOM 2821 N N . SER A 1 354 ? -0.223 -20.399 -40.368 1.00 88.94 354 SER A N 1
ATOM 2822 C CA . SER A 1 354 ? -0.322 -20.365 -41.835 1.00 88.94 354 SER A CA 1
ATOM 2823 C C . SER A 1 354 ? -1.491 -19.504 -42.329 1.00 88.94 354 SER A C 1
ATOM 2825 O O . SER A 1 354 ? -1.316 -18.685 -43.230 1.00 88.94 354 SER A O 1
ATOM 2827 N N . LEU A 1 355 ? -2.657 -19.607 -41.681 1.00 87.38 355 LEU A N 1
ATOM 2828 C CA . LEU A 1 355 ? -3.834 -18.797 -41.998 1.00 87.38 355 LEU A CA 1
ATOM 2829 C C . LEU A 1 355 ? -3.614 -17.322 -41.650 1.00 87.38 355 LEU A C 1
ATOM 2831 O O . LEU A 1 355 ? -4.050 -16.449 -42.391 1.00 87.38 355 LEU A O 1
ATOM 2835 N N . THR A 1 356 ? -2.889 -17.036 -40.567 1.00 87.56 356 THR A N 1
ATOM 2836 C CA . THR A 1 356 ? -2.539 -15.662 -40.179 1.00 87.56 356 THR A CA 1
ATOM 2837 C C . THR A 1 356 ? -1.646 -15.002 -41.227 1.00 87.56 356 THR A C 1
ATOM 2839 O O . THR A 1 356 ? -1.925 -13.876 -41.635 1.00 87.56 356 THR A O 1
ATOM 2842 N N . LYS A 1 357 ? -0.632 -15.720 -41.732 1.00 87.12 357 LYS A N 1
ATOM 2843 C CA . LYS A 1 357 ? 0.209 -15.234 -42.837 1.00 87.12 357 LYS A CA 1
ATOM 2844 C C . LYS A 1 357 ? -0.605 -14.982 -44.105 1.00 87.12 357 LYS A C 1
ATOM 2846 O O . LYS A 1 357 ? -0.486 -13.914 -44.690 1.00 87.12 357 LYS A O 1
ATOM 2851 N N . LEU A 1 358 ? -1.497 -15.907 -44.468 1.00 92.75 358 LEU A N 1
ATOM 2852 C CA . LEU A 1 358 ? -2.368 -15.743 -45.634 1.00 92.75 358 LEU A CA 1
ATOM 2853 C C . LEU A 1 358 ? -3.289 -14.517 -45.507 1.00 92.75 358 LEU A C 1
ATOM 2855 O O . LEU A 1 358 ? -3.466 -13.776 -46.469 1.00 92.75 358 LEU A O 1
ATOM 2859 N N . ILE A 1 359 ? -3.853 -14.268 -44.321 1.00 87.25 359 ILE A N 1
ATOM 2860 C CA . ILE A 1 359 ? -4.659 -13.066 -44.049 1.00 87.25 359 ILE A CA 1
ATOM 2861 C C . ILE A 1 359 ? -3.818 -11.797 -44.208 1.00 87.25 359 ILE A C 1
ATOM 2863 O O . ILE A 1 359 ? -4.314 -10.789 -44.707 1.00 87.25 359 ILE A O 1
ATOM 2867 N N . GLU A 1 360 ? -2.560 -11.820 -43.782 1.00 87.94 360 GLU A N 1
ATOM 2868 C CA . GLU A 1 360 ? -1.666 -10.671 -43.886 1.00 87.94 360 GLU A CA 1
ATOM 2869 C C . GLU A 1 360 ? -1.235 -10.390 -45.331 1.00 87.94 360 GLU A C 1
ATOM 2871 O O . GLU A 1 360 ? -1.228 -9.232 -45.752 1.00 87.94 360 GLU A O 1
ATOM 2876 N N . ASP A 1 361 ? -0.988 -11.434 -46.119 1.00 88.00 361 ASP A N 1
ATOM 2877 C CA . ASP A 1 361 ? -0.707 -11.317 -47.550 1.00 88.00 361 ASP A CA 1
ATOM 2878 C C . ASP A 1 361 ? -1.932 -10.798 -48.316 1.00 88.00 361 ASP A C 1
ATOM 2880 O O . ASP A 1 361 ? -1.820 -9.834 -49.074 1.00 88.00 361 ASP A O 1
ATOM 2884 N N . LEU A 1 362 ? -3.129 -11.325 -48.030 1.00 84.62 362 LEU A N 1
ATOM 2885 C CA . LEU A 1 362 ? -4.386 -10.822 -48.598 1.00 84.62 362 LEU A CA 1
ATOM 2886 C C . LEU A 1 362 ? -4.695 -9.383 -48.163 1.00 84.62 362 LEU A C 1
ATOM 2888 O O . LEU A 1 362 ? -5.279 -8.619 -48.929 1.00 84.62 362 LEU A O 1
ATOM 2892 N N . ARG A 1 363 ? -4.306 -8.974 -46.948 1.00 82.88 363 ARG A N 1
ATOM 2893 C CA . ARG A 1 363 ? -4.418 -7.576 -46.491 1.00 82.88 363 ARG A CA 1
ATOM 2894 C C . ARG A 1 363 ? -3.485 -6.659 -47.270 1.00 82.88 363 ARG A C 1
ATOM 2896 O O . ARG A 1 363 ? -3.924 -5.588 -47.679 1.00 82.88 363 ARG A O 1
ATOM 2903 N N . LYS A 1 364 ? -2.239 -7.075 -47.511 1.00 83.50 364 LYS A N 1
ATOM 2904 C CA . LYS A 1 364 ? -1.287 -6.329 -48.351 1.00 83.50 364 LYS A CA 1
ATOM 2905 C C . LYS A 1 364 ? -1.775 -6.239 -49.794 1.00 83.50 364 LYS A C 1
ATOM 2907 O O . LYS A 1 364 ? -1.689 -5.175 -50.398 1.00 83.50 364 LYS A O 1
ATOM 2912 N N . GLU A 1 365 ? -2.342 -7.317 -50.329 1.00 81.06 365 GLU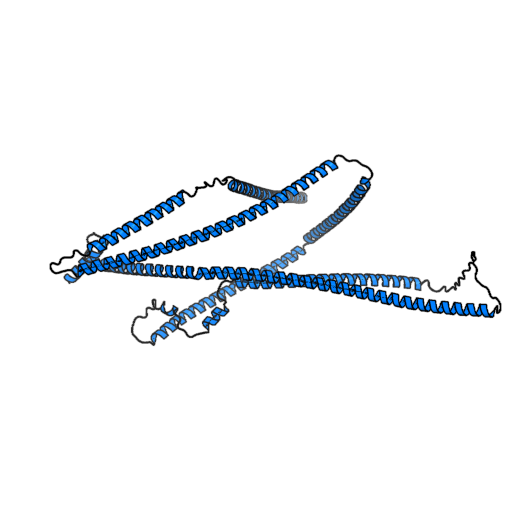 A N 1
ATOM 2913 C CA . GLU A 1 365 ? -2.929 -7.329 -51.667 1.00 81.06 365 GLU A CA 1
ATOM 2914 C C . GLU A 1 365 ? -4.154 -6.408 -51.758 1.00 81.06 365 GLU A C 1
ATOM 2916 O O . GLU A 1 365 ? -4.220 -5.582 -52.665 1.00 81.06 365 GLU A O 1
ATOM 2921 N N . ASN A 1 366 ? -5.056 -6.434 -50.771 1.00 74.44 366 ASN A N 1
ATOM 2922 C CA . ASN A 1 366 ? -6.171 -5.484 -50.671 1.00 74.44 366 ASN A CA 1
ATOM 2923 C C . ASN A 1 366 ? -5.695 -4.033 -50.559 1.00 74.44 366 ASN A C 1
ATOM 2925 O O . ASN A 1 366 ? -6.272 -3.146 -51.176 1.00 74.44 366 ASN A O 1
ATOM 2929 N N . GLN A 1 367 ? -4.633 -3.775 -49.798 1.00 79.00 367 GLN A N 1
ATOM 2930 C CA . GLN A 1 367 ? -4.060 -2.438 -49.652 1.00 79.00 367 GLN A CA 1
ATOM 2931 C C . GLN A 1 367 ? -3.429 -1.952 -50.967 1.00 79.00 367 GLN A C 1
ATOM 2933 O O . GLN A 1 367 ? -3.583 -0.790 -51.345 1.00 79.00 367 GLN A O 1
ATOM 2938 N N . ASN A 1 368 ? -2.796 -2.853 -51.721 1.00 75.38 368 ASN A N 1
ATOM 2939 C CA . ASN A 1 368 ? -2.280 -2.575 -53.060 1.00 75.38 368 ASN A CA 1
ATOM 2940 C C . ASN A 1 368 ? -3.411 -2.339 -54.075 1.00 75.38 368 ASN A C 1
ATOM 2942 O O . ASN A 1 368 ? -3.334 -1.394 -54.860 1.00 75.38 368 ASN A O 1
ATOM 2946 N N . GLN A 1 369 ? -4.493 -3.121 -54.018 1.00 72.44 369 GLN A N 1
ATOM 2947 C CA . GLN A 1 369 ? -5.698 -2.912 -54.829 1.00 72.44 369 GLN A CA 1
ATOM 2948 C C . GLN A 1 369 ? -6.417 -1.604 -54.460 1.00 72.44 369 GLN A C 1
ATOM 2950 O O . GLN A 1 369 ? -6.898 -0.898 -55.341 1.00 72.44 369 GLN A O 1
ATOM 2955 N N . GLN A 1 370 ? -6.429 -1.212 -53.184 1.00 59.06 370 GLN A N 1
ATOM 2956 C CA . GLN A 1 370 ? -6.986 0.059 -52.709 1.00 59.06 370 GLN A CA 1
ATOM 2957 C C . GLN A 1 370 ? -6.148 1.264 -53.172 1.00 59.06 370 GLN A C 1
ATOM 2959 O O . GLN A 1 370 ? -6.702 2.311 -53.513 1.00 59.06 370 GLN A O 1
ATOM 2964 N N . ASN A 1 371 ? -4.825 1.102 -53.263 1.00 61.06 371 ASN A N 1
ATOM 2965 C CA . ASN A 1 371 ? -3.923 2.102 -53.837 1.00 61.06 371 ASN A CA 1
ATOM 2966 C C . ASN A 1 371 ? -4.088 2.229 -55.363 1.00 61.06 371 ASN A C 1
ATOM 2968 O O . ASN A 1 371 ? -4.013 3.340 -55.888 1.00 61.06 371 ASN A O 1
ATOM 2972 N N . GLN A 1 372 ? -4.387 1.132 -56.069 1.00 54.28 372 GLN A N 1
ATOM 2973 C CA . GLN A 1 372 ? -4.730 1.154 -57.499 1.00 54.28 372 GLN A CA 1
ATOM 2974 C C . GLN A 1 372 ? -6.155 1.686 -57.762 1.00 54.28 372 GLN A C 1
ATOM 2976 O O . GLN A 1 372 ? -6.376 2.425 -58.721 1.00 54.28 372 GLN A O 1
ATOM 2981 N N . GLY A 1 373 ? -7.112 1.423 -56.866 1.00 49.94 373 GLY A N 1
ATOM 2982 C CA . GLY A 1 373 ? -8.503 1.893 -56.943 1.00 49.94 373 GLY A CA 1
ATOM 2983 C C . GLY A 1 373 ? -8.690 3.404 -56.753 1.00 49.94 373 GLY A C 1
ATOM 2984 O O . GLY A 1 373 ? -9.791 3.921 -56.937 1.00 49.94 373 GLY A O 1
ATOM 2985 N N . ARG A 1 374 ? -7.623 4.150 -56.432 1.00 47.47 374 ARG A N 1
ATOM 2986 C CA . ARG A 1 374 ? -7.644 5.621 -56.391 1.00 47.47 374 ARG A CA 1
ATOM 2987 C C . ARG A 1 374 ? -7.614 6.265 -57.788 1.00 47.47 374 ARG A C 1
ATOM 2989 O O . ARG A 1 374 ? -7.854 7.466 -57.880 1.00 47.47 374 ARG A O 1
ATOM 2996 N N . TYR A 1 375 ? -7.372 5.486 -58.852 1.00 47.09 375 TYR A N 1
ATOM 2997 C CA . TYR A 1 375 ? -7.314 5.968 -60.240 1.00 47.09 375 TYR A CA 1
ATOM 2998 C C . TYR A 1 375 ? -8.591 5.776 -61.069 1.00 47.09 375 TYR A C 1
ATOM 3000 O O . TYR A 1 375 ? -8.723 6.417 -62.108 1.00 47.09 375 TYR A O 1
ATOM 3008 N N . THR A 1 376 ? -9.571 4.984 -60.634 1.00 43.03 376 THR A N 1
ATOM 3009 C CA . THR A 1 376 ? -10.833 4.835 -61.381 1.00 43.03 376 THR A CA 1
ATOM 3010 C C . THR A 1 376 ? -11.995 4.662 -60.418 1.00 43.03 376 THR A C 1
ATOM 3012 O O . THR A 1 376 ? -12.062 3.700 -59.658 1.00 43.03 376 THR A O 1
ATOM 3015 N N . GLY A 1 377 ? -12.889 5.648 -60.413 1.00 47.62 377 GLY A N 1
ATOM 3016 C CA . GLY A 1 377 ? -13.955 5.760 -59.435 1.00 47.62 377 GLY A CA 1
ATOM 3017 C C . GLY A 1 377 ? -15.069 4.729 -59.587 1.00 47.62 377 GLY A C 1
ATOM 3018 O O . GLY A 1 377 ? -15.564 4.495 -60.679 1.00 47.62 377 GLY A O 1
ATOM 3019 N N . THR A 1 378 ? -15.558 4.269 -58.438 1.00 39.47 378 THR A N 1
ATOM 3020 C CA . THR A 1 378 ? -16.974 3.963 -58.190 1.00 39.47 378 THR A CA 1
ATOM 3021 C C . THR A 1 378 ? -17.276 4.277 -56.724 1.00 39.47 378 THR A C 1
ATOM 3023 O O . THR A 1 378 ? -17.142 3.444 -55.831 1.00 39.47 378 THR A O 1
ATOM 3026 N N . LYS A 1 379 ? -17.640 5.539 -56.475 1.00 54.47 379 LYS A N 1
ATOM 3027 C CA . LYS A 1 379 ? -18.252 6.021 -55.230 1.00 54.47 379 LYS A CA 1
ATOM 3028 C C . LYS A 1 379 ? -19.742 5.686 -55.269 1.00 54.47 379 LYS A C 1
ATOM 3030 O O . LYS A 1 379 ? -20.359 5.911 -56.303 1.00 54.47 379 LYS A O 1
ATOM 3035 N N . THR A 1 380 ? -20.311 5.216 -54.156 1.00 50.56 380 THR A N 1
ATOM 3036 C CA . THR A 1 380 ? -21.634 5.672 -53.652 1.00 50.56 380 THR A CA 1
ATOM 3037 C C . THR A 1 380 ? -22.064 4.963 -52.362 1.00 50.56 380 THR A C 1
ATOM 3039 O O . THR A 1 380 ? -22.633 5.619 -51.498 1.00 50.56 380 THR A O 1
ATOM 3042 N N . LYS A 1 381 ? -21.763 3.670 -52.154 1.00 52.97 381 LYS A N 1
ATOM 3043 C CA . LYS A 1 381 ? -22.221 2.947 -50.939 1.00 52.97 381 LYS A CA 1
ATOM 3044 C C . LYS A 1 381 ? -21.267 3.036 -49.743 1.00 52.97 381 LYS A C 1
ATOM 3046 O O . LYS A 1 381 ? -21.721 3.246 -48.624 1.00 52.97 381 LYS A O 1
ATOM 3051 N N . THR A 1 382 ? -19.958 2.965 -49.968 1.00 50.31 382 THR A N 1
ATOM 3052 C CA . THR A 1 382 ? -18.937 3.050 -48.906 1.00 50.31 382 THR A CA 1
ATOM 3053 C C . THR A 1 382 ? -18.716 4.464 -48.371 1.00 50.31 382 THR A C 1
ATOM 3055 O O . THR A 1 382 ? -18.315 4.608 -47.224 1.00 50.31 382 THR A O 1
ATOM 3058 N N . SER A 1 383 ? -19.032 5.514 -49.141 1.00 52.78 383 SER A N 1
ATOM 3059 C CA . SER A 1 383 ? -18.898 6.906 -48.680 1.00 52.78 383 SER A CA 1
ATOM 3060 C C . SER A 1 383 ? -19.986 7.326 -47.691 1.00 52.78 383 SER A C 1
ATOM 3062 O O . SER A 1 383 ? -19.755 8.199 -46.860 1.00 52.78 383 SER A O 1
ATOM 3064 N N . PHE A 1 384 ? -21.177 6.719 -47.755 1.00 52.41 384 PHE A N 1
ATOM 3065 C CA . PHE A 1 384 ? -22.254 7.032 -46.815 1.00 52.41 384 PHE A CA 1
ATOM 3066 C C . PHE A 1 384 ? -21.978 6.420 -45.437 1.00 52.41 384 PHE A C 1
ATOM 3068 O O . PHE A 1 384 ? -22.102 7.108 -44.425 1.00 52.41 384 PHE A O 1
ATOM 3075 N N . THR A 1 385 ? -21.521 5.165 -45.397 1.00 57.50 385 THR A N 1
ATOM 3076 C CA . THR A 1 385 ? -21.197 4.462 -44.148 1.00 57.50 385 THR A CA 1
ATOM 3077 C C . THR A 1 385 ? -19.990 5.064 -43.434 1.00 57.50 385 THR A C 1
ATOM 3079 O O . THR A 1 385 ? -20.030 5.204 -42.214 1.00 57.50 385 THR A O 1
ATOM 3082 N N . THR A 1 386 ? -18.958 5.501 -44.167 1.00 58.75 386 THR A N 1
ATOM 3083 C CA . THR A 1 386 ? -17.824 6.219 -43.560 1.00 58.75 386 THR A CA 1
ATOM 3084 C C . THR A 1 386 ? -18.232 7.604 -43.067 1.00 58.75 386 THR A C 1
ATOM 3086 O O . THR A 1 386 ? -17.905 7.945 -41.940 1.00 58.75 386 THR A O 1
ATOM 3089 N N . SER A 1 387 ? -19.051 8.357 -43.816 1.00 64.12 387 SER A N 1
ATOM 3090 C CA . SER A 1 387 ? -19.534 9.672 -43.356 1.00 64.12 387 SER A CA 1
ATOM 3091 C C . SER A 1 387 ? -20.437 9.590 -42.117 1.00 64.12 387 SER A C 1
ATOM 3093 O O . SER A 1 387 ? -20.415 10.481 -41.270 1.00 64.12 387 SER A O 1
ATOM 3095 N N . LYS A 1 388 ? -21.227 8.515 -41.980 1.00 68.56 388 LYS A N 1
ATOM 3096 C CA . LYS A 1 388 ? -22.068 8.280 -40.801 1.00 68.56 388 LYS A CA 1
ATOM 3097 C C . LYS A 1 388 ? -21.213 7.928 -39.581 1.00 68.56 388 LYS A C 1
ATOM 3099 O O . LYS A 1 388 ? -21.404 8.523 -38.528 1.00 68.56 388 LYS A O 1
ATOM 3104 N N . SER A 1 389 ? -20.224 7.050 -39.755 1.00 67.00 389 SER A N 1
ATOM 3105 C CA . SER A 1 389 ? -19.277 6.685 -38.695 1.00 67.00 389 SER A CA 1
ATOM 3106 C C . SER A 1 389 ? -18.388 7.862 -38.265 1.00 67.00 389 SER A C 1
ATOM 3108 O O . SER A 1 389 ? -18.140 8.050 -37.077 1.00 67.00 389 SER A O 1
ATOM 3110 N N . GLU A 1 390 ? -17.973 8.718 -39.200 1.00 69.62 390 GLU A N 1
ATOM 3111 C CA . GLU A 1 390 ? -17.223 9.943 -38.900 1.00 69.62 390 GLU A CA 1
ATOM 3112 C C . GLU A 1 390 ? -18.067 10.952 -38.110 1.00 69.62 390 GLU A C 1
ATOM 3114 O O . GLU A 1 390 ? -17.578 11.521 -37.134 1.00 69.62 390 GLU A O 1
ATOM 3119 N N . ARG A 1 391 ? -19.347 11.134 -38.469 1.00 74.44 391 ARG A N 1
ATOM 3120 C CA . ARG A 1 391 ? -20.282 11.986 -37.711 1.00 74.44 391 ARG A CA 1
ATOM 3121 C C . ARG A 1 391 ? -20.539 11.451 -36.307 1.00 74.44 391 ARG A C 1
ATOM 3123 O O . ARG A 1 391 ? -20.511 12.229 -35.361 1.00 74.44 391 ARG A O 1
ATOM 3130 N N . GLU A 1 392 ? -20.734 10.144 -36.158 1.00 78.44 392 GLU A N 1
ATOM 3131 C CA . GLU A 1 392 ? -20.885 9.503 -34.846 1.00 78.44 392 GLU A CA 1
ATOM 3132 C C . GLU A 1 392 ? -19.610 9.664 -34.001 1.00 78.44 392 GLU A C 1
ATOM 3134 O O . GLU A 1 392 ? -19.688 9.981 -32.818 1.00 78.44 392 GLU A O 1
ATOM 3139 N N . SER A 1 393 ? -18.425 9.559 -34.609 1.00 79.88 393 SER A N 1
ATOM 3140 C CA . SER A 1 393 ? -17.146 9.787 -33.927 1.00 79.88 393 SER A CA 1
ATOM 3141 C C . SER A 1 393 ? -16.965 11.239 -33.463 1.00 79.88 393 SER A C 1
ATOM 3143 O O . SER A 1 393 ? -16.435 11.474 -32.377 1.00 79.88 393 SER A O 1
ATOM 3145 N N . VAL A 1 394 ? -17.414 12.221 -34.253 1.00 86.00 394 VAL A N 1
ATOM 3146 C CA . VAL A 1 394 ? -17.411 13.641 -33.856 1.00 86.00 394 VAL A CA 1
ATOM 3147 C C . VAL A 1 394 ? -18.411 13.895 -32.726 1.00 86.00 394 VAL A C 1
ATOM 3149 O O . VAL A 1 394 ? -18.033 14.483 -31.720 1.00 86.00 394 VAL A O 1
ATOM 3152 N N . GLN A 1 395 ? -19.635 13.371 -32.829 1.00 87.75 395 GLN A N 1
ATOM 3153 C CA . GLN A 1 395 ? -20.658 13.515 -31.785 1.00 87.75 395 GLN A CA 1
ATOM 3154 C C . GLN A 1 395 ? -20.243 12.867 -30.461 1.00 87.75 395 GLN A C 1
ATOM 3156 O O . GLN A 1 395 ? -20.525 13.401 -29.392 1.00 87.75 395 GLN A O 1
ATOM 3161 N N . LEU A 1 396 ? -19.564 11.718 -30.506 1.00 85.25 396 LEU A N 1
ATOM 3162 C CA . LEU A 1 396 ? -19.022 11.089 -29.303 1.00 85.25 396 LEU A CA 1
ATOM 3163 C C . LEU A 1 396 ? -17.898 11.925 -28.688 1.00 85.25 396 LEU A C 1
ATOM 3165 O O . LEU A 1 396 ? -17.823 12.011 -27.467 1.00 85.25 396 LEU A O 1
ATOM 3169 N N . ARG A 1 397 ? -17.055 12.573 -29.502 1.00 84.19 397 ARG A N 1
ATOM 3170 C CA . ARG A 1 397 ? -16.027 13.494 -28.993 1.00 84.19 397 ARG A CA 1
ATOM 3171 C C . ARG A 1 397 ? -16.631 14.723 -28.319 1.00 84.19 397 ARG A C 1
ATOM 3173 O O . ARG A 1 397 ? -16.165 15.079 -27.246 1.00 84.19 397 ARG A O 1
ATOM 3180 N N . GLU A 1 398 ? -17.663 15.323 -28.907 1.00 92.38 398 GLU A N 1
ATOM 3181 C CA . GLU A 1 398 ? -18.388 16.450 -28.301 1.00 92.38 398 GLU A CA 1
ATOM 3182 C C . GLU A 1 398 ? -19.035 16.037 -26.974 1.00 92.38 398 GLU A C 1
ATOM 3184 O O . GLU A 1 398 ? -18.788 16.675 -25.958 1.00 92.38 398 GLU A O 1
ATOM 3189 N N . LYS A 1 399 ? -19.728 14.889 -26.933 1.00 93.12 399 LYS A N 1
ATOM 3190 C CA . LYS A 1 399 ? -20.302 14.355 -25.685 1.00 93.12 399 LYS A CA 1
ATOM 3191 C C . LYS A 1 399 ? -19.252 14.078 -24.612 1.00 93.12 399 LYS A C 1
ATOM 3193 O O . LYS A 1 399 ? -19.505 14.312 -23.438 1.00 93.12 399 LYS A O 1
ATOM 3198 N N . VAL A 1 400 ? -18.084 13.559 -24.992 1.00 88.69 400 VAL A N 1
ATOM 3199 C CA . VAL A 1 400 ? -16.974 13.349 -24.051 1.00 88.69 400 VAL A CA 1
ATOM 3200 C C . VAL A 1 400 ? -16.485 14.679 -23.486 1.00 88.69 400 VAL A C 1
ATOM 3202 O O . VAL A 1 400 ? -16.168 14.745 -22.303 1.00 88.69 400 VAL A O 1
ATOM 3205 N N . GLU A 1 401 ? -16.436 15.733 -24.295 1.00 92.44 401 GLU A N 1
ATOM 3206 C CA . GLU A 1 401 ? -16.042 17.057 -23.817 1.00 92.44 401 GLU A CA 1
ATOM 3207 C C . GLU A 1 401 ? -17.109 17.673 -22.900 1.00 92.44 401 GLU A C 1
ATOM 3209 O O . GLU A 1 401 ? -16.768 18.168 -21.827 1.00 92.44 401 GLU A O 1
ATOM 3214 N N . ASP A 1 402 ? -18.393 17.524 -23.232 1.00 93.19 402 ASP A N 1
ATOM 3215 C CA . ASP A 1 402 ? -19.505 17.929 -22.363 1.00 93.19 402 ASP A CA 1
ATOM 3216 C C . ASP A 1 402 ? -19.464 17.195 -21.013 1.00 93.19 402 ASP A C 1
ATOM 3218 O O . ASP A 1 402 ? -19.647 17.808 -19.960 1.00 93.19 402 ASP A O 1
ATOM 3222 N N . TYR A 1 403 ? -19.163 15.889 -21.014 1.00 91.75 403 TYR A N 1
ATOM 3223 C CA . TYR A 1 403 ? -19.018 15.119 -19.777 1.00 91.75 403 TYR A CA 1
ATOM 3224 C C . TYR A 1 403 ? -17.825 15.569 -18.934 1.00 91.75 403 TYR A C 1
ATOM 3226 O O . TYR A 1 403 ? -17.944 15.578 -17.713 1.00 91.75 403 TYR A O 1
ATOM 3234 N N . LYS A 1 404 ? -16.711 15.996 -19.540 1.00 90.62 404 LYS A N 1
ATOM 3235 C CA . LYS A 1 404 ? -15.581 16.567 -18.785 1.00 90.62 404 LYS A CA 1
ATOM 3236 C C . LYS A 1 404 ? -15.930 17.909 -18.151 1.00 90.62 404 LYS A C 1
ATOM 3238 O O . LYS A 1 404 ? -15.493 18.187 -17.035 1.00 90.62 404 LYS A O 1
ATOM 3243 N N . ILE A 1 405 ? -16.692 18.752 -18.852 1.00 93.81 405 ILE A N 1
ATOM 3244 C CA . ILE A 1 405 ? -17.170 20.026 -18.298 1.00 93.81 405 ILE A CA 1
ATOM 3245 C C . ILE A 1 405 ? -18.095 19.739 -17.111 1.00 93.81 405 ILE A C 1
ATOM 3247 O O . ILE A 1 405 ? -17.883 20.283 -16.030 1.00 93.81 405 ILE A O 1
ATOM 3251 N N . LEU A 1 406 ? -19.040 18.809 -17.273 1.00 93.00 406 LEU A N 1
ATOM 3252 C CA . LEU A 1 406 ? -19.946 18.406 -16.198 1.00 93.00 406 LEU A CA 1
ATOM 3253 C C . LEU A 1 406 ? -19.204 17.780 -15.009 1.00 93.00 406 LEU A C 1
ATOM 3255 O O . LEU A 1 406 ? -19.529 18.076 -13.864 1.00 93.00 406 LEU A O 1
ATOM 3259 N N . GLU A 1 407 ? -18.199 16.940 -15.256 1.00 89.44 407 GLU A N 1
ATOM 3260 C CA . GLU A 1 407 ? -17.347 16.365 -14.211 1.00 89.44 407 GLU A CA 1
ATOM 3261 C C . GLU A 1 407 ? -16.644 17.468 -13.414 1.00 89.44 407 GLU A C 1
ATOM 3263 O O . GLU A 1 407 ? -16.683 17.463 -12.185 1.00 89.44 407 GLU A O 1
ATOM 3268 N N . LYS A 1 408 ? -16.080 18.467 -14.099 1.00 94.19 408 LYS A N 1
ATOM 3269 C CA . LYS A 1 408 ? -15.440 19.618 -13.455 1.00 94.19 408 LYS A CA 1
ATOM 3270 C C . LYS A 1 408 ? -16.424 20.451 -12.623 1.00 94.19 408 LYS A C 1
ATOM 3272 O O . LYS A 1 408 ? -16.065 20.897 -11.528 1.00 94.19 408 LYS A O 1
ATOM 3277 N N . ASP A 1 409 ? -17.644 20.655 -13.109 1.00 93.38 409 ASP A N 1
ATOM 3278 C CA . ASP A 1 409 ? -18.686 21.387 -12.381 1.00 93.38 409 ASP A CA 1
ATOM 3279 C C . ASP A 1 409 ? -19.157 20.606 -11.146 1.00 93.38 409 ASP A C 1
ATOM 3281 O O . ASP A 1 409 ? -19.261 21.171 -10.057 1.00 93.38 409 ASP A O 1
ATOM 3285 N N . LEU A 1 410 ? -19.353 19.289 -11.278 1.00 93.00 410 LEU A N 1
ATOM 3286 C CA . LEU A 1 410 ? -19.693 18.410 -10.158 1.00 93.00 410 LEU A CA 1
ATOM 3287 C C . LEU A 1 410 ? -18.576 18.362 -9.114 1.00 93.00 410 LEU A C 1
ATOM 3289 O O . LEU A 1 410 ? -18.864 18.439 -7.924 1.00 93.00 410 LEU A O 1
ATOM 3293 N N . MET A 1 411 ? -17.311 18.294 -9.532 1.00 91.81 411 MET A N 1
ATOM 3294 C CA . MET A 1 411 ? -16.169 18.381 -8.617 1.00 91.81 411 MET A CA 1
ATOM 3295 C C . MET A 1 411 ? -16.148 19.718 -7.869 1.00 91.81 411 MET A C 1
ATOM 3297 O O . MET A 1 411 ? -15.949 19.747 -6.658 1.00 91.81 411 MET A O 1
ATOM 3301 N N . SER A 1 412 ? -16.422 20.822 -8.568 1.00 93.88 412 SER A N 1
ATOM 3302 C CA . SER A 1 412 ? -16.493 22.150 -7.949 1.00 93.88 412 SER A CA 1
ATOM 3303 C C . SER A 1 412 ? -17.640 22.253 -6.933 1.00 93.88 412 SER A C 1
ATOM 3305 O O . SER A 1 412 ? -17.494 22.902 -5.895 1.00 93.88 412 SER A O 1
ATOM 3307 N N . GLU A 1 413 ? -18.769 21.594 -7.203 1.00 93.25 413 GLU A N 1
ATOM 3308 C CA . GLU A 1 413 ? -19.909 21.530 -6.288 1.00 93.25 413 GLU A CA 1
ATOM 3309 C C . GLU A 1 413 ? -19.635 20.621 -5.081 1.00 93.25 413 GLU A C 1
ATOM 3311 O O . GLU A 1 413 ? -20.000 20.980 -3.962 1.00 93.25 413 GLU A O 1
ATOM 3316 N N . ILE A 1 414 ? -18.930 19.500 -5.267 1.00 90.50 414 ILE A N 1
ATOM 3317 C CA . ILE A 1 414 ? -18.448 18.654 -4.164 1.00 90.50 414 ILE A CA 1
ATOM 3318 C C . ILE A 1 414 ? -17.543 19.476 -3.245 1.00 90.50 414 ILE A C 1
ATOM 3320 O O . ILE A 1 414 ? -17.814 19.554 -2.049 1.00 90.50 414 ILE A O 1
ATOM 3324 N N . ASP A 1 415 ? -16.555 20.186 -3.793 1.00 91.88 415 ASP A N 1
ATOM 3325 C CA . ASP A 1 415 ? -15.671 21.056 -3.010 1.00 91.88 415 ASP A CA 1
ATOM 3326 C C . ASP A 1 415 ? -16.455 22.144 -2.253 1.00 91.88 415 ASP A C 1
ATOM 3328 O O . ASP A 1 415 ? -16.131 22.507 -1.118 1.00 91.88 415 ASP A O 1
ATOM 3332 N N . ARG A 1 416 ? -17.492 22.719 -2.878 1.00 96.75 416 ARG A N 1
ATOM 3333 C CA . ARG A 1 416 ? -18.362 23.717 -2.238 1.00 96.75 416 ARG A CA 1
ATOM 3334 C C . ARG A 1 416 ? -19.129 23.107 -1.063 1.00 96.75 416 ARG A C 1
ATOM 3336 O O . ARG A 1 416 ? -19.145 23.704 0.015 1.00 96.75 416 ARG A O 1
ATOM 3343 N N . LEU A 1 417 ? -19.720 21.931 -1.258 1.00 91.25 417 LEU A N 1
ATOM 3344 C CA . LEU A 1 417 ? -20.467 21.202 -0.233 1.00 91.25 417 LEU A CA 1
ATOM 3345 C C . LEU A 1 417 ? -19.564 20.724 0.905 1.00 91.25 417 LEU A C 1
ATOM 3347 O O . LEU A 1 417 ? -19.965 20.792 2.063 1.00 91.25 417 LEU A O 1
ATOM 3351 N N . GLU A 1 418 ? -18.334 20.302 0.620 1.00 90.19 418 GLU A N 1
ATOM 3352 C CA . GLU A 1 418 ? -17.356 19.931 1.645 1.00 90.19 418 GLU A CA 1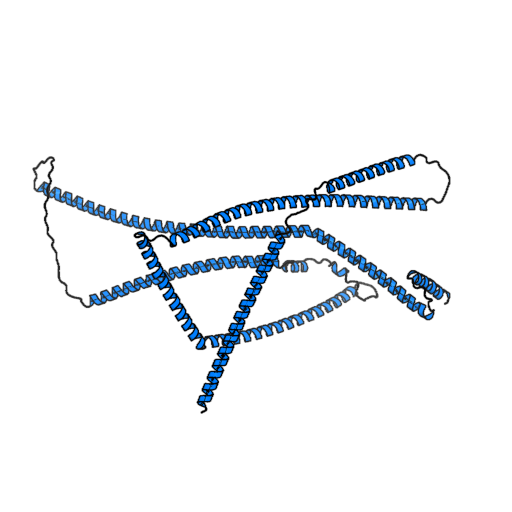
ATOM 3353 C C . GLU A 1 418 ? -16.971 21.124 2.527 1.00 90.19 418 GLU A C 1
ATOM 3355 O O . GLU A 1 418 ? -16.898 20.991 3.755 1.00 90.19 418 GLU A O 1
ATOM 3360 N N . ARG A 1 419 ? -16.787 22.313 1.934 1.00 93.38 419 ARG A N 1
ATOM 3361 C CA . ARG A 1 419 ? -16.560 23.553 2.696 1.00 93.38 419 ARG A CA 1
ATOM 3362 C C . ARG A 1 419 ? -17.767 23.905 3.560 1.00 93.38 419 ARG A C 1
ATOM 3364 O O . ARG A 1 419 ? -17.598 24.213 4.736 1.00 93.38 419 ARG A O 1
ATOM 3371 N N . GLU A 1 420 ? -18.977 23.832 3.010 1.00 92.62 420 GLU A N 1
ATOM 3372 C CA . GLU A 1 420 ? -20.208 24.138 3.747 1.00 92.62 420 GLU A CA 1
ATOM 3373 C C . GLU A 1 420 ? -20.450 23.147 4.896 1.00 92.62 420 GLU A C 1
ATOM 3375 O O . GLU A 1 420 ? -20.749 23.557 6.015 1.00 92.62 420 GLU A O 1
ATOM 3380 N N . ASN A 1 421 ? -20.217 21.854 4.667 1.00 90.31 421 ASN A N 1
ATOM 3381 C CA . ASN A 1 421 ? -20.299 20.814 5.692 1.00 90.31 421 ASN A CA 1
ATOM 3382 C C . ASN A 1 421 ? -19.244 21.027 6.791 1.00 90.31 421 ASN A C 1
ATOM 3384 O O . ASN A 1 421 ? -19.538 20.892 7.976 1.00 90.31 421 ASN A O 1
ATOM 3388 N N . SER A 1 422 ? -18.030 21.442 6.419 1.00 90.44 422 SER A N 1
ATOM 3389 C CA . SER A 1 422 ? -16.988 21.804 7.387 1.00 90.44 422 SER A CA 1
ATOM 3390 C C . SER A 1 422 ? -17.408 22.994 8.254 1.00 90.44 422 SER A C 1
ATOM 3392 O O . SER A 1 422 ? -17.262 22.937 9.474 1.00 90.44 422 SER A O 1
ATOM 3394 N N . LEU A 1 423 ? -18.005 24.033 7.659 1.00 92.69 423 LEU A N 1
ATOM 3395 C CA . LEU A 1 423 ? -18.547 25.175 8.403 1.00 92.69 423 LEU A CA 1
ATOM 3396 C C . LEU A 1 423 ? -19.695 24.757 9.332 1.00 92.69 423 LEU A C 1
ATOM 3398 O O . LEU A 1 423 ? -19.713 25.139 10.502 1.00 92.69 423 LEU A O 1
ATOM 3402 N N . GLN A 1 424 ? -20.616 23.918 8.859 1.00 91.06 424 GLN A N 1
ATOM 3403 C CA . GLN A 1 424 ? -21.703 23.388 9.687 1.00 91.06 424 GLN A CA 1
ATOM 3404 C C . GLN A 1 424 ? -21.173 22.568 10.866 1.00 91.06 424 GLN A C 1
ATOM 3406 O O . GLN A 1 424 ? -21.637 22.758 11.986 1.00 91.06 424 GLN A O 1
ATOM 3411 N N . LYS A 1 425 ? -20.159 21.720 10.655 1.00 91.19 425 LYS A N 1
ATOM 3412 C CA . LYS A 1 425 ? -19.492 20.987 11.741 1.00 91.19 425 LYS A CA 1
ATOM 3413 C C . LYS A 1 425 ? -18.895 21.933 12.774 1.00 91.19 425 LYS A C 1
ATOM 3415 O O . LYS A 1 425 ? -19.129 21.734 13.960 1.00 91.19 425 LYS A O 1
ATOM 3420 N N . THR A 1 426 ? -18.196 22.988 12.344 1.00 89.88 426 THR A N 1
ATOM 3421 C CA . THR A 1 426 ? -17.652 23.981 13.286 1.00 89.88 426 THR A CA 1
ATOM 3422 C C . THR A 1 426 ? -18.752 24.690 14.076 1.00 89.88 426 THR A C 1
ATOM 3424 O O . THR A 1 426 ? -18.630 24.864 15.288 1.00 89.88 426 THR A O 1
ATOM 3427 N N . TYR A 1 427 ? -19.870 25.018 13.427 1.00 93.12 427 TYR A N 1
ATOM 3428 C CA . TYR A 1 427 ? -21.009 25.646 14.087 1.00 93.12 427 TYR A CA 1
ATOM 3429 C C . TYR A 1 427 ? -21.683 24.711 15.103 1.00 93.12 427 TYR A C 1
ATOM 3431 O O . TYR A 1 427 ? -22.002 25.136 16.211 1.00 93.12 427 TYR A O 1
ATOM 3439 N N . ILE A 1 428 ? -21.836 23.425 14.768 1.00 88.75 428 ILE A N 1
ATOM 3440 C CA . ILE A 1 428 ? -22.344 22.404 15.695 1.00 88.75 428 ILE A CA 1
ATOM 3441 C C . ILE A 1 428 ? -21.420 22.293 16.907 1.00 88.75 428 ILE A C 1
ATOM 3443 O O . ILE A 1 428 ? -21.904 22.384 18.031 1.00 88.75 428 ILE A O 1
ATOM 3447 N N . THR A 1 429 ? -20.102 22.204 16.704 1.00 88.88 429 THR A N 1
ATOM 3448 C CA . THR A 1 429 ? -19.153 22.128 17.826 1.00 88.88 429 THR A CA 1
ATOM 3449 C C . THR A 1 429 ? -19.194 23.372 18.718 1.00 88.88 429 THR A C 1
ATOM 3451 O O . THR A 1 429 ? -19.073 23.267 19.937 1.00 88.88 429 THR A O 1
ATOM 3454 N N . GLU A 1 430 ? -19.418 24.559 18.144 1.00 90.56 430 GLU A N 1
ATOM 3455 C CA . GLU A 1 430 ? -19.572 25.794 18.919 1.00 90.56 430 GLU A CA 1
ATOM 3456 C C . GLU A 1 430 ? -20.865 25.784 19.753 1.00 90.56 430 GLU A C 1
ATOM 3458 O O . GLU A 1 430 ? -20.863 26.199 20.915 1.00 90.56 430 GLU A O 1
ATOM 3463 N N . LEU A 1 431 ? -21.970 25.287 19.189 1.00 87.62 431 LEU A N 1
ATOM 3464 C CA . LEU A 1 431 ? -23.234 25.131 19.911 1.00 87.62 431 LEU A CA 1
ATOM 3465 C C . LEU A 1 431 ? -23.138 24.077 21.020 1.00 87.62 431 LEU A C 1
ATOM 3467 O O . LEU A 1 431 ? -23.627 24.319 22.123 1.00 87.62 431 LEU A O 1
ATOM 3471 N N . GLU A 1 432 ? -22.481 22.947 20.762 1.00 85.31 432 GLU A N 1
ATOM 3472 C CA . GLU A 1 432 ? -22.217 21.907 21.762 1.00 85.31 432 GLU A CA 1
ATOM 3473 C C . GLU A 1 432 ? -21.397 22.463 22.931 1.00 85.31 432 GLU A C 1
ATOM 3475 O O . GLU A 1 432 ? -21.749 22.246 24.093 1.00 85.31 432 GLU A O 1
ATOM 3480 N N . TYR A 1 433 ? -20.363 23.260 22.641 1.00 88.56 433 TYR A N 1
ATOM 3481 C CA . TYR A 1 433 ? -19.562 23.935 23.661 1.00 88.56 433 TYR A CA 1
ATOM 3482 C C . TYR A 1 433 ? -20.396 24.908 24.510 1.00 88.56 433 TYR A C 1
ATOM 3484 O O . TYR A 1 433 ? -20.317 24.886 25.741 1.00 88.56 433 TYR A O 1
ATOM 3492 N N . LYS A 1 434 ? -21.244 25.730 23.878 1.00 87.44 434 LYS A N 1
ATOM 3493 C CA . LYS A 1 434 ? -22.146 26.650 24.595 1.00 87.44 434 LYS A CA 1
ATOM 3494 C C . LYS A 1 434 ? -23.152 25.897 25.468 1.00 87.44 434 LYS A C 1
ATOM 3496 O O . LYS A 1 434 ? -23.401 26.302 26.601 1.00 87.44 434 LYS A O 1
ATOM 3501 N N . LEU A 1 435 ? -23.692 24.780 24.983 1.00 85.44 435 LEU A N 1
ATOM 3502 C CA . LEU A 1 435 ? -24.632 23.952 25.737 1.00 85.44 435 LEU A CA 1
ATOM 3503 C C . LEU A 1 435 ? -23.968 23.308 26.964 1.00 85.44 435 LEU A C 1
ATOM 3505 O O . LEU A 1 435 ? -24.539 23.339 28.055 1.00 85.44 435 LEU A O 1
ATOM 3509 N N . LEU A 1 436 ? -22.741 22.802 26.812 1.00 84.38 436 LEU A N 1
ATOM 3510 C CA . LEU A 1 436 ? -21.910 22.317 27.920 1.00 84.38 436 LEU A CA 1
ATOM 3511 C C . LEU A 1 436 ? -21.668 23.407 28.970 1.00 84.38 436 LEU A C 1
ATOM 3513 O O . LEU A 1 436 ? -21.795 23.153 30.168 1.00 84.38 436 LEU A O 1
ATOM 3517 N N . GLN A 1 437 ? -21.378 24.634 28.536 1.00 81.88 437 GLN A N 1
ATOM 3518 C CA . GLN A 1 437 ? -21.181 25.764 29.441 1.00 81.88 437 GLN A CA 1
ATOM 3519 C C . GLN A 1 437 ? -22.455 26.086 30.242 1.00 81.88 437 GLN A C 1
ATOM 3521 O O . GLN A 1 437 ? -22.384 26.243 31.462 1.00 81.88 437 GLN A O 1
ATOM 3526 N N . CYS A 1 438 ? -23.624 26.106 29.592 1.00 78.31 438 CYS A N 1
ATOM 3527 C CA . CYS A 1 438 ? -24.908 26.315 30.264 1.00 78.31 438 CYS A CA 1
ATOM 3528 C C . CYS A 1 438 ? -25.250 25.196 31.261 1.00 78.31 438 CYS A C 1
ATOM 3530 O O . CYS A 1 438 ? -25.770 25.480 32.342 1.00 78.31 438 CYS A O 1
ATOM 3532 N N . LEU A 1 439 ? -24.958 23.935 30.926 1.00 77.50 439 LEU A N 1
ATOM 3533 C CA . LEU A 1 439 ? -25.183 22.799 31.827 1.00 77.50 439 LEU A CA 1
ATOM 3534 C C . LEU A 1 439 ? -24.308 22.891 33.079 1.00 77.50 439 LEU A C 1
ATOM 3536 O O . LEU A 1 439 ? -24.826 22.735 34.183 1.00 77.50 439 LEU A O 1
ATOM 3540 N N . ASN A 1 440 ? -23.030 23.242 32.924 1.00 76.88 440 ASN A N 1
ATOM 3541 C CA . ASN A 1 440 ? -22.131 23.455 34.059 1.00 76.88 440 ASN A CA 1
ATOM 3542 C C . ASN A 1 440 ? -22.632 24.587 34.969 1.00 76.88 440 ASN A C 1
ATOM 3544 O O . ASN A 1 440 ? -22.720 24.413 36.182 1.00 76.88 440 ASN A O 1
ATOM 3548 N N . SER A 1 441 ? -23.061 25.719 34.394 1.00 77.25 441 SER A N 1
ATOM 3549 C CA . SER A 1 441 ? -23.645 26.817 35.178 1.00 77.25 441 SER A CA 1
ATOM 3550 C C . SER A 1 441 ? -24.928 26.408 35.910 1.00 77.25 441 SER A C 1
ATOM 3552 O O . SER A 1 441 ? -25.141 26.817 37.052 1.00 77.25 441 SER A O 1
ATOM 3554 N N . LYS A 1 442 ? -25.776 25.571 35.296 1.00 74.06 442 LYS A N 1
ATOM 3555 C CA . LYS A 1 442 ? -26.982 25.027 35.937 1.00 74.06 442 LYS A CA 1
ATOM 3556 C C . LYS A 1 442 ? -26.635 24.103 37.106 1.00 74.06 442 LYS A C 1
ATOM 3558 O O . LYS A 1 442 ? -27.252 24.218 38.163 1.00 74.06 442 LYS A O 1
ATOM 3563 N N . GLU A 1 443 ? -25.654 23.219 36.945 1.00 74.69 443 GLU A N 1
ATOM 3564 C CA . GLU A 1 443 ? -25.190 22.353 38.032 1.00 74.69 443 GLU A CA 1
ATOM 3565 C C . GLU A 1 443 ? -24.627 23.157 39.207 1.00 74.69 443 GLU A C 1
ATOM 3567 O O . GLU A 1 443 ? -24.919 22.840 40.361 1.00 74.69 443 GLU A O 1
ATOM 3572 N N . ASP A 1 444 ? -23.861 24.214 38.938 1.00 74.25 444 ASP A N 1
ATOM 3573 C CA . ASP A 1 444 ? -23.317 25.088 39.979 1.00 74.25 444 ASP A CA 1
ATOM 3574 C C . ASP A 1 444 ? -24.430 25.833 40.737 1.00 74.25 444 ASP A C 1
ATOM 3576 O O . ASP A 1 444 ? -24.397 25.925 41.969 1.00 74.25 444 ASP A O 1
ATOM 3580 N N . LEU A 1 445 ? -25.473 26.281 40.030 1.00 71.31 445 LEU A N 1
ATOM 3581 C CA . LEU A 1 445 ? -26.692 26.842 40.623 1.00 71.31 445 LEU A CA 1
ATOM 3582 C C . LEU A 1 445 ? -27.444 25.814 41.484 1.00 71.31 445 LEU A C 1
ATOM 3584 O O . LEU A 1 445 ? -27.830 26.126 42.611 1.00 71.31 445 LEU A O 1
ATOM 3588 N N . GLU A 1 446 ? -27.615 24.578 41.010 1.00 73.19 446 GLU A N 1
ATOM 3589 C CA . GLU A 1 446 ? -28.257 23.504 41.781 1.00 73.19 446 GLU A CA 1
ATOM 3590 C C . GLU A 1 446 ? -27.458 23.135 43.040 1.00 73.19 446 GLU A C 1
ATOM 3592 O O . GLU A 1 446 ? -28.043 22.896 44.102 1.00 73.19 446 GLU A O 1
ATOM 3597 N N . ARG A 1 447 ? -26.121 23.128 42.963 1.00 74.19 447 ARG A N 1
ATOM 3598 C CA . ARG A 1 447 ? -25.245 22.948 44.133 1.00 74.19 447 ARG A CA 1
ATOM 3599 C C . ARG A 1 447 ? -25.409 24.104 45.120 1.00 74.19 447 ARG A C 1
ATOM 3601 O O . ARG A 1 447 ? -25.575 23.853 46.314 1.00 74.19 447 ARG A O 1
ATOM 3608 N N . ALA A 1 448 ? -25.440 25.349 44.644 1.00 70.06 448 ALA A N 1
ATOM 3609 C CA . ALA A 1 448 ? -25.638 26.525 45.490 1.00 70.06 448 ALA A CA 1
ATOM 3610 C C . ALA A 1 448 ? -27.008 26.521 46.198 1.00 70.06 448 ALA A C 1
ATOM 3612 O O . ALA A 1 448 ? -27.096 26.864 47.380 1.00 70.06 448 ALA A O 1
ATOM 3613 N N . VAL A 1 449 ? -28.070 26.079 45.514 1.00 71.38 449 VAL A N 1
ATOM 3614 C CA . VAL A 1 449 ? -29.408 25.912 46.107 1.00 71.38 449 VAL A CA 1
ATOM 3615 C C . VAL A 1 449 ? -29.396 24.827 47.186 1.00 71.38 449 VAL A C 1
ATOM 3617 O O . VAL A 1 449 ? -29.857 25.080 48.298 1.00 71.38 449 VAL A O 1
ATOM 3620 N N . LYS A 1 450 ? -28.782 23.664 46.927 1.00 74.31 450 LYS A N 1
ATOM 3621 C CA . LYS A 1 450 ? -28.663 22.579 47.920 1.00 74.31 450 LYS A CA 1
ATOM 3622 C C . LYS A 1 450 ? -27.898 23.004 49.177 1.00 74.31 450 LYS A C 1
ATOM 3624 O O . LYS A 1 450 ? -28.310 22.649 50.280 1.00 74.31 450 LYS A O 1
ATOM 3629 N N . VAL A 1 451 ? -26.823 23.784 49.029 1.00 74.25 451 VAL A N 1
ATOM 3630 C CA . VAL A 1 451 ? -26.068 24.353 50.163 1.00 74.25 451 VAL A CA 1
ATOM 3631 C C . VAL A 1 451 ? -26.936 25.331 50.956 1.00 74.25 451 VAL A C 1
ATOM 3633 O O . VAL A 1 451 ? -26.986 25.265 52.182 1.00 74.25 451 VAL A O 1
ATOM 3636 N N . LYS A 1 452 ? -27.684 26.203 50.272 1.00 71.38 452 LYS A N 1
ATOM 3637 C CA . LYS A 1 452 ? -28.595 27.157 50.918 1.00 71.38 452 LYS A CA 1
ATOM 3638 C C . LYS A 1 452 ? -29.742 26.462 51.666 1.00 71.38 452 LYS A C 1
ATOM 3640 O O . LYS A 1 452 ? -30.126 26.916 52.743 1.00 71.38 452 LYS A O 1
ATOM 3645 N N . ASP A 1 453 ? -30.257 25.356 51.135 1.00 70.62 453 ASP A N 1
ATOM 3646 C CA . ASP A 1 453 ? -31.304 24.554 51.778 1.00 70.62 453 ASP A CA 1
ATOM 3647 C C . ASP A 1 453 ? -30.784 23.716 52.952 1.00 70.62 453 ASP A C 1
ATOM 3649 O O . ASP A 1 453 ? -31.529 23.477 53.903 1.00 70.62 453 ASP A O 1
ATOM 3653 N N . ALA A 1 454 ? -29.518 23.290 52.920 1.00 68.81 454 ALA A N 1
ATOM 3654 C CA . ALA A 1 454 ? -28.851 22.675 54.067 1.00 68.81 454 ALA A CA 1
ATOM 3655 C C . ALA A 1 454 ? -28.671 23.692 55.207 1.00 68.81 454 ALA A C 1
ATOM 3657 O O . ALA A 1 454 ? -29.123 23.441 56.319 1.00 68.81 454 ALA A O 1
ATOM 3658 N N . LEU A 1 455 ? -28.175 24.897 54.901 1.00 69.69 455 LEU A N 1
ATOM 3659 C CA . LEU A 1 455 ? -28.036 25.981 55.883 1.00 69.69 455 LEU A CA 1
ATOM 3660 C C . LEU A 1 455 ? -29.384 26.411 56.494 1.00 69.69 455 LEU A C 1
ATOM 3662 O O . LEU A 1 455 ? -29.453 26.763 57.669 1.00 69.69 455 LEU A O 1
ATOM 3666 N N . ARG A 1 456 ? -30.483 26.358 55.725 1.00 66.25 456 ARG A N 1
ATOM 3667 C CA . ARG A 1 456 ? -31.846 26.603 56.242 1.00 66.25 456 ARG A CA 1
ATOM 3668 C C . ARG A 1 456 ? -32.354 25.500 57.173 1.00 66.25 456 ARG A C 1
ATOM 3670 O O . ARG A 1 456 ? -33.184 25.795 58.033 1.00 66.25 456 ARG A O 1
ATOM 3677 N N . ARG A 1 457 ? -31.910 24.253 56.992 1.00 63.19 457 ARG A N 1
ATOM 3678 C CA . ARG A 1 457 ? -32.237 23.134 57.890 1.00 63.19 457 ARG A CA 1
ATOM 3679 C C . ARG A 1 457 ? -31.436 23.228 59.189 1.00 63.19 457 ARG A C 1
ATOM 3681 O O . ARG A 1 457 ? -32.050 23.179 60.250 1.00 63.19 457 ARG A O 1
ATOM 3688 N N . ASP A 1 458 ? -30.147 23.547 59.107 1.00 59.88 458 ASP A N 1
ATOM 3689 C CA . ASP A 1 458 ? -29.287 23.745 60.283 1.00 59.88 458 ASP A CA 1
ATOM 3690 C C . ASP A 1 458 ? -29.754 24.932 61.151 1.00 59.88 458 ASP A C 1
ATOM 3692 O O . ASP A 1 458 ? -29.792 24.846 62.378 1.00 59.88 458 ASP A O 1
ATOM 3696 N N . ALA A 1 459 ? -30.220 26.022 60.527 1.00 59.22 459 ALA A N 1
ATOM 3697 C CA . ALA A 1 459 ? -30.803 27.164 61.240 1.00 59.22 459 ALA A CA 1
ATOM 3698 C C . ALA A 1 459 ? -32.155 26.851 61.919 1.00 59.22 459 ALA A C 1
ATOM 3700 O O . ALA A 1 459 ? -32.534 27.531 62.872 1.00 59.22 459 ALA A O 1
ATOM 3701 N N . LYS A 1 460 ? -32.894 25.833 61.450 1.00 57.19 460 LYS A N 1
ATOM 3702 C CA . LYS A 1 460 ? -34.143 25.368 62.080 1.00 57.19 460 LYS A CA 1
ATOM 3703 C C . LYS A 1 460 ? -33.896 24.378 63.220 1.00 57.19 460 LYS A C 1
ATOM 3705 O O . LYS A 1 460 ? -34.701 24.342 64.144 1.00 57.19 460 LYS A O 1
ATOM 3710 N N . GLU A 1 461 ? -32.801 23.621 63.184 1.00 53.94 461 GLU A N 1
ATOM 3711 C CA . GLU A 1 461 ? -32.444 22.665 64.242 1.00 53.94 461 GLU A CA 1
ATOM 3712 C C . GLU A 1 461 ? -31.761 23.325 65.455 1.00 53.94 461 GLU A C 1
ATOM 3714 O O . GLU A 1 461 ? -31.844 22.792 66.558 1.00 53.94 461 GLU A O 1
ATOM 3719 N N . GLN A 1 462 ? -31.178 24.523 65.306 1.00 50.28 462 GLN A N 1
ATOM 3720 C CA . GLN A 1 462 ? -30.615 25.299 66.429 1.00 50.28 462 GLN A CA 1
ATOM 3721 C C . GLN A 1 462 ? -31.563 26.366 67.022 1.00 50.28 462 GLN A C 1
ATOM 3723 O O . GLN A 1 462 ? -31.211 27.041 67.987 1.00 50.28 462 GLN A O 1
ATOM 3728 N N . GLY A 1 463 ? -32.780 26.520 66.491 1.00 45.34 463 GLY A N 1
ATOM 3729 C CA . GLY A 1 463 ? -33.724 27.585 66.857 1.00 45.34 463 GLY A CA 1
ATOM 3730 C C . GLY A 1 463 ? -34.831 27.174 67.830 1.00 45.34 463 GLY A C 1
ATOM 3731 O O . GLY A 1 463 ? -35.996 27.479 67.588 1.00 45.34 463 GLY A O 1
ATOM 3732 N N . GLY A 1 464 ? -34.497 26.470 68.911 1.00 43.12 464 GLY A N 1
ATOM 3733 C CA . GLY A 1 464 ? -35.411 26.183 70.018 1.00 43.12 464 GLY A CA 1
ATOM 3734 C C . GLY A 1 464 ? -35.160 27.108 71.207 1.00 43.12 464 GLY A C 1
ATOM 3735 O O . GLY A 1 464 ? -34.519 26.693 72.165 1.00 43.12 464 GLY A O 1
ATOM 3736 N N . GLY A 1 465 ? -35.666 28.346 71.164 1.00 39.19 465 GLY A N 1
ATOM 3737 C CA . GLY A 1 465 ? -35.731 29.205 72.352 1.00 39.19 465 GLY A CA 1
ATOM 3738 C C . GLY A 1 465 ? -35.685 30.712 72.088 1.00 39.19 465 GLY A C 1
ATOM 3739 O O . GLY A 1 465 ? -34.674 31.233 71.640 1.00 39.19 465 GLY A O 1
ATOM 3740 N N . GLY A 1 466 ? -36.750 31.412 72.492 1.00 39.31 466 GLY A N 1
ATOM 3741 C CA . GLY A 1 466 ? -36.633 32.758 73.065 1.00 39.31 466 GLY A CA 1
ATOM 3742 C C . GLY A 1 466 ? -36.880 33.972 72.158 1.00 39.31 466 GLY A C 1
ATOM 3743 O O . GLY A 1 466 ? -35.991 34.424 71.458 1.00 39.31 466 GLY A O 1
ATOM 3744 N N . VAL A 1 467 ? -38.086 34.538 72.299 1.00 41.31 467 VAL A N 1
ATOM 3745 C CA . VAL A 1 467 ? -38.412 35.976 72.466 1.00 41.31 467 VAL A CA 1
ATOM 3746 C C . VAL A 1 467 ? -37.799 37.016 71.502 1.00 41.31 467 VAL A C 1
ATOM 3748 O O . VAL A 1 467 ? -36.636 37.374 71.597 1.00 41.31 467 VAL A O 1
ATOM 3751 N N . GLY A 1 468 ? -38.692 37.633 70.713 1.00 48.59 468 GLY A N 1
ATOM 3752 C CA . GLY A 1 468 ? -38.847 39.092 70.571 1.00 48.59 468 GLY A CA 1
ATOM 3753 C C . GLY A 1 468 ? -37.672 39.924 70.042 1.00 48.59 468 GLY A C 1
ATOM 3754 O O . GLY A 1 468 ? -36.793 40.319 70.797 1.00 48.59 468 GLY A O 1
ATOM 3755 N N . GLY A 1 469 ? -37.755 40.348 68.778 1.00 42.34 469 GLY A N 1
ATOM 3756 C CA . GLY A 1 469 ? -36.904 41.414 68.247 1.00 42.34 469 GLY A CA 1
ATOM 3757 C C . GLY A 1 469 ? -37.218 41.758 66.794 1.00 42.34 469 GLY A C 1
ATOM 3758 O O . GLY A 1 469 ? -37.034 40.942 65.901 1.00 42.34 469 GLY A O 1
ATOM 3759 N N . THR A 1 470 ? -37.713 42.975 66.584 1.00 52.09 470 THR A N 1
ATOM 3760 C CA . THR A 1 470 ? -37.900 43.709 65.320 1.00 52.09 470 THR A CA 1
ATOM 3761 C C . THR A 1 470 ? -36.869 43.402 64.223 1.00 52.09 470 THR A C 1
ATOM 3763 O O . THR A 1 470 ? -35.682 43.651 64.414 1.00 52.09 470 THR A O 1
ATOM 3766 N N . VAL A 1 471 ? -37.330 42.979 63.036 1.00 43.59 471 VAL A N 1
ATOM 3767 C CA . VAL A 1 471 ? -36.526 42.936 61.798 1.00 43.59 471 VAL A CA 1
ATOM 3768 C C . VAL A 1 471 ? -37.367 43.464 60.632 1.00 43.59 471 VAL A C 1
ATOM 3770 O O . VAL A 1 471 ? -38.158 42.739 60.040 1.00 43.59 471 VAL A O 1
ATOM 3773 N N . THR A 1 472 ? -37.194 44.741 60.299 1.00 46.09 472 THR A N 1
ATOM 3774 C CA . THR A 1 472 ? -37.780 45.398 59.114 1.00 46.09 472 THR A CA 1
ATOM 3775 C C . THR A 1 472 ? -36.721 45.757 58.062 1.00 46.09 472 THR A C 1
ATOM 3777 O O . THR A 1 472 ? -36.962 46.611 57.220 1.00 46.09 472 THR A O 1
ATOM 3780 N N . SER A 1 473 ? -35.546 45.110 58.069 1.00 49.09 473 SER A N 1
ATOM 3781 C CA . SER A 1 473 ? -34.419 45.498 57.196 1.00 49.09 473 SER A CA 1
ATOM 3782 C C . SER A 1 473 ? -33.988 44.463 56.147 1.00 49.09 473 SER A C 1
ATOM 3784 O O . SER A 1 473 ? -33.113 44.770 55.346 1.00 49.09 473 SER A O 1
ATOM 3786 N N . THR A 1 474 ? -34.560 43.255 56.110 1.00 47.25 474 THR A N 1
ATOM 3787 C CA . THR A 1 474 ? -34.132 42.183 55.180 1.00 47.25 474 THR A CA 1
ATOM 3788 C C . THR A 1 474 ? -35.120 41.871 54.055 1.00 47.25 474 THR A C 1
ATOM 3790 O O . THR A 1 474 ? -34.787 41.092 53.165 1.00 47.25 474 THR A O 1
ATOM 3793 N N . THR A 1 475 ? -36.306 42.484 54.038 1.00 45.97 475 THR A N 1
ATOM 3794 C CA . THR A 1 475 ? -37.296 42.280 52.963 1.00 45.97 475 THR A CA 1
ATOM 3795 C C . THR A 1 475 ? -36.928 43.025 51.675 1.00 45.97 475 THR A C 1
ATOM 3797 O O . THR A 1 475 ? -37.110 42.477 50.589 1.00 45.97 475 THR A O 1
ATOM 3800 N N . CYS A 1 476 ? -36.296 44.201 51.778 1.00 44.09 476 CYS A N 1
ATOM 3801 C CA . CYS A 1 476 ? -35.897 45.022 50.626 1.00 44.09 476 CYS A CA 1
ATOM 3802 C C . CYS A 1 476 ? -34.838 44.335 49.733 1.00 44.09 476 CYS A C 1
ATOM 3804 O O . CYS A 1 476 ? -34.975 44.319 48.508 1.00 44.09 476 CYS A O 1
ATOM 3806 N N . ASP A 1 477 ? -33.835 43.681 50.333 1.00 49.06 477 ASP A N 1
ATOM 3807 C CA . ASP A 1 477 ? -32.785 42.961 49.591 1.00 49.06 477 ASP A CA 1
ATOM 3808 C C . ASP A 1 477 ? -33.307 41.682 48.930 1.00 49.06 477 ASP A C 1
ATOM 3810 O O . ASP A 1 477 ? -32.853 41.288 47.851 1.00 49.06 477 ASP A O 1
ATOM 3814 N N . THR A 1 478 ? -34.285 41.016 49.552 1.00 52.41 478 THR A N 1
ATOM 3815 C CA . THR A 1 478 ? -34.924 39.846 48.945 1.00 52.41 478 THR A CA 1
ATOM 3816 C C . THR A 1 478 ? -35.832 40.229 47.787 1.00 52.41 478 THR A C 1
ATOM 3818 O O . THR A 1 478 ? -35.832 39.511 46.792 1.00 52.41 478 THR A O 1
ATOM 3821 N N . GLU A 1 479 ? -36.533 41.361 47.871 1.00 49.12 479 GLU A N 1
ATOM 3822 C CA . GLU A 1 479 ? -37.379 41.879 46.791 1.00 49.12 479 GLU A CA 1
ATOM 3823 C C . GLU A 1 479 ? -36.540 42.333 45.591 1.00 49.12 479 GLU A C 1
ATOM 3825 O O . GLU A 1 479 ? -36.815 41.901 44.476 1.00 49.12 479 GLU A O 1
ATOM 3830 N N . HIS A 1 480 ? -35.436 43.061 45.801 1.00 55.78 480 HIS A N 1
ATOM 3831 C CA . HIS A 1 480 ? -34.528 43.456 44.711 1.00 55.78 480 HIS A CA 1
ATOM 3832 C C . HIS A 1 480 ? -33.868 42.253 44.027 1.00 55.78 480 HIS A C 1
ATOM 3834 O O . HIS A 1 480 ? -33.672 42.236 42.809 1.00 55.78 480 HIS A O 1
ATOM 3840 N N . ARG A 1 481 ? -33.549 41.206 44.796 1.00 49.06 481 ARG A N 1
ATOM 3841 C CA . ARG A 1 481 ? -32.996 39.963 44.249 1.00 49.06 481 ARG A CA 1
ATOM 3842 C C . ARG A 1 481 ? -34.054 39.139 43.509 1.00 49.06 481 ARG A C 1
ATOM 3844 O O . ARG A 1 481 ? -33.721 38.479 42.529 1.00 49.06 481 ARG A O 1
ATOM 3851 N N . PHE A 1 482 ? -35.315 39.197 43.936 1.00 53.38 482 PHE A N 1
ATOM 3852 C CA . PHE A 1 482 ? -36.437 38.569 43.235 1.00 53.38 482 PHE A CA 1
ATOM 3853 C C . PHE A 1 482 ? -36.763 39.304 41.927 1.00 53.38 482 PHE A C 1
ATOM 3855 O O . PHE A 1 482 ? -36.934 38.670 40.890 1.00 53.38 482 PHE A O 1
ATOM 3862 N N . GLU A 1 483 ? -36.737 40.636 41.948 1.00 60.03 483 GLU A N 1
ATOM 3863 C CA . GLU A 1 483 ? -36.862 41.508 40.775 1.00 60.03 483 GLU A CA 1
ATOM 3864 C C . GLU A 1 483 ? -35.750 41.226 39.744 1.00 60.03 483 GLU A C 1
ATOM 3866 O O . GLU A 1 483 ? -36.008 41.150 38.542 1.00 60.03 483 GLU A O 1
ATOM 3871 N N . GLY A 1 484 ? -34.512 41.007 40.206 1.00 58.72 484 GLY A N 1
ATOM 3872 C CA . GLY A 1 484 ? -33.383 40.606 39.360 1.00 58.72 484 GLY A CA 1
ATOM 3873 C C . GLY A 1 484 ? -33.594 39.248 38.684 1.00 58.72 484 GLY A C 1
ATOM 3874 O O . GLY A 1 484 ? -33.387 39.125 37.479 1.00 58.72 484 GLY A O 1
ATOM 3875 N N . LEU A 1 485 ? -34.092 38.256 39.429 1.00 58.62 485 LEU A N 1
ATOM 3876 C CA . LEU A 1 485 ? -34.404 36.925 38.893 1.00 58.62 485 LEU A CA 1
ATOM 3877 C C . LEU A 1 485 ? -35.572 36.948 37.897 1.00 58.62 485 LEU A C 1
ATOM 3879 O O . LEU A 1 485 ? -35.564 36.193 36.927 1.00 58.62 485 LEU A O 1
ATOM 3883 N N . ILE A 1 486 ? -36.561 37.824 38.098 1.00 62.81 486 ILE A N 1
ATOM 3884 C CA . ILE A 1 486 ? -37.662 38.028 37.145 1.00 62.81 486 ILE A CA 1
ATOM 3885 C C . ILE A 1 486 ? -37.130 38.627 35.838 1.00 62.81 486 ILE A C 1
ATOM 3887 O O . ILE A 1 486 ? -37.455 38.124 34.764 1.00 62.81 486 ILE A O 1
ATOM 3891 N N . LYS A 1 487 ? -36.260 39.641 35.915 1.00 74.81 487 LYS A N 1
ATOM 3892 C CA . LYS A 1 487 ? -35.630 40.248 34.730 1.00 74.81 487 LYS A CA 1
ATOM 3893 C C . LYS A 1 487 ? -34.750 39.256 33.972 1.00 74.81 487 LYS A C 1
ATOM 3895 O O . LYS A 1 487 ? -34.754 39.257 32.744 1.00 74.81 487 LYS A O 1
ATOM 3900 N N . GLU A 1 488 ? -34.030 38.397 34.687 1.00 67.50 488 GLU A N 1
ATOM 3901 C CA . GLU A 1 488 ? -33.183 37.361 34.095 1.00 67.50 488 GLU A CA 1
ATOM 3902 C C . GLU A 1 488 ? -34.014 36.248 33.435 1.00 67.50 488 GLU A C 1
ATOM 3904 O O . GLU A 1 488 ? -33.745 35.867 32.296 1.00 67.50 488 GLU A O 1
ATOM 3909 N N . ARG A 1 489 ? -35.100 35.800 34.081 1.00 77.81 489 ARG A N 1
ATOM 3910 C CA . ARG A 1 489 ? -36.083 34.892 33.469 1.00 77.81 489 ARG A CA 1
ATOM 3911 C C . ARG A 1 489 ? -36.657 35.487 32.183 1.00 77.81 489 ARG A C 1
ATOM 3913 O O . ARG A 1 489 ? -36.693 34.806 31.162 1.00 77.81 489 ARG A O 1
ATOM 3920 N N . ASP A 1 490 ? -37.084 36.745 32.220 1.00 71.56 490 ASP A N 1
ATOM 3921 C CA . ASP A 1 490 ? -37.691 37.413 31.066 1.00 71.56 490 ASP A CA 1
ATOM 3922 C C . ASP A 1 490 ? -36.679 37.634 29.934 1.00 71.56 490 ASP A C 1
ATOM 3924 O O . ASP A 1 490 ? -37.041 37.567 28.758 1.00 71.56 490 ASP A O 1
ATOM 3928 N N . HIS A 1 491 ? -35.403 37.846 30.270 1.00 75.06 491 HIS A N 1
ATOM 3929 C CA . HIS A 1 491 ? -34.309 37.890 29.305 1.00 75.06 491 HIS A CA 1
ATOM 3930 C C . HIS A 1 491 ? -34.134 36.541 28.596 1.00 75.06 491 HIS A C 1
ATOM 3932 O O . HIS A 1 491 ? -34.205 36.494 27.369 1.00 75.06 491 HIS A O 1
ATOM 3938 N N . TYR A 1 492 ? -34.011 35.436 29.337 1.00 71.62 492 TYR A N 1
ATOM 3939 C CA . TYR A 1 492 ? -33.870 34.109 28.727 1.00 71.62 492 TYR A CA 1
ATOM 3940 C C . TYR A 1 492 ? -35.119 33.662 27.968 1.00 71.62 492 TYR A C 1
ATOM 3942 O O . TYR A 1 492 ? -35.014 32.965 26.962 1.00 71.62 492 TYR A O 1
ATOM 3950 N N . GLN A 1 493 ? -36.304 34.092 28.396 1.00 72.75 493 GLN A N 1
ATOM 3951 C CA . GLN A 1 493 ? -37.543 33.803 27.684 1.00 72.75 493 GLN A CA 1
ATOM 3952 C C . GLN A 1 493 ? -37.638 34.575 26.359 1.00 72.75 493 GLN A C 1
ATOM 3954 O O . GLN A 1 493 ? -38.122 34.024 25.369 1.00 72.75 493 GLN A O 1
ATOM 3959 N N . LYS A 1 494 ? -37.114 35.807 26.303 1.00 79.75 494 LYS A N 1
ATOM 3960 C CA . LYS A 1 494 ? -36.954 36.562 25.050 1.00 79.75 494 LYS A CA 1
ATOM 3961 C C . LYS A 1 494 ? -35.892 35.955 24.136 1.00 79.75 494 LYS A C 1
ATOM 3963 O O . LYS A 1 494 ? -36.150 35.837 22.945 1.00 79.75 494 LYS A O 1
ATOM 3968 N N . GLU A 1 495 ? -34.749 35.530 24.672 1.00 74.12 495 GLU A N 1
ATOM 3969 C CA . GLU A 1 495 ? -33.707 34.842 23.894 1.00 74.12 495 GLU A CA 1
ATOM 3970 C C . GLU A 1 495 ? -34.218 33.509 23.332 1.00 74.12 495 GLU A C 1
ATOM 3972 O O . GLU A 1 495 ? -34.010 33.203 22.161 1.00 74.12 495 GLU A O 1
ATOM 3977 N N . TYR A 1 496 ? -34.971 32.742 24.124 1.00 69.69 496 TYR A N 1
ATOM 3978 C CA . TYR A 1 496 ? -35.615 31.517 23.658 1.00 69.69 496 TYR A CA 1
ATOM 3979 C C . TYR A 1 496 ? -36.626 31.799 22.542 1.00 69.69 496 TYR A C 1
ATOM 3981 O O . TYR A 1 496 ? -36.586 31.143 21.504 1.00 69.69 496 TYR A O 1
ATOM 3989 N N . ALA A 1 497 ? -37.488 32.807 22.712 1.00 72.25 497 ALA A N 1
ATOM 3990 C CA . ALA A 1 497 ? -38.424 33.223 21.671 1.00 72.25 497 ALA A CA 1
ATOM 3991 C C . ALA A 1 497 ? -37.695 33.686 20.398 1.00 72.25 497 ALA A C 1
ATOM 3993 O O . ALA A 1 497 ? -38.092 33.305 19.305 1.00 72.25 497 ALA A O 1
ATOM 3994 N N . PHE A 1 498 ? -36.588 34.421 20.528 1.00 79.62 498 PHE A N 1
ATOM 3995 C CA . PHE A 1 498 ? -35.749 34.851 19.407 1.00 79.62 498 PHE A CA 1
ATOM 3996 C C . PHE A 1 498 ? -35.086 33.676 18.675 1.00 79.62 498 PHE A C 1
ATOM 3998 O O . PHE A 1 498 ? -35.011 33.673 17.447 1.00 79.62 498 PHE A O 1
ATOM 4005 N N . ILE A 1 499 ? -34.630 32.655 19.403 1.00 69.38 499 ILE A N 1
ATOM 4006 C CA . ILE A 1 499 ? -34.071 31.429 18.818 1.00 69.38 499 ILE A CA 1
ATOM 4007 C C . ILE A 1 499 ? -35.162 30.627 18.103 1.00 69.38 499 ILE A C 1
ATOM 4009 O O . ILE A 1 499 ? -34.926 30.139 17.000 1.00 69.38 499 ILE A O 1
ATOM 4013 N N . VAL A 1 500 ? -36.360 30.518 18.682 1.00 72.19 500 VAL A N 1
ATOM 4014 C CA . VAL A 1 500 ? -37.509 29.846 18.056 1.00 72.19 500 VAL A CA 1
ATOM 4015 C C . VAL A 1 500 ? -37.977 30.596 16.806 1.00 72.19 500 VAL A C 1
ATOM 4017 O O . VAL A 1 500 ? -38.197 29.964 15.774 1.00 72.19 500 VAL A O 1
ATOM 4020 N N . ASP A 1 501 ? -38.046 31.927 16.842 1.00 71.88 501 ASP A N 1
ATOM 4021 C CA . ASP A 1 501 ? -38.334 32.758 15.666 1.00 71.88 501 ASP A CA 1
ATOM 4022 C C . ASP A 1 501 ? -37.248 32.601 14.598 1.00 71.88 501 ASP A C 1
ATOM 4024 O O . ASP A 1 501 ? -37.555 32.458 13.419 1.00 71.88 501 ASP A O 1
ATOM 4028 N N . LYS A 1 502 ? -35.966 32.526 14.980 1.00 70.44 502 LYS A N 1
ATOM 4029 C CA . LYS A 1 502 ? -34.889 32.227 14.025 1.00 70.44 502 LYS A CA 1
ATOM 4030 C C . LYS A 1 502 ? -34.993 30.826 13.437 1.00 70.44 502 LYS A C 1
ATOM 4032 O O . LYS A 1 502 ? -34.741 30.674 12.249 1.00 70.44 502 LYS A O 1
ATOM 4037 N N . LEU A 1 503 ? -35.364 29.822 14.226 1.00 59.69 503 LEU A N 1
ATOM 4038 C CA . LEU A 1 503 ? -35.542 28.446 13.758 1.00 59.69 503 LEU A CA 1
ATOM 4039 C C . LEU A 1 503 ? -36.766 28.296 12.846 1.00 59.69 503 LEU A C 1
ATOM 4041 O O . LEU A 1 503 ? -36.726 27.505 11.908 1.00 59.69 503 LEU A O 1
ATOM 4045 N N . THR A 1 504 ? -37.827 29.066 13.084 1.00 65.81 504 THR A N 1
ATOM 4046 C CA . THR A 1 504 ? -39.037 29.087 12.243 1.00 65.81 504 THR A CA 1
ATOM 4047 C C . THR A 1 504 ? -38.892 29.984 11.010 1.00 65.81 504 THR A C 1
ATOM 4049 O O . THR A 1 504 ? -39.533 29.720 9.994 1.00 65.81 504 THR A O 1
ATOM 4052 N N . ALA A 1 505 ? -38.013 30.993 11.054 1.00 60.62 505 ALA A N 1
ATOM 4053 C CA . ALA A 1 505 ? -37.647 31.841 9.918 1.00 60.62 505 ALA A CA 1
ATOM 4054 C C . ALA A 1 505 ? -36.603 31.210 8.980 1.00 60.62 505 ALA A C 1
ATOM 4056 O O . ALA A 1 505 ? -36.383 31.734 7.886 1.00 60.62 505 ALA A O 1
ATOM 4057 N N . ILE A 1 506 ? -35.971 30.090 9.363 1.00 52.31 506 ILE A N 1
ATOM 4058 C CA . ILE A 1 506 ? -35.254 29.238 8.407 1.00 52.31 506 ILE A CA 1
ATOM 4059 C C . ILE A 1 506 ? -36.315 28.715 7.437 1.00 52.31 506 ILE A C 1
ATOM 4061 O O . ILE A 1 506 ? -37.202 27.971 7.862 1.00 52.31 506 ILE A O 1
ATOM 4065 N N . PRO A 1 507 ? -36.260 29.068 6.138 1.00 43.28 507 PRO A N 1
ATOM 4066 C CA . PRO A 1 507 ? -37.150 28.462 5.175 1.00 43.28 507 PRO A CA 1
ATOM 4067 C C . PRO A 1 507 ? -36.880 26.965 5.245 1.00 43.28 507 PRO A C 1
ATOM 4069 O O . PRO A 1 507 ? -35.779 26.518 4.915 1.00 43.28 507 PRO A O 1
ATOM 4072 N N . LEU A 1 508 ? -37.877 26.188 5.668 1.00 44.41 508 LEU A N 1
ATOM 4073 C CA . LEU A 1 508 ? -37.960 24.788 5.295 1.00 44.41 508 LEU A CA 1
ATOM 4074 C C . LEU A 1 508 ? -37.990 24.795 3.766 1.00 44.41 508 LEU A C 1
ATOM 4076 O O . LEU A 1 508 ? -39.053 24.822 3.147 1.00 44.41 508 LEU A O 1
ATOM 4080 N N . ARG A 1 509 ? -36.806 24.800 3.139 1.00 40.12 509 ARG A N 1
ATOM 4081 C CA . ARG A 1 509 ? -36.632 24.216 1.822 1.00 40.12 509 ARG A CA 1
ATOM 4082 C C . ARG A 1 509 ? -37.019 22.770 2.037 1.00 40.12 509 ARG A C 1
ATOM 4084 O O . ARG A 1 509 ? -36.210 21.932 2.425 1.00 40.12 509 ARG A O 1
ATOM 4091 N N . THR A 1 510 ? -38.307 22.513 1.848 1.00 38.41 510 THR A N 1
ATOM 4092 C CA . THR A 1 510 ? -38.809 21.230 1.418 1.00 38.41 510 THR A CA 1
ATOM 4093 C C . THR A 1 510 ? -37.859 20.803 0.313 1.00 38.41 510 THR A C 1
ATOM 4095 O O . THR A 1 510 ? -37.864 21.352 -0.789 1.00 38.41 510 THR A O 1
ATOM 4098 N N . HIS A 1 511 ? -36.949 19.892 0.654 1.00 36.31 511 HIS A N 1
ATOM 4099 C CA . HIS A 1 511 ? -36.159 19.159 -0.311 1.00 36.31 511 HIS A CA 1
ATOM 4100 C C . HIS A 1 511 ? -37.155 18.342 -1.136 1.00 36.31 511 HIS A C 1
ATOM 4102 O O . HIS A 1 511 ? -37.345 17.148 -0.948 1.00 36.31 511 HIS A O 1
ATOM 4108 N N . THR A 1 512 ? -37.787 19.012 -2.091 1.00 39.44 512 THR A N 1
ATOM 4109 C CA . THR A 1 512 ? -38.199 18.447 -3.366 1.00 39.44 512 THR A CA 1
ATOM 4110 C C . THR A 1 512 ? -36.934 18.316 -4.217 1.00 39.44 512 THR A C 1
ATOM 4112 O O . THR A 1 512 ? -36.815 18.858 -5.306 1.00 39.44 512 THR A O 1
ATOM 4115 N N . VAL A 1 513 ? -35.934 17.610 -3.681 1.00 36.00 513 VAL A N 1
ATOM 4116 C CA . VAL A 1 513 ? -34.819 17.089 -4.465 1.00 36.00 513 VAL A CA 1
ATOM 4117 C C . VAL A 1 513 ? -35.213 15.661 -4.805 1.00 36.00 513 VAL A C 1
ATOM 4119 O O . VAL A 1 513 ? -35.100 14.749 -3.993 1.00 36.00 513 VAL A O 1
ATOM 4122 N N . SER A 1 514 ? -35.810 15.542 -5.988 1.00 39.38 514 SER A N 1
ATOM 4123 C CA . SER A 1 514 ? -35.918 14.360 -6.840 1.00 39.38 514 SER A CA 1
ATOM 4124 C C . SER A 1 514 ? -35.717 13.006 -6.160 1.00 39.38 514 SER A C 1
ATOM 4126 O O . SER A 1 514 ? -34.648 12.399 -6.210 1.00 39.38 514 SER A O 1
ATOM 4128 N N . ARG A 1 515 ? -36.822 12.465 -5.643 1.00 37.78 515 ARG A N 1
ATOM 4129 C CA . ARG A 1 515 ? -36.959 11.056 -5.249 1.00 37.78 515 ARG A CA 1
ATOM 4130 C C . ARG A 1 515 ? -36.820 10.084 -6.441 1.00 37.78 515 ARG A C 1
ATOM 4132 O O . ARG A 1 515 ? -36.771 8.881 -6.227 1.00 37.78 515 ARG A O 1
ATOM 4139 N N . GLU A 1 516 ? -36.718 10.581 -7.676 1.00 38.19 516 GLU A N 1
ATOM 4140 C CA . GLU A 1 516 ? -36.600 9.767 -8.898 1.00 38.19 516 GLU A CA 1
ATOM 4141 C C . GLU A 1 516 ? -35.168 9.293 -9.212 1.00 38.19 516 GLU A C 1
ATOM 4143 O O . GLU A 1 516 ? -34.989 8.242 -9.825 1.00 38.19 516 GLU A O 1
ATOM 4148 N N . LEU A 1 517 ? -34.128 9.992 -8.745 1.00 46.16 517 LEU A N 1
ATOM 4149 C CA . LEU A 1 517 ? -32.730 9.628 -9.037 1.00 46.16 517 LEU A CA 1
ATOM 4150 C C . LEU A 1 517 ? -32.219 8.396 -8.256 1.00 46.16 517 LEU A C 1
ATOM 4152 O O . LEU A 1 517 ? -31.577 7.540 -8.870 1.00 46.16 517 LEU A O 1
ATOM 4156 N N . PRO A 1 518 ? -32.532 8.208 -6.955 1.00 43.59 518 PRO A N 1
ATOM 4157 C CA . PRO A 1 518 ? -32.142 6.991 -6.238 1.00 43.59 518 PRO A CA 1
ATOM 4158 C C . PRO A 1 518 ? -32.941 5.760 -6.687 1.00 43.59 518 PRO A C 1
ATOM 4160 O O . PRO A 1 518 ? -32.434 4.644 -6.620 1.00 43.59 518 PRO A O 1
ATOM 4163 N N . LEU A 1 519 ? -34.179 5.956 -7.164 1.00 44.47 519 LEU A N 1
ATOM 4164 C CA . LEU A 1 519 ? -35.029 4.881 -7.681 1.00 44.47 519 LEU A CA 1
ATOM 4165 C C . LEU A 1 519 ? -34.570 4.399 -9.059 1.00 44.47 519 LEU A C 1
ATOM 4167 O O . LEU A 1 519 ? -34.576 3.196 -9.289 1.00 44.47 519 LEU A O 1
ATOM 4171 N N . ASN A 1 520 ? -34.098 5.289 -9.939 1.00 49.66 520 ASN A N 1
ATOM 4172 C CA . ASN A 1 520 ? -33.523 4.882 -11.224 1.00 49.66 520 ASN A CA 1
ATOM 4173 C C . ASN A 1 520 ? -32.181 4.163 -11.062 1.00 49.66 520 ASN A C 1
ATOM 4175 O O . ASN A 1 520 ? -31.952 3.170 -11.742 1.00 49.66 520 ASN A O 1
ATOM 4179 N N . ASN A 1 521 ? -31.330 4.584 -10.121 1.00 52.09 521 ASN A N 1
ATOM 4180 C CA . ASN A 1 521 ? -30.096 3.850 -9.831 1.00 52.09 521 ASN A CA 1
ATOM 4181 C C . ASN A 1 521 ? -30.381 2.482 -9.199 1.00 52.09 521 ASN A C 1
ATOM 4183 O O . ASN A 1 521 ? -29.748 1.503 -9.577 1.00 52.09 521 ASN A O 1
ATOM 4187 N N . LEU A 1 522 ? -31.370 2.375 -8.306 1.00 54.00 522 LEU A N 1
ATOM 4188 C CA . LEU A 1 522 ? -31.785 1.085 -7.752 1.00 54.00 522 LEU A CA 1
ATOM 4189 C C . LEU A 1 522 ? -32.456 0.191 -8.809 1.00 54.00 522 LEU A C 1
ATOM 4191 O O . LEU A 1 522 ? -32.197 -1.005 -8.835 1.00 54.00 522 LEU A O 1
ATOM 4195 N N . SER A 1 523 ? -33.267 0.760 -9.703 1.00 61.50 523 SER A N 1
ATOM 4196 C CA . SER A 1 523 ? -33.899 0.048 -10.822 1.00 61.50 523 SER A CA 1
ATOM 4197 C C . SER A 1 523 ? -32.862 -0.457 -11.827 1.00 61.50 523 SER A C 1
ATOM 4199 O O . SER A 1 523 ? -32.906 -1.618 -12.220 1.00 61.50 523 SER A O 1
ATOM 4201 N N . ASN A 1 524 ? -31.864 0.364 -12.166 1.00 60.12 524 ASN A N 1
ATOM 4202 C CA . ASN A 1 524 ? -30.755 -0.033 -13.032 1.00 60.12 524 ASN A CA 1
ATOM 4203 C C . ASN A 1 524 ? -29.894 -1.120 -12.380 1.00 60.12 524 ASN A C 1
ATOM 4205 O O . ASN A 1 524 ? -29.576 -2.098 -13.040 1.00 60.12 524 ASN A O 1
ATOM 4209 N N . LEU A 1 525 ? -29.595 -1.012 -11.081 1.00 59.81 525 LEU A N 1
ATOM 4210 C CA . LEU A 1 525 ? -28.868 -2.052 -10.341 1.00 59.81 525 LEU A CA 1
ATOM 4211 C C . LEU A 1 525 ? -29.673 -3.356 -10.214 1.00 59.81 525 LEU A C 1
ATOM 4213 O O . LEU A 1 525 ? -29.095 -4.439 -10.232 1.00 59.81 525 LEU A O 1
ATOM 4217 N N . ILE A 1 526 ? -31.003 -3.275 -10.103 1.00 65.81 526 ILE A N 1
ATOM 4218 C CA . ILE A 1 526 ? -31.900 -4.439 -10.121 1.00 65.81 526 ILE A CA 1
ATOM 4219 C C . ILE A 1 526 ? -31.905 -5.093 -11.507 1.00 65.81 526 ILE A C 1
ATOM 4221 O O . ILE A 1 526 ? -31.771 -6.311 -11.592 1.00 65.81 526 ILE A O 1
ATOM 4225 N N . LEU A 1 527 ? -31.993 -4.305 -12.581 1.00 68.69 527 LEU A N 1
ATOM 4226 C CA . LEU A 1 527 ? -31.929 -4.809 -13.954 1.00 68.69 527 LEU A CA 1
ATOM 4227 C C . LEU A 1 527 ? -30.571 -5.443 -14.265 1.00 68.69 527 LEU A C 1
ATOM 4229 O O . LEU A 1 527 ? -30.536 -6.511 -14.869 1.00 68.69 527 LEU A O 1
ATOM 4233 N N . GLU A 1 528 ? -29.476 -4.834 -13.807 1.00 64.19 528 GLU A N 1
ATOM 4234 C CA . GLU A 1 528 ? -28.119 -5.350 -13.993 1.00 64.19 528 GLU A CA 1
ATOM 4235 C C . GLU A 1 528 ? -27.913 -6.655 -13.209 1.00 64.19 528 GLU A C 1
ATOM 4237 O O . GLU A 1 528 ? -27.424 -7.644 -13.753 1.00 64.19 528 GLU A O 1
ATOM 4242 N N . ARG A 1 529 ? -28.387 -6.717 -11.956 1.00 79.94 529 ARG A N 1
ATOM 4243 C CA . ARG A 1 529 ? -28.417 -7.957 -11.165 1.00 79.94 529 ARG A CA 1
ATOM 4244 C C . ARG A 1 529 ? -29.220 -9.053 -11.871 1.00 79.94 529 ARG A C 1
ATOM 4246 O O . ARG A 1 529 ? -28.744 -10.180 -11.959 1.00 79.94 529 ARG A O 1
ATOM 4253 N N . ASP A 1 530 ? -30.411 -8.741 -12.375 1.00 74.94 530 ASP A N 1
ATOM 4254 C CA . ASP A 1 530 ? -31.280 -9.716 -13.047 1.00 74.94 530 ASP A CA 1
ATOM 4255 C C . ASP A 1 530 ? -30.718 -10.141 -14.417 1.00 74.94 530 ASP A C 1
ATOM 4257 O O . ASP A 1 530 ? -30.985 -11.239 -14.909 1.00 74.94 530 ASP A O 1
ATOM 4261 N N . GLU A 1 531 ? -29.912 -9.295 -15.057 1.00 72.81 531 GLU A N 1
ATOM 4262 C CA . GLU A 1 531 ? -29.148 -9.644 -16.251 1.00 72.81 531 GLU A CA 1
ATOM 4263 C C . GLU A 1 531 ? -27.987 -10.592 -15.928 1.00 72.81 531 GLU A C 1
ATOM 4265 O O . GLU A 1 531 ? -27.872 -11.635 -16.575 1.00 72.81 531 GLU A O 1
ATOM 4270 N N . TYR A 1 532 ? -27.198 -10.323 -14.882 1.00 65.12 532 TYR A N 1
ATOM 4271 C CA . TYR A 1 532 ? -26.145 -11.244 -14.434 1.00 65.12 532 TYR A CA 1
ATOM 4272 C C . TYR A 1 532 ? -26.707 -12.583 -13.948 1.00 65.12 532 TYR A C 1
ATOM 4274 O O . TYR A 1 532 ? -26.132 -13.632 -14.238 1.00 65.12 532 TYR A O 1
ATOM 4282 N N . GLN A 1 533 ? -27.859 -12.568 -13.276 1.00 63.34 533 GLN A N 1
ATOM 4283 C CA . GLN A 1 533 ? -28.571 -13.777 -12.866 1.00 63.34 533 GLN A CA 1
ATOM 4284 C C . GLN A 1 533 ? -28.958 -14.622 -14.094 1.00 63.34 533 GLN A C 1
ATOM 4286 O O . GLN A 1 533 ? -28.620 -15.803 -14.158 1.00 63.34 533 GLN A O 1
ATOM 4291 N N . ARG A 1 534 ? -29.562 -14.007 -15.124 1.00 76.88 534 ARG A N 1
ATOM 4292 C CA . ARG A 1 534 ? -29.923 -14.693 -16.380 1.00 76.88 534 ARG A CA 1
ATOM 4293 C C . ARG A 1 534 ? -28.708 -15.201 -17.154 1.00 76.88 534 ARG A C 1
ATOM 4295 O O . ARG A 1 534 ? -28.767 -16.276 -17.746 1.00 76.88 534 ARG A O 1
ATOM 4302 N N . GLN A 1 535 ? -27.602 -14.457 -17.157 1.00 66.31 535 GLN A N 1
ATOM 4303 C CA . GLN A 1 535 ? -26.353 -14.911 -17.776 1.00 66.31 535 GLN A CA 1
ATOM 4304 C C . GLN A 1 535 ? -25.757 -16.109 -17.024 1.00 66.31 535 GLN A C 1
ATOM 4306 O O . GLN A 1 535 ? -25.323 -17.064 -17.665 1.00 66.31 535 GLN A O 1
ATOM 4311 N N . SER A 1 536 ? -25.795 -16.104 -15.689 1.00 59.38 536 SER A N 1
ATOM 4312 C CA . SER A 1 536 ? -25.359 -17.235 -14.862 1.00 59.38 536 SER A CA 1
ATOM 4313 C C . SER A 1 536 ? -26.222 -18.476 -15.098 1.00 59.38 536 SER A C 1
ATOM 4315 O O . SER A 1 536 ? -25.687 -19.561 -15.311 1.00 59.38 536 SER A O 1
ATOM 4317 N N . GLU A 1 537 ? -27.546 -18.323 -15.130 1.00 68.31 537 GLU A N 1
ATOM 4318 C CA . GLU A 1 537 ? -28.486 -19.417 -15.407 1.00 68.31 537 GLU A CA 1
ATOM 4319 C C . GLU A 1 537 ? -28.324 -19.965 -16.834 1.00 68.31 537 GLU A C 1
ATOM 4321 O O . GLU A 1 537 ? -28.358 -21.176 -17.039 1.00 68.31 537 GLU A O 1
ATOM 4326 N N . SER A 1 538 ? -28.064 -19.100 -17.820 1.00 69.19 538 SER A N 1
ATOM 4327 C CA . SER A 1 538 ? -27.758 -19.504 -19.199 1.00 69.19 538 SER A CA 1
ATOM 4328 C C . SER A 1 538 ? -26.442 -20.284 -19.291 1.00 69.19 538 SER A C 1
ATOM 4330 O O . SER A 1 538 ? -26.384 -21.338 -19.925 1.00 69.19 538 SER A O 1
ATOM 4332 N N . LEU A 1 539 ? -25.387 -19.826 -18.607 1.00 60.00 539 LEU A N 1
ATOM 4333 C CA . LEU A 1 539 ? -24.105 -20.537 -18.545 1.00 60.00 539 LEU A CA 1
ATOM 4334 C C . LEU A 1 539 ? -24.236 -21.890 -17.836 1.00 60.00 539 LEU A C 1
ATOM 4336 O O . LEU A 1 539 ? -23.622 -22.866 -18.272 1.00 60.00 539 LEU A O 1
ATOM 4340 N N . GLN A 1 540 ? -25.071 -21.969 -16.799 1.00 61.28 540 GLN A N 1
ATOM 4341 C CA . GLN A 1 540 ? -25.366 -23.214 -16.098 1.00 61.28 540 GLN A CA 1
ATOM 4342 C C . GLN A 1 540 ? -26.171 -24.181 -16.980 1.00 61.28 540 GLN A C 1
ATOM 4344 O O . GLN A 1 540 ? -25.785 -25.337 -17.112 1.00 61.28 540 GLN A O 1
ATOM 4349 N N . HIS A 1 541 ? -27.173 -23.701 -17.721 1.00 64.31 541 HIS A N 1
ATOM 4350 C CA . HIS A 1 541 ? -27.885 -24.512 -18.715 1.00 64.31 541 HIS A CA 1
ATOM 4351 C C . HIS A 1 541 ? -26.984 -25.000 -19.859 1.00 64.31 541 HIS A C 1
ATOM 4353 O O . HIS A 1 541 ? -27.157 -26.116 -20.344 1.00 64.31 541 HIS A O 1
ATOM 4359 N N . VAL A 1 542 ? -26.014 -24.197 -20.309 1.00 64.94 542 VAL A N 1
ATOM 4360 C CA . VAL A 1 542 ? -25.035 -24.617 -21.330 1.00 64.94 542 VAL A CA 1
ATOM 4361 C C . VAL A 1 542 ? -24.067 -25.665 -20.771 1.00 64.94 542 VAL A C 1
ATOM 4363 O O . VAL A 1 542 ? -23.696 -26.593 -21.492 1.00 64.94 542 VAL A O 1
ATOM 4366 N N . SER A 1 543 ? -23.682 -25.544 -19.498 1.00 61.53 543 SER A N 1
ATOM 4367 C CA . SER A 1 543 ? -22.925 -26.555 -18.748 1.00 61.53 543 SER A CA 1
ATOM 4368 C C . SER A 1 543 ? -23.691 -27.878 -18.671 1.00 61.53 543 SER A C 1
ATOM 4370 O O . SER A 1 543 ? -23.162 -28.921 -19.060 1.00 61.53 543 SER A O 1
ATOM 4372 N N . ASP A 1 544 ? -24.954 -27.819 -18.257 1.00 65.62 544 ASP A N 1
ATOM 4373 C CA . ASP A 1 544 ? -25.788 -28.997 -18.029 1.00 65.62 544 ASP A CA 1
ATOM 4374 C C . ASP A 1 544 ? -26.154 -29.673 -19.358 1.00 65.62 544 ASP A C 1
ATOM 4376 O O . ASP A 1 544 ? -25.980 -30.880 -19.503 1.00 65.62 544 ASP A O 1
ATOM 4380 N N . ASN A 1 545 ? -26.481 -28.897 -20.399 1.00 66.56 545 ASN A N 1
ATOM 4381 C CA . ASN A 1 545 ? -26.690 -29.428 -21.748 1.00 66.56 545 ASN A CA 1
ATOM 4382 C C . ASN A 1 545 ? -25.413 -30.048 -22.335 1.00 66.56 545 ASN A C 1
ATOM 4384 O O . ASN A 1 545 ? -25.490 -31.054 -23.041 1.00 66.56 545 ASN A O 1
ATOM 4388 N N . ARG A 1 546 ? -24.225 -29.483 -22.068 1.00 63.00 546 ARG A N 1
ATOM 4389 C CA . ARG A 1 546 ? -22.954 -30.109 -22.472 1.00 63.00 546 ARG A CA 1
ATOM 4390 C C . ARG A 1 546 ? -22.730 -31.425 -21.737 1.00 63.00 546 ARG A C 1
ATOM 4392 O O . ARG A 1 546 ? -22.328 -32.392 -22.379 1.00 63.00 546 ARG A O 1
ATOM 4399 N N . SER A 1 547 ? -23.014 -31.472 -20.438 1.00 65.31 547 SER A N 1
ATOM 4400 C CA . SER A 1 547 ? -22.941 -32.697 -19.639 1.00 65.31 547 SER A CA 1
ATOM 4401 C C . SER A 1 547 ? -23.891 -33.772 -20.179 1.00 65.31 547 SER A C 1
ATOM 4403 O O . SER A 1 547 ? -23.465 -34.898 -20.433 1.00 65.31 547 SER A O 1
ATOM 4405 N N . ASP A 1 548 ? -25.139 -33.409 -20.480 1.00 68.44 548 ASP A N 1
ATOM 4406 C CA . ASP A 1 548 ? -26.150 -34.327 -21.012 1.00 68.44 548 ASP A CA 1
ATOM 4407 C C . ASP A 1 548 ? -25.834 -34.796 -22.436 1.00 68.44 548 ASP A C 1
ATOM 4409 O O . ASP A 1 548 ? -26.030 -35.969 -22.762 1.00 68.44 548 ASP A O 1
ATOM 4413 N N . THR A 1 549 ? -25.277 -33.922 -23.280 1.00 71.81 549 THR A N 1
ATOM 4414 C CA . THR A 1 549 ? -24.844 -34.288 -24.639 1.00 71.81 549 THR A CA 1
ATOM 4415 C C . THR A 1 549 ? -23.683 -35.282 -24.586 1.00 71.81 549 THR A C 1
ATOM 4417 O O . THR A 1 549 ? -23.720 -36.311 -25.264 1.00 71.81 549 THR A O 1
ATOM 4420 N N . VAL A 1 550 ? -22.691 -35.030 -23.724 1.00 68.94 550 VAL A N 1
ATOM 4421 C CA . VAL A 1 550 ? -21.557 -35.942 -23.498 1.00 68.94 550 VAL A CA 1
ATOM 4422 C C . VAL A 1 550 ? -22.038 -37.269 -22.906 1.00 68.94 550 VAL A C 1
ATOM 4424 O O . VAL A 1 550 ? -21.575 -38.337 -23.314 1.00 68.94 550 VAL A O 1
ATOM 4427 N N . HIS A 1 551 ? -23.009 -37.237 -21.991 1.00 71.06 551 HIS A N 1
ATOM 4428 C CA . HIS A 1 551 ? -23.578 -38.446 -21.407 1.00 71.06 551 HIS A CA 1
ATOM 4429 C C . HIS A 1 551 ? -24.377 -39.269 -22.434 1.00 71.06 551 HIS A C 1
ATOM 4431 O O . HIS A 1 551 ? -24.239 -40.496 -22.478 1.00 71.06 551 HIS A O 1
ATOM 4437 N N . CYS A 1 552 ? -25.142 -38.618 -23.316 1.00 73.88 552 CYS A N 1
ATOM 4438 C CA . CYS A 1 552 ? -25.859 -39.271 -24.413 1.00 73.88 552 CYS A CA 1
ATOM 4439 C C . CYS A 1 552 ? -24.908 -39.890 -25.450 1.00 73.88 552 CYS A C 1
ATOM 4441 O O . CYS A 1 552 ? -25.146 -41.015 -25.894 1.00 73.88 552 CYS A O 1
ATOM 4443 N N . GLU A 1 553 ? -23.815 -39.208 -25.809 1.00 73.38 553 GLU A N 1
ATOM 4444 C CA . GLU A 1 553 ? -22.791 -39.761 -26.706 1.00 73.38 553 GLU A CA 1
ATOM 4445 C C . GLU A 1 553 ? -22.066 -40.961 -26.093 1.00 73.38 553 GLU A C 1
ATOM 4447 O O . GLU A 1 553 ? -21.873 -41.971 -26.773 1.00 73.38 553 GLU A O 1
ATOM 4452 N N . LEU A 1 554 ? -21.717 -40.898 -24.804 1.00 72.25 554 LEU A N 1
ATOM 4453 C CA . LEU A 1 554 ? -21.131 -42.032 -24.083 1.00 72.25 554 LEU A CA 1
ATOM 4454 C C . LEU A 1 554 ? -22.085 -43.228 -24.048 1.00 72.25 554 LEU A C 1
ATOM 4456 O O . LEU A 1 554 ? -21.667 -44.358 -24.294 1.00 72.25 554 LEU A O 1
ATOM 4460 N N . LYS A 1 555 ? -23.378 -42.990 -23.804 1.00 77.44 555 LYS A N 1
ATOM 4461 C CA . LYS A 1 555 ? -24.396 -44.045 -23.795 1.00 77.44 555 LYS A CA 1
ATOM 4462 C C . LYS A 1 555 ? -24.589 -44.675 -25.178 1.00 77.44 555 LYS A C 1
ATOM 4464 O O . LYS A 1 555 ? -24.729 -45.892 -25.266 1.00 77.44 555 LYS A O 1
ATOM 4469 N N . ARG A 1 556 ? -24.543 -43.876 -26.252 1.00 79.31 556 ARG A N 1
ATOM 4470 C CA . ARG A 1 556 ? -24.603 -44.376 -27.635 1.00 79.31 556 ARG A CA 1
ATOM 4471 C C . ARG A 1 556 ? -23.369 -45.221 -27.968 1.00 79.31 556 ARG A C 1
ATOM 4473 O O . ARG A 1 556 ? -23.533 -46.354 -28.395 1.00 79.31 556 ARG A O 1
ATOM 4480 N N . ARG A 1 557 ? -22.159 -44.746 -27.645 1.00 76.44 557 ARG A N 1
ATOM 4481 C CA . ARG A 1 557 ? -20.913 -45.515 -27.844 1.00 76.44 557 ARG A CA 1
ATOM 4482 C C . ARG A 1 557 ? -20.898 -46.836 -27.078 1.00 76.44 557 ARG A C 1
ATOM 4484 O O . ARG A 1 557 ? -20.449 -47.839 -27.618 1.00 76.44 557 ARG A O 1
ATOM 4491 N N . LEU A 1 558 ? -21.405 -46.853 -25.845 1.00 76.19 558 LEU A N 1
ATOM 4492 C CA . LEU A 1 558 ? -21.529 -48.085 -25.061 1.00 76.19 558 LEU A CA 1
ATOM 4493 C C . LEU A 1 558 ? -22.551 -49.059 -25.664 1.00 76.19 558 LEU A C 1
ATOM 4495 O O . LEU A 1 558 ? -22.330 -50.266 -25.631 1.00 76.19 558 LEU A O 1
ATOM 4499 N N . SER A 1 559 ? -23.646 -48.550 -26.235 1.00 83.00 559 SER A N 1
ATOM 4500 C CA . SER A 1 559 ? -24.619 -49.372 -26.960 1.00 83.00 559 SER A CA 1
ATOM 4501 C C . SER A 1 559 ? -24.021 -49.959 -28.238 1.00 83.00 559 SER A C 1
ATOM 4503 O O . SER A 1 559 ? -24.189 -51.149 -28.489 1.00 83.00 559 SER A O 1
ATOM 4505 N N . ASP A 1 560 ? -23.292 -49.153 -29.013 1.00 80.69 560 ASP A N 1
ATOM 4506 C CA . ASP A 1 560 ? -22.646 -49.586 -30.255 1.00 80.69 560 ASP A CA 1
ATOM 4507 C C . ASP A 1 560 ? -21.573 -50.648 -29.968 1.00 80.69 560 ASP A C 1
ATOM 4509 O O . ASP A 1 560 ? -21.557 -51.697 -30.607 1.00 80.69 560 ASP A O 1
ATOM 4513 N N . GLN A 1 561 ? -20.754 -50.446 -28.927 1.00 77.06 561 GLN A N 1
ATOM 4514 C CA . GLN A 1 561 ? -19.794 -51.450 -28.454 1.00 77.06 561 GLN A CA 1
ATOM 4515 C C . GLN A 1 561 ? -20.481 -52.721 -27.938 1.00 77.06 561 GLN A C 1
ATOM 4517 O O . GLN A 1 561 ? -20.001 -53.825 -28.182 1.00 77.06 561 GLN A O 1
ATOM 4522 N N . GLY A 1 562 ? -21.614 -52.596 -27.241 1.00 75.94 562 GLY A N 1
ATOM 4523 C CA . GLY A 1 562 ? -22.411 -53.745 -26.809 1.00 75.94 562 GLY A CA 1
ATOM 4524 C C . GLY A 1 562 ? -22.948 -54.560 -27.989 1.00 75.94 562 GLY A C 1
ATOM 4525 O O . GLY A 1 562 ? -22.888 -55.791 -27.965 1.00 75.94 562 GLY A O 1
ATOM 4526 N N . GLN A 1 563 ? -23.407 -53.883 -29.043 1.00 73.50 563 GLN A N 1
ATOM 4527 C CA . GLN A 1 563 ? -23.881 -54.516 -30.271 1.00 73.50 563 GLN A CA 1
ATOM 4528 C C . GLN A 1 563 ? -22.735 -55.193 -31.034 1.00 73.50 563 GLN A C 1
ATOM 4530 O O . GLN A 1 563 ? -22.892 -56.313 -31.513 1.00 73.50 563 GLN A O 1
ATOM 4535 N N . GLU A 1 564 ? -21.567 -54.555 -31.096 1.00 74.50 564 GLU A N 1
ATOM 4536 C CA . GLU A 1 564 ? -20.359 -55.099 -31.724 1.00 74.50 564 GLU A CA 1
ATOM 4537 C C . GLU A 1 564 ? -19.862 -56.357 -30.989 1.00 74.50 564 GLU A C 1
ATOM 4539 O O . GLU A 1 564 ? -19.575 -57.375 -31.615 1.00 74.50 564 GLU A O 1
ATOM 4544 N N . ILE A 1 565 ? -19.881 -56.351 -29.650 1.00 74.44 565 ILE A N 1
ATOM 4545 C CA . ILE A 1 565 ? -19.582 -57.533 -28.824 1.00 74.44 565 ILE A CA 1
ATOM 4546 C C . ILE A 1 565 ? -20.627 -58.642 -29.024 1.00 74.44 565 ILE A C 1
ATOM 4548 O O . ILE A 1 565 ? -20.270 -59.821 -29.036 1.00 74.44 565 ILE A O 1
ATOM 4552 N N . SER A 1 566 ? -21.909 -58.295 -29.181 1.00 72.38 566 SER A N 1
ATOM 4553 C CA . SER A 1 566 ? -22.966 -59.275 -29.463 1.00 72.38 566 SER A CA 1
ATOM 4554 C C . SER A 1 566 ? -22.800 -59.908 -30.846 1.00 72.38 566 SER A C 1
ATOM 4556 O O . SER A 1 566 ? -22.977 -61.116 -30.982 1.00 72.38 566 SER A O 1
ATOM 4558 N N . ASN A 1 567 ? -22.400 -59.123 -31.848 1.00 73.06 567 ASN A N 1
ATOM 4559 C CA . ASN A 1 567 ? -22.126 -59.602 -33.203 1.00 73.06 567 ASN A CA 1
ATOM 4560 C C . ASN A 1 567 ? -20.872 -60.487 -33.278 1.00 73.06 567 ASN A C 1
ATOM 4562 O O . ASN A 1 567 ? -20.778 -61.311 -34.173 1.00 73.06 567 ASN A O 1
ATOM 4566 N N . LEU A 1 568 ? -19.926 -60.343 -32.344 1.00 69.69 568 LEU A N 1
ATOM 4567 C CA . LEU A 1 568 ? -18.756 -61.224 -32.221 1.00 69.69 568 LEU A CA 1
ATOM 4568 C C . LEU A 1 568 ? -19.056 -62.550 -31.493 1.00 69.69 568 LEU A C 1
ATOM 4570 O O . LEU A 1 568 ? -18.194 -63.427 -31.444 1.00 69.69 568 LEU A O 1
ATOM 4574 N N . LYS A 1 569 ? -20.243 -62.696 -30.887 1.00 62.38 569 LYS A N 1
ATOM 4575 C CA . LYS A 1 569 ? -20.688 -63.910 -30.173 1.00 62.38 569 LYS A CA 1
ATOM 4576 C C . LYS A 1 569 ? -21.650 -64.790 -30.982 1.00 62.38 569 LYS A C 1
ATOM 4578 O O . LYS A 1 569 ? -22.103 -65.818 -30.470 1.00 62.38 569 LYS A O 1
ATOM 4583 N N . HIS A 1 570 ? -21.975 -64.398 -32.206 1.00 52.91 570 HIS A N 1
ATOM 4584 C CA . HIS A 1 570 ? -22.672 -65.210 -33.203 1.00 52.91 570 HIS A CA 1
ATOM 4585 C C . HIS A 1 570 ? -21.729 -65.444 -34.375 1.00 52.91 570 HIS A C 1
ATOM 4587 O O . HIS A 1 570 ? -21.828 -66.539 -34.969 1.00 52.91 570 HIS A O 1
#

Secondary structure (DSSP, 8-state):
-HHHHHHHHHHHHHHHHHTT--SPPPGGGHHHHHHHHHHHHHHHHHHHHHHHHHHHHHHHHHHHHHHHHHHHHHHHHHHHHHHHHHHHHHHHHHHHHHHHHHHHHHHHHHHHHHHHHHHHHHHHHHHHHHHHHHHHHHHHHHHHHHHHHHHH-S----------------------------SHHHHHHHHHHHHHHHHHHHHHHHHHHHHHHHHHHHHHHHHHHHHHHHHHHHHHHHHHHS-SS-HHHHHHTTTS-----GGGSTTTTS----S---TTHHHHHHHHHHHHHHHHHHHHHHHHHHHHHHHHHHHHHHHHHHHHHHHHHHHHHTSHHHHHHHHHHHHHHHHHHHHHHHHHHHHHHHHHHHHHTTSS---SSHHHHHHHHHHHHHHHHHHHHHHHHHHHHHHHHHHHHHHHHHHHHHHHHHHHHHHHHHHHHHHHHHHHHHHHHHHHHHHHHS----------SSHHHHHHHHHHHHHHHHHHHHHHHHHHHHHHHS--------THHHHHHHHHHHHHHHHHHHHHHHHHHHHHHHHHHHHHHHHHHHHHHHHHHHHTT-

InterPro domains:
  IPR051877 Centriole and Basal Body Structural Protein [PTHR20544] (6-535)

Organism: NCBI:txid428564

Radius of gyration: 54.76 Å; chains: 1; bounding box: 116×111×158 Å

pLDDT: mean 75.06, std 18.85, range [32.44, 97.06]

Sequence (570 aa):
MGYETESIYKSLRSTLDELGYHQALSFDSLYLVKALVADLIQTTQSLKHYKELSQKTLSKCNELEVGLQPYKEDNARLVQECNRLHKKLIAQKDNHEDAQKELKFKLRQSESEKESLEFNTGELTARLADVEKECLKKNQRIHELQNVILKRHPHRNLTSSKSTWGGKGDSAVTFESKLKASTSLDSTVHLLKQADSNTKALRGEVKELQQRLDNKEYVIDNLQTKLNTRNTEITRLTSLLEGGRPVAAVIQDHTGDTVTHPTCIQSQMFCTCNDKPAAAQAQGCRFTCLEQRNSQLEKKLKECLRRQHDAMQHALRLSDKNKMLEVRLKSVEQSKDSEKASKDMTELQNKISSLTKLIEDLRKENQNQQNQGRYTGTKTKTSFTTSKSERESVQLREKVEDYKILEKDLMSEIDRLERENSLQKTYITELEYKLLQCLNSKEDLERAVKVKDALRRDAKEQGGGGVGGTVTSTTCDTEHRFEGLIKERDHYQKEYAFIVDKLTAIPLRTHTVSRELPLNNLSNLILERDEYQRQSESLQHVSDNRSDTVHCELKRRLSDQGQEISNLKH

Foldseek 3Di:
DPVVLVVLCVVLQVVCVVVVNNDDDDSVCSVVSSVVVVVVVVVVVVVVVVVVVVVVVVVVVVVVVVVCVVVVVVVVVVVVVVVVVVVVVVVVVVVVVVVVVVVVVVVVVVVVVVVVVVVVVVVVVVVVVVVVVVVVVVVVVVVVVVVVVCVVDVDDDDDDDDDDDDDDDDDDDDDDDDDPDDPPVVVVVVVVVVVVVVVVVVVVVVVVVVVVVVVVVVVVVVVVVVVVVVVVVVVVVVVVVVDDDPPVVVVVVVVDDDDDDPVVVVPPPPDPPDDDDDDPVVVVVVVVVVVVVVVVVVVVVVVVVVVVVVVVVVVVVVVVVVVVVVVVVVVVCVDPVVVVVVVVVVVVVVVVVVVVVVVVVVVVVVVVVVVVQVVDDDDDDVVVVVVVVVVVVVVVVVVVVVVVVVVVVVVVVVVVVVVVVVVVVVVVVVVVVVVVVVVVVVVVVVVVVVVVVVVVVVVVVPPDDDDDDDDPDPVVVVVVVVVVVVVVVVVVVVVVVVVVVVVVPPPPPPPPPDPPVVVVVVVVVVVVVVVVVVVVVVVVVVVVVVVVVVVVVVVVVVVVVVVVVVVVVD